Protein AF-0000000078074667 (afdb_homodimer)

Secondary structure (DSSP, 8-state):
---TTTPPPEEEE-TTS-EEEEEEE----S--EEEE--TT--GGGS-HHHHHHHTTTS-EEEEPPTTSTT--S---SSHHHHHHHHHHHHHHTT-SEEEEEEETHHHHHHHHHHHHS-TTTSEEEEEEEES---SS-TTPPPPS-TTHHHHHT-SS--HHHHHHHTS-SSHHHHHHHHHHHHHHT---HHHHSSPPP--TTGGGTTTTHHHHHHHHHHHHHHH-GGGGSGGG-SGGGGGG--S-EEEEEESS-SSS-THHHHHHHHHSTTEEEEEESS--TTHHHHTHHHHHHHHHHHHH-/---TTTPPPEEEE-TTS-EEEEEEE----S--EEEE--TT--GGGS-HHHHHHHTTTS-EEEEPPTTSTT--S---SSHHHHHHHHHHHHHHTT-SEEEEEEETHHHHHHHHHHHHS-TTT-EEEEEEEES---SS-TTPPPPS-TTHHHHHT-SS--HHHHHHHTS-SSHHHHHHHHHHHHHHT---HHHHSSPPP--TTGGGTTTTHHHHHHHHHHHHHHH-GGGGSGGG-SGGGGGG--S-EEEEEESS-SSS-THHHHHHHHHSTTEEEEEESS--TTHHHHTHHHHHHHHHHHHH-

Foldseek 3Di:
DDFLQAFDWDWFADPVGWIKIKTKAADADDAEEEEAEAQLDASLLPQRLQGRLLRPHHIYMYIAQDPHWPIHDAQAQALLVSLVSVLRVCLRVPRLEHAYEYAASRLANQLLVLVPHDNRRYNYQEYERALYFWFADDPFDFFPDPCLCVLSQDQADDLVSCLQQWWDPDPLRVVLSVVSVVRSPSRDCVRHVDHGTDGRCHNVPVVSRNSNSSVSHVCCRHPPPVQCDDSRTRPVPLCVNQHEYEQEFECAGRGRGPVSSVVSQVRHPRYDYYYHYRTYSNVCSSCVNVNSVVVVVSVVD/DDFLQAFDWDWFADPVGWIKIKTKAADADDAEEEEAEAQLDASLLPQRLQGVLLRPHHIYMYIAQDPHWPIHDAAAQALLVSLVSVLRVCLRVPRLEHAYEYAASRLANQLLVLQPHDNRRYNYQEYERALYFWFADDPFDFFPDPCLCVLSQDQADDLVSCLQQWWDPDPLRVVLSVVSVVRSPSRDCVRHVDHGTDGRCHNVPVVSRNSNSSVSHVCCRHPPPVQCDDSRTRPVPLCVNQHEYEQEFECAGRGRGPVSSVVSQVRHPRYDYYYHYRTYSNVCSSCVNVNSVVVVVSVVD

Sequence (602 aa):
MSTQQTARTQYVQAPSGAKFAYRQIGAAFGTPLVVLTHFRGTMDKWDPLVINNLAVNRRVITVDYLGVGLSTGEVANSIRQSAADISQFIELIKEPEVDLLGFSIGGYVAQMVALNSDPTKVKIRKLILAGTGTSYGKDLAQSTNDDVGAVAGVKDVSIDVFKTLFFHKNEQGDAAAEAWWGRIHERKESSCGEEVSQWLSSGYRDQGKGIKGQATQGHDFTMTAETSGGEDGAYDRLSEIKIPVLVANGNNDYMIPTSNSYLVYQKVPKGQLILYPNSGHGFLFQYATTFVKHVELFLEGMSTQQTARTQYVQAPSGAKFAYRQIGAAFGTPLVVLTHFRGTMDKWDPLVINNLAVNRRVITVDYLGVGLSTGEVANSIRQSAADISQFIELIKEPEVDLLGFSIGGYVAQMVALNSDPTKVKIRKLILAGTGTSYGKDLAQSTNDDVGAVAGVKDVSIDVFKTLFFHKNEQGDAAAEAWWGRIHERKESSCGEEVSQWLSSGYRDQGKGIKGQATQGHDFTMTAETSGGEDGAYDRLSEIKIPVLVANGNNDYMIPTSNSYLVYQKVPKGQLILYPNSGHGFLFQYATTFVKHVELFLEG

Organism: Fusarium culmorum (NCBI:txid5516)

Solvent-accessible surface area (backbone atoms only — not comparable to full-atom values): 29667 Å² total; per-residue (Å²): 130,60,37,71,44,37,46,62,80,43,75,48,74,45,94,88,66,33,31,39,23,30,35,73,30,42,82,41,75,76,68,31,36,38,43,32,56,36,81,50,53,25,59,61,56,49,48,37,65,38,51,42,60,50,16,72,72,18,24,33,33,38,43,22,55,48,38,24,47,79,9,37,64,64,47,43,60,34,45,45,53,46,12,51,51,51,48,50,49,42,44,73,72,66,44,55,49,29,30,39,36,6,30,30,58,16,15,49,23,43,52,42,29,67,70,67,45,56,61,92,54,41,26,67,60,36,38,34,34,31,37,26,59,65,24,11,51,92,85,61,63,70,44,88,54,87,52,52,67,64,54,72,64,49,49,70,86,50,72,66,48,44,39,60,47,23,26,36,96,47,72,68,24,50,51,37,43,53,54,45,55,54,46,31,58,60,46,35,43,90,58,35,75,42,88,67,63,61,50,41,33,49,68,31,74,63,74,36,50,46,49,50,20,50,50,42,15,56,47,46,31,48,69,30,74,78,12,18,30,73,86,58,20,40,44,76,43,36,61,71,43,73,45,48,30,42,30,34,34,12,63,53,19,51,60,50,32,38,67,25,38,56,52,52,35,72,43,24,66,36,21,24,36,39,36,37,43,84,20,4,42,36,26,60,64,63,38,17,69,62,43,42,52,53,50,49,55,57,71,71,99,130,60,37,70,45,38,46,63,80,43,76,50,74,44,94,88,66,32,31,39,25,30,36,74,29,43,81,40,75,74,67,31,36,37,42,33,56,37,82,49,51,26,59,59,57,49,48,36,67,38,52,41,59,48,16,72,73,18,24,32,32,40,42,22,55,48,38,24,50,81,9,38,65,63,46,43,62,34,44,46,54,45,12,52,51,50,47,50,47,42,44,73,71,67,43,55,50,29,30,40,38,8,30,30,58,15,16,48,23,44,53,41,30,68,70,69,45,54,61,92,55,41,26,68,60,36,38,34,35,32,38,26,60,65,25,12,51,91,85,61,62,69,45,87,54,88,53,54,65,65,55,73,64,49,48,70,89,49,70,67,48,43,39,60,47,24,25,38,93,48,72,67,22,49,50,36,43,52,54,44,55,54,46,31,58,60,46,34,41,90,58,34,75,42,87,67,64,61,50,41,34,49,67,32,74,62,74,34,50,46,49,50,20,49,50,42,13,56,48,46,30,47,69,30,74,77,13,18,30,72,87,56,22,41,45,76,44,35,59,70,44,74,44,47,31,41,30,34,35,14,64,52,18,53,60,50,32,37,68,26,38,56,52,51,36,73,44,24,66,36,20,26,37,40,38,36,42,83,22,3,42,36,26,60,63,63,38,17,68,62,45,42,52,54,49,48,54,58,71,72,98

Nearest PDB structures (foldseek):
  4pw0-assembly1_A-2  TM=9.352E-01  e=4.151E-27  Chitinophaga pinensis DSM 2588
  3om8-assembly1_B  TM=8.080E-01  e=3.331E-17  Pseudomonas aeruginosa PAO1
  8ynw-assembly4_D  TM=6.961E-01  e=7.679E-18  Bacillus thuringiensis
  8ynv-assembly4_D  TM=6.803E-01  e=6.796E-18  Bacillus thuringiensis
  6ece-assembly1_A  TM=6.542E-01  e=6.293E-07  Streptomyces tsusimaensis

InterPro domains:
  IPR000073 Alpha/beta hydrolase fold-1 [PF00561] (32-285)
  IPR029058 Alpha/Beta hydrolase fold [G3DSA:3.40.50.1820] (1-300)
  IPR029058 Alpha/Beta hydrolase fold [SSF53474] (9-299)
  IPR050266 AB hydrolase superfamily [PTHR43798] (12-300)

Structure (mmCIF, N/CA/C/O backbone):
data_AF-0000000078074667-model_v1
#
loop_
_entity.id
_entity.type
_entity.pdbx_description
1 polymer 'AB hydrolase-1 domain-containing protein'
#
loop_
_atom_site.group_PDB
_atom_site.id
_atom_site.type_symbol
_atom_site.label_atom_id
_atom_site.label_alt_id
_atom_site.label_comp_id
_atom_site.label_asym_id
_atom_site.label_entity_id
_atom_site.label_seq_id
_atom_site.pdbx_PDB_ins_code
_atom_site.Cartn_x
_atom_site.Cartn_y
_atom_site.Cartn_z
_atom_site.occupancy
_atom_site.B_iso_or_equiv
_atom_site.auth_seq_id
_atom_site.auth_comp_id
_atom_site.auth_asym_id
_atom_site.auth_atom_id
_atom_site.pdbx_PDB_model_num
ATOM 1 N N . MET A 1 1 ? -9.602 26.828 -13.164 1 81.5 1 MET A N 1
ATOM 2 C CA . MET A 1 1 ? -9.844 26.484 -11.758 1 81.5 1 MET A CA 1
ATOM 3 C C . MET A 1 1 ? -8.656 26.875 -10.891 1 81.5 1 MET A C 1
ATOM 5 O O . MET A 1 1 ? -7.512 26.828 -11.344 1 81.5 1 MET A O 1
ATOM 9 N N . SER A 1 2 ? -8.891 27.406 -9.727 1 92.38 2 SER A N 1
ATOM 10 C CA . SER A 1 2 ? -7.812 27.844 -8.844 1 92.38 2 SER A CA 1
ATOM 11 C C . SER A 1 2 ? -6.902 26.672 -8.469 1 92.38 2 SER A C 1
ATOM 13 O O . SER A 1 2 ? -7.348 25.531 -8.43 1 92.38 2 SER A O 1
ATOM 15 N N . THR A 1 3 ? -5.66 26.938 -8.422 1 97.19 3 THR A N 1
ATOM 16 C CA . THR A 1 3 ? -4.656 25.938 -8.055 1 97.19 3 THR A CA 1
ATOM 17 C C . THR A 1 3 ? -4.023 26.281 -6.707 1 97.19 3 THR A C 1
ATOM 19 O O . THR A 1 3 ? -4.316 27.344 -6.129 1 97.19 3 THR A O 1
ATOM 22 N N . GLN A 1 4 ? -3.205 25.391 -6.238 1 97.88 4 GLN A N 1
ATOM 23 C CA . GLN A 1 4 ? -2.426 25.625 -5.027 1 97.88 4 GLN A CA 1
ATOM 24 C C . GLN A 1 4 ? -1.613 26.906 -5.148 1 97.88 4 GLN A C 1
ATOM 26 O O . GLN A 1 4 ? -1.411 27.625 -4.16 1 97.88 4 GLN A O 1
ATOM 31 N N . GLN A 1 5 ? -1.205 27.312 -6.371 1 96.81 5 GLN A N 1
ATOM 32 C CA . GLN A 1 5 ? -0.366 28.484 -6.617 1 96.81 5 GLN A CA 1
ATOM 33 C C . GLN A 1 5 ? -1.196 29.766 -6.625 1 96.81 5 GLN A C 1
ATOM 35 O O . GLN A 1 5 ? -0.69 30.844 -6.301 1 96.81 5 GLN A O 1
ATOM 40 N N . THR A 1 6 ? -2.533 29.625 -6.902 1 96.81 6 THR A N 1
ATOM 41 C CA . THR A 1 6 ? -3.258 30.844 -7.234 1 96.81 6 THR A CA 1
ATOM 42 C C . THR A 1 6 ? -4.457 31.031 -6.312 1 96.81 6 THR A C 1
ATOM 44 O O . THR A 1 6 ? -5.043 32.094 -6.258 1 96.81 6 THR A O 1
ATOM 47 N N . ALA A 1 7 ? -4.855 29.953 -5.602 1 96.75 7 ALA A N 1
ATOM 48 C CA . ALA A 1 7 ? -6.062 30.031 -4.785 1 96.75 7 ALA A CA 1
ATOM 49 C C . ALA A 1 7 ? -5.977 31.172 -3.775 1 96.75 7 ALA A C 1
ATOM 51 O O . ALA A 1 7 ? -4.918 31.406 -3.195 1 96.75 7 ALA A O 1
ATOM 52 N N . ARG A 1 8 ? -7.137 31.797 -3.543 1 95.75 8 ARG A N 1
ATOM 53 C CA . ARG A 1 8 ? -7.188 32.906 -2.576 1 95.75 8 ARG A CA 1
ATOM 54 C C . ARG A 1 8 ? -7.496 32.375 -1.177 1 95.75 8 ARG A C 1
ATOM 56 O O . ARG A 1 8 ? -8.305 31.469 -1.013 1 95.75 8 ARG A O 1
ATOM 63 N N . THR A 1 9 ? -6.844 33.031 -0.255 1 97.75 9 THR A N 1
ATOM 64 C CA . THR A 1 9 ? -7.027 32.625 1.136 1 97.75 9 THR A CA 1
ATOM 65 C C . THR A 1 9 ? -8.367 33.125 1.668 1 97.75 9 THR A C 1
ATOM 67 O O . THR A 1 9 ? -8.766 34.281 1.403 1 97.75 9 THR A O 1
ATOM 70 N N . GLN A 1 10 ? -9.078 32.281 2.314 1 98.06 10 GLN A N 1
ATOM 71 C CA . GLN A 1 10 ? -10.297 32.594 3.049 1 98.06 10 GLN A CA 1
ATOM 72 C C . GLN A 1 10 ? -10.062 32.562 4.555 1 98.06 10 GLN A C 1
ATOM 74 O O . GLN A 1 10 ? -9.086 31.969 5.02 1 98.06 10 GLN A O 1
ATOM 79 N N . TYR A 1 11 ? -10.961 33.25 5.289 1 98.31 11 TYR A N 1
ATOM 80 C CA . TYR A 1 11 ? -10.828 33.25 6.738 1 98.31 11 TYR A CA 1
ATOM 81 C C . TYR A 1 11 ? -12.164 32.938 7.414 1 98.31 11 TYR A C 1
ATOM 83 O O . TYR A 1 11 ? -13.227 33.312 6.898 1 98.31 11 TYR A O 1
ATOM 91 N N . VAL A 1 12 ? -12.117 32.281 8.477 1 98.62 12 VAL A N 1
ATOM 92 C CA . VAL A 1 12 ? -13.289 32.094 9.328 1 98.62 12 VAL A CA 1
ATOM 93 C C . VAL A 1 12 ? -12.93 32.312 10.789 1 98.62 12 VAL A C 1
ATOM 95 O O . VAL A 1 12 ? -11.859 31.922 11.242 1 98.62 12 VAL A O 1
ATOM 98 N N . GLN A 1 13 ? -13.758 33.031 11.508 1 98.31 13 GLN A N 1
ATOM 99 C CA . GLN A 1 13 ? -13.469 33.438 12.867 1 98.31 13 GLN A CA 1
ATOM 100 C C . GLN A 1 13 ? -13.961 32.438 13.883 1 98.31 13 GLN A C 1
ATOM 102 O O . GLN A 1 13 ? -15.109 31.984 13.82 1 98.31 13 GLN A O 1
ATOM 107 N N . ALA A 1 14 ? -13.086 32.031 14.781 1 97.5 14 ALA A N 1
ATOM 108 C CA . ALA A 1 14 ? -13.461 31.188 15.906 1 97.5 14 ALA A CA 1
ATOM 109 C C . ALA A 1 14 ? -14.133 31.984 17.016 1 97.5 14 ALA A C 1
ATOM 111 O O . ALA A 1 14 ? -13.977 33.219 17.078 1 97.5 14 ALA A O 1
ATOM 112 N N . PRO A 1 15 ? -14.906 31.328 17.859 1 96.19 15 PRO A N 1
ATOM 113 C CA . PRO A 1 15 ? -15.531 32.031 18.984 1 96.19 15 PRO A CA 1
ATOM 114 C C . PRO A 1 15 ? -14.516 32.719 19.891 1 96.19 15 PRO A C 1
ATOM 116 O O . PRO A 1 15 ? -14.828 33.781 20.469 1 96.19 15 PRO A O 1
ATOM 119 N N . SER A 1 16 ? -13.367 32.219 19.953 1 95 16 SER A N 1
ATOM 120 C CA . SER A 1 16 ? -12.305 32.781 20.781 1 95 16 SER A CA 1
ATOM 121 C C . SER A 1 16 ? -11.828 34.125 20.219 1 95 16 SER A C 1
ATOM 123 O O . SER A 1 16 ? -11.117 34.875 20.906 1 95 16 SER A O 1
ATOM 125 N N . GLY A 1 17 ? -12.148 34.406 18.953 1 97.25 17 GLY A N 1
ATOM 126 C CA . GLY A 1 17 ? -11.664 35.594 18.281 1 97.25 17 GLY A CA 1
ATOM 127 C C . GLY A 1 17 ? -10.555 35.312 17.281 1 97.25 17 GLY A C 1
ATOM 128 O O . GLY A 1 17 ? -10.32 36.125 16.375 1 97.25 17 GLY A O 1
ATOM 129 N N . ALA A 1 18 ? -9.875 34.25 17.438 1 97.75 18 ALA A N 1
ATOM 130 C CA . ALA A 1 18 ? -8.836 33.875 16.484 1 97.75 18 ALA A CA 1
ATOM 131 C C . ALA A 1 18 ? -9.438 33.531 15.117 1 97.75 18 ALA A C 1
ATOM 133 O O . ALA A 1 18 ? -10.625 33.188 15.023 1 97.75 18 ALA A O 1
ATOM 134 N N . LYS A 1 19 ? -8.648 33.688 14.117 1 98.31 19 LYS A N 1
ATOM 135 C CA . LYS A 1 19 ? -9.102 33.406 12.758 1 98.31 19 LYS A CA 1
ATOM 136 C C . LYS A 1 19 ? -8.32 32.25 12.148 1 98.31 19 LYS A C 1
ATOM 138 O O . LYS A 1 19 ? -7.09 32.188 12.25 1 98.31 19 LYS A O 1
ATOM 143 N N . PHE A 1 20 ? -9.062 31.312 11.578 1 98.56 20 PHE A N 1
ATOM 144 C CA . PHE A 1 20 ? -8.438 30.297 10.734 1 98.56 20 PHE A CA 1
ATOM 145 C C . PHE A 1 20 ? -8.258 30.812 9.312 1 98.56 20 PHE A C 1
ATOM 147 O O . PHE A 1 20 ? -9.195 31.344 8.719 1 98.56 20 PHE A O 1
ATOM 154 N N . ALA A 1 21 ? -7.09 30.703 8.797 1 98.56 21 ALA A N 1
ATOM 155 C CA . ALA A 1 21 ? -6.855 30.875 7.363 1 98.56 21 ALA A CA 1
ATOM 156 C C . ALA A 1 21 ? -6.957 29.547 6.629 1 98.56 21 ALA A C 1
ATOM 158 O O . ALA A 1 21 ? -6.379 28.547 7.059 1 98.56 21 ALA A O 1
ATOM 159 N N . TYR A 1 22 ? -7.703 29.469 5.504 1 98.56 22 TYR A N 1
ATOM 160 C CA . TYR A 1 22 ? -7.859 28.234 4.758 1 98.56 22 TYR A CA 1
ATOM 161 C C . TYR A 1 22 ? -8.109 28.516 3.279 1 98.56 22 TYR A C 1
ATOM 163 O O . TYR A 1 22 ? -8.328 29.656 2.887 1 98.56 22 TYR A O 1
ATOM 171 N N . ARG A 1 23 ? -7.949 27.5 2.502 1 98.12 23 ARG A N 1
ATOM 172 C CA . ARG A 1 23 ? -8.25 27.578 1.075 1 98.12 23 ARG A CA 1
ATOM 173 C C . ARG A 1 23 ? -9.047 26.359 0.615 1 98.12 23 ARG A C 1
ATOM 175 O O . ARG A 1 23 ? -8.938 25.281 1.194 1 98.12 23 ARG A O 1
ATOM 182 N N . GLN A 1 24 ? -9.875 26.625 -0.352 1 96.88 24 GLN A N 1
ATOM 183 C CA . GLN A 1 24 ? -10.617 25.578 -1.031 1 96.88 24 GLN A CA 1
ATOM 184 C C . GLN A 1 24 ? -10.258 25.516 -2.514 1 96.88 24 GLN A C 1
ATOM 186 O O . GLN A 1 24 ? -10.375 26.516 -3.227 1 96.88 24 GLN A O 1
ATOM 191 N N . ILE A 1 25 ? -9.781 24.422 -2.873 1 97.69 25 ILE A N 1
ATOM 192 C CA . ILE A 1 25 ? -9.336 24.234 -4.25 1 97.69 25 ILE A CA 1
ATOM 193 C C . ILE A 1 25 ? -10.102 23.078 -4.887 1 97.69 25 ILE A C 1
ATOM 195 O O . ILE A 1 25 ? -10.258 22.016 -4.277 1 97.69 25 ILE A O 1
ATOM 199 N N . GLY A 1 26 ? -10.508 23.172 -6.141 1 95.62 26 GLY A N 1
ATOM 200 C CA . GLY A 1 26 ? -11.336 22.203 -6.828 1 95.62 26 GLY A CA 1
ATOM 201 C C . GLY A 1 26 ? -12.82 22.5 -6.727 1 95.62 26 GLY A C 1
ATOM 202 O O . GLY A 1 26 ? -13.258 23.172 -5.793 1 95.62 26 GLY A O 1
ATOM 203 N N . ALA A 1 27 ? -13.633 22.062 -7.684 1 85.88 27 ALA A N 1
ATOM 204 C CA . ALA A 1 27 ? -15.031 22.469 -7.758 1 85.88 27 ALA A CA 1
ATOM 205 C C . ALA A 1 27 ? -15.953 21.25 -7.777 1 85.88 27 ALA A C 1
ATOM 207 O O . ALA A 1 27 ? -17.172 21.391 -7.844 1 85.88 27 ALA A O 1
ATOM 208 N N . ALA A 1 28 ? -15.328 20.125 -7.566 1 85.06 28 ALA A N 1
ATOM 209 C CA . ALA A 1 28 ? -16.156 18.922 -7.637 1 85.06 28 ALA A CA 1
ATOM 210 C C . ALA A 1 28 ? -17.094 18.828 -6.445 1 85.06 28 ALA A C 1
ATOM 212 O O . ALA A 1 28 ? -16.766 19.266 -5.344 1 85.06 28 ALA A O 1
ATOM 213 N N . PHE A 1 29 ? -18.25 18.312 -6.719 1 88.88 29 PHE A N 1
ATOM 214 C CA . PHE A 1 29 ? -19.203 18.062 -5.66 1 88.88 29 PHE A CA 1
ATOM 215 C C . PHE A 1 29 ? -18.828 16.812 -4.867 1 88.88 29 PHE A C 1
ATOM 217 O O . PHE A 1 29 ? -18 16.016 -5.312 1 88.88 29 PHE A O 1
ATOM 224 N N . GLY A 1 30 ? -19.359 16.703 -3.689 1 92.12 30 GLY A N 1
ATOM 225 C CA . GLY A 1 30 ? -19.094 15.539 -2.869 1 92.12 30 GLY A CA 1
ATOM 226 C C . GLY A 1 30 ? -18.359 15.867 -1.582 1 92.12 30 GLY A C 1
ATOM 227 O O . GLY A 1 30 ? -18.266 17.031 -1.196 1 92.12 30 GLY A O 1
ATOM 228 N N . THR A 1 31 ? -17.891 14.883 -0.961 1 96.81 31 THR A N 1
ATOM 229 C CA . THR A 1 31 ? -17.219 15.023 0.324 1 96.81 31 THR A CA 1
ATOM 230 C C . THR A 1 31 ? -15.836 15.656 0.144 1 96.81 31 THR A C 1
ATOM 232 O O . THR A 1 31 ? -14.992 15.117 -0.581 1 96.81 31 THR A O 1
ATOM 235 N N . PRO A 1 32 ? -15.555 16.781 0.725 1 98.12 32 PRO A N 1
ATOM 236 C CA . PRO A 1 32 ? -14.234 17.391 0.58 1 98.12 32 PRO A CA 1
ATOM 237 C C . PRO A 1 32 ? -13.148 16.656 1.359 1 98.12 32 PRO A C 1
ATOM 239 O O . PRO A 1 32 ? -13.461 15.844 2.24 1 98.12 32 PRO A O 1
ATOM 242 N N . LEU A 1 33 ? -11.969 16.891 0.935 1 98.81 33 LEU A N 1
ATOM 243 C CA . LEU A 1 33 ? -10.789 16.391 1.638 1 98.81 33 LEU A CA 1
ATOM 244 C C . LEU A 1 33 ? -10.07 17.516 2.369 1 98.81 33 LEU A C 1
ATOM 246 O O . LEU A 1 33 ? -9.586 18.453 1.741 1 98.81 33 LEU A O 1
ATOM 250 N N . VAL A 1 34 ? -10.047 17.469 3.689 1 98.88 34 VAL A N 1
ATOM 251 C CA . VAL A 1 34 ? -9.25 18.391 4.492 1 98.88 34 VAL A CA 1
ATOM 252 C C . VAL A 1 34 ? -7.844 17.812 4.688 1 98.88 34 VAL A C 1
ATOM 254 O O . VAL A 1 34 ? -7.688 16.641 5.023 1 98.88 34 VAL A O 1
ATOM 257 N N . VAL A 1 35 ? -6.859 18.641 4.445 1 98.94 35 VAL A N 1
ATOM 258 C CA . VAL A 1 35 ? -5.492 18.156 4.578 1 98.94 35 VAL A CA 1
ATOM 259 C C . VAL A 1 35 ? -4.766 18.938 5.664 1 98.94 35 VAL A C 1
ATOM 261 O O . VAL A 1 35 ? -4.852 20.172 5.707 1 98.94 35 VAL A O 1
ATOM 264 N N . LEU A 1 36 ? -4.102 18.219 6.57 1 98.94 36 LEU A N 1
ATOM 265 C CA . LEU A 1 36 ? -3.357 18.781 7.688 1 98.94 36 LEU A CA 1
ATOM 266 C C . LEU A 1 36 ? -1.856 18.625 7.484 1 98.94 36 LEU A C 1
ATOM 268 O O . LEU A 1 36 ? -1.365 17.5 7.34 1 98.94 36 LEU A O 1
ATOM 272 N N . THR A 1 37 ? -1.135 19.688 7.547 1 98.44 37 THR A N 1
ATOM 273 C CA . THR A 1 37 ? 0.26 19.719 7.125 1 98.44 37 THR A CA 1
ATOM 274 C C . THR A 1 37 ? 1.184 19.312 8.273 1 98.44 37 THR A C 1
ATOM 276 O O . THR A 1 37 ? 0.719 19.031 9.375 1 98.44 37 THR A O 1
ATOM 279 N N . HIS A 1 38 ? 2.447 19.234 7.996 1 98.44 38 HIS A N 1
ATOM 280 C CA . HIS A 1 38 ? 3.506 18.734 8.859 1 98.44 38 HIS A CA 1
ATOM 281 C C . HIS A 1 38 ? 4.07 19.828 9.75 1 98.44 38 HIS A C 1
ATOM 283 O O . HIS A 1 38 ? 3.721 21 9.578 1 98.44 38 HIS A O 1
ATOM 289 N N . PHE A 1 39 ? 4.949 19.5 10.727 1 98.31 39 PHE A N 1
ATOM 290 C CA . PHE A 1 39 ? 5.656 20.391 11.641 1 98.31 39 PHE A CA 1
ATOM 291 C C . PHE A 1 39 ? 6.25 21.578 10.898 1 98.31 39 PHE A C 1
ATOM 293 O O . PHE A 1 39 ? 6.871 21.406 9.844 1 98.31 39 PHE A O 1
ATOM 300 N N . ARG A 1 40 ? 5.988 22.812 11.312 1 97.62 40 ARG A N 1
ATOM 301 C CA . ARG A 1 40 ? 6.426 24.125 10.852 1 97.62 40 ARG A CA 1
ATOM 302 C C . ARG A 1 40 ? 5.766 24.469 9.523 1 97.62 40 ARG A C 1
ATOM 304 O O . ARG A 1 40 ? 5.883 25.609 9.047 1 97.62 40 ARG A O 1
ATOM 311 N N . GLY A 1 41 ? 5.133 23.531 8.859 1 97.81 41 GLY A N 1
ATOM 312 C CA . GLY A 1 41 ? 4.52 23.781 7.566 1 97.81 41 GLY A CA 1
ATOM 313 C C . GLY A 1 41 ? 3.326 24.719 7.645 1 97.81 41 GLY A C 1
ATOM 314 O O . GLY A 1 41 ? 2.658 24.797 8.68 1 97.81 41 GLY A O 1
ATOM 315 N N . THR A 1 42 ? 3.059 25.422 6.551 1 97.81 42 THR A N 1
ATOM 316 C CA . THR A 1 42 ? 1.863 26.234 6.336 1 97.81 42 THR A CA 1
ATOM 317 C C . THR A 1 42 ? 1.114 25.781 5.09 1 97.81 42 THR A C 1
ATOM 319 O O . THR A 1 42 ? 1.618 24.953 4.328 1 97.81 42 THR A O 1
ATOM 322 N N . MET A 1 43 ? -0.086 26.266 4.875 1 96.75 43 MET A N 1
ATOM 323 C CA . MET A 1 43 ? -0.852 25.875 3.693 1 96.75 43 MET A CA 1
ATOM 324 C C . MET A 1 43 ? -0.095 26.219 2.416 1 96.75 43 MET A C 1
ATOM 326 O O . MET A 1 43 ? -0.255 25.547 1.394 1 96.75 43 MET A O 1
ATOM 330 N N . ASP A 1 44 ? 0.827 27.203 2.502 1 97 44 ASP A N 1
ATOM 331 C CA . ASP A 1 44 ? 1.584 27.641 1.332 1 97 44 ASP A CA 1
ATOM 332 C C . ASP A 1 44 ? 2.686 26.641 0.987 1 97 44 ASP A C 1
ATOM 334 O O . ASP A 1 44 ? 3.244 26.672 -0.112 1 97 44 ASP A O 1
ATOM 338 N N . LYS A 1 45 ? 2.982 25.734 1.9 1 97.06 45 LYS A N 1
ATOM 339 C CA . LYS A 1 45 ? 4.121 24.844 1.703 1 97.06 45 LYS A CA 1
ATOM 340 C C . LYS A 1 45 ? 3.656 23.438 1.315 1 97.06 45 LYS A C 1
ATOM 342 O O . LYS A 1 45 ? 4.465 22.516 1.227 1 97.06 45 LYS A O 1
ATOM 347 N N . TRP A 1 46 ? 2.346 23.266 1.104 1 98.12 46 TRP A N 1
ATOM 348 C CA . TRP A 1 46 ? 1.896 22.016 0.498 1 98.12 46 TRP A CA 1
ATOM 349 C C . TRP A 1 46 ? 2.43 21.891 -0.923 1 98.12 46 TRP A C 1
ATOM 351 O O . TRP A 1 46 ? 2.467 22.859 -1.678 1 98.12 46 TRP A O 1
ATOM 361 N N . ASP A 1 47 ? 2.814 20.734 -1.278 1 98.69 47 ASP A N 1
ATOM 362 C CA . ASP A 1 47 ? 3.275 20.469 -2.639 1 98.69 47 ASP A CA 1
ATOM 363 C C . ASP A 1 47 ? 2.156 20.703 -3.65 1 98.69 47 ASP A C 1
ATOM 365 O O . ASP A 1 47 ? 1.137 20.016 -3.631 1 98.69 47 ASP A O 1
ATOM 369 N N . PRO A 1 48 ? 2.322 21.688 -4.574 1 98.44 48 PRO A N 1
ATOM 370 C CA . PRO A 1 48 ? 1.303 21.938 -5.598 1 98.44 48 PRO A CA 1
ATOM 371 C C . PRO A 1 48 ? 0.957 20.672 -6.391 1 98.44 48 PRO A C 1
ATOM 373 O O . PRO A 1 48 ? -0.189 20.5 -6.816 1 98.44 48 PRO A O 1
ATOM 376 N N . LEU A 1 49 ? 1.897 19.812 -6.566 1 98.56 49 LEU A N 1
ATOM 377 C CA . LEU A 1 49 ? 1.661 18.609 -7.34 1 98.56 49 LEU A CA 1
ATOM 378 C C . LEU A 1 49 ? 0.679 17.688 -6.625 1 98.56 49 LEU A C 1
ATOM 380 O O . LEU A 1 49 ? -0.163 17.047 -7.266 1 98.56 49 LEU A O 1
ATOM 384 N N . VAL A 1 50 ? 0.748 17.578 -5.34 1 98.81 50 VAL A N 1
ATOM 385 C CA . VAL A 1 50 ? -0.169 16.75 -4.551 1 98.81 50 VAL A CA 1
ATOM 386 C C . VAL A 1 50 ? -1.547 17.422 -4.516 1 98.81 50 VAL A C 1
ATOM 388 O O . VAL A 1 50 ? -2.547 16.797 -4.887 1 98.81 50 VAL A O 1
ATOM 391 N N . ILE A 1 51 ? -1.615 18.703 -4.164 1 98.75 51 ILE A N 1
ATOM 392 C CA . ILE A 1 51 ? -2.873 19.406 -3.93 1 98.75 51 ILE A CA 1
ATOM 393 C C . ILE A 1 51 ? -3.643 19.531 -5.242 1 98.75 51 ILE A C 1
ATOM 395 O O . ILE A 1 51 ? -4.836 19.234 -5.301 1 98.75 51 ILE A O 1
ATOM 399 N N . ASN A 1 52 ? -2.971 20 -6.301 1 98.69 52 ASN A N 1
ATOM 400 C CA . ASN A 1 52 ? -3.646 20.234 -7.57 1 98.69 52 ASN A CA 1
ATOM 401 C C . ASN A 1 52 ? -4.176 18.938 -8.18 1 98.69 52 ASN A C 1
ATOM 403 O O . ASN A 1 52 ? -5.254 18.922 -8.773 1 98.69 52 ASN A O 1
ATOM 407 N N . ASN A 1 53 ? -3.414 17.844 -8.031 1 98.31 53 ASN A N 1
ATOM 408 C CA . ASN A 1 53 ? -3.891 16.578 -8.57 1 98.31 53 ASN A CA 1
ATOM 409 C C . ASN A 1 53 ? -5.066 16.031 -7.762 1 98.31 53 ASN A C 1
ATOM 411 O O . ASN A 1 53 ? -6.004 15.469 -8.328 1 98.31 53 ASN A O 1
ATOM 415 N N . LEU A 1 54 ? -5.055 16.141 -6.449 1 98.25 54 LEU A N 1
ATOM 416 C CA . LEU A 1 54 ? -6.203 15.766 -5.633 1 98.25 54 LEU A CA 1
ATOM 417 C C . LEU A 1 54 ? -7.43 16.594 -6 1 98.25 54 LEU A C 1
ATOM 419 O O . LEU A 1 54 ? -8.547 16.078 -6.02 1 98.25 54 LEU A O 1
ATOM 423 N N . ALA A 1 55 ? -7.223 17.828 -6.316 1 98.12 55 ALA A N 1
ATOM 424 C CA . ALA A 1 55 ? -8.297 18.797 -6.523 1 98.12 55 ALA A CA 1
ATOM 425 C C . ALA A 1 55 ? -8.984 18.578 -7.871 1 98.12 55 ALA A C 1
ATOM 427 O O . ALA A 1 55 ? -10.031 19.156 -8.141 1 98.12 55 ALA A O 1
ATOM 428 N N . VAL A 1 56 ? -8.414 17.734 -8.727 1 96.69 56 VAL A N 1
ATOM 429 C CA . VAL A 1 56 ? -9.023 17.422 -10.016 1 96.69 56 VAL A CA 1
ATOM 430 C C . VAL A 1 56 ? -10.383 16.75 -9.797 1 96.69 56 VAL A C 1
ATOM 432 O O . VAL A 1 56 ? -11.336 17.016 -10.531 1 96.69 56 VAL A O 1
ATOM 435 N N . ASN A 1 57 ? -10.531 15.93 -8.742 1 94.5 57 ASN A N 1
ATOM 436 C CA . ASN A 1 57 ? -11.734 15.117 -8.617 1 94.5 57 ASN A CA 1
ATOM 437 C C . ASN A 1 57 ? -12.484 15.414 -7.324 1 94.5 57 ASN A C 1
ATOM 439 O O . ASN A 1 57 ? -13.484 14.766 -7.02 1 94.5 57 ASN A O 1
ATOM 443 N N . ARG A 1 58 ? -12 16.328 -6.555 1 96 58 ARG A N 1
ATOM 444 C CA . ARG A 1 58 ? -12.68 16.656 -5.301 1 96 58 ARG A CA 1
ATOM 445 C C . ARG A 1 58 ? -12.273 18.047 -4.809 1 96 58 ARG A C 1
ATOM 447 O O . ARG A 1 58 ? -11.281 18.609 -5.277 1 96 58 ARG A O 1
ATOM 454 N N . ARG A 1 59 ? -13.008 18.562 -3.928 1 97.44 59 ARG A N 1
ATOM 455 C CA . ARG A 1 59 ? -12.594 19.781 -3.232 1 97.44 59 ARG A CA 1
ATOM 456 C C . ARG A 1 59 ? -11.562 19.469 -2.152 1 97.44 59 ARG A C 1
ATOM 458 O O . ARG A 1 59 ? -11.766 18.578 -1.33 1 97.44 59 ARG A O 1
ATOM 465 N N . VAL A 1 60 ? -10.516 20.141 -2.254 1 98.62 60 VAL A N 1
ATOM 466 C CA . VAL A 1 60 ? -9.453 20 -1.261 1 98.62 60 VAL A CA 1
ATOM 467 C C . VAL A 1 60 ? -9.398 21.266 -0.398 1 98.62 60 VAL A C 1
ATOM 469 O O . VAL A 1 60 ? -9.344 22.375 -0.919 1 98.62 60 VAL A O 1
ATOM 472 N N . ILE A 1 61 ? -9.398 21.094 0.905 1 98.75 61 ILE A N 1
ATOM 473 C CA . ILE A 1 61 ? -9.359 22.219 1.84 1 98.75 61 ILE A CA 1
ATOM 474 C C . ILE A 1 61 ? -8.047 22.188 2.619 1 98.75 61 ILE A C 1
ATOM 476 O O . ILE A 1 61 ? -7.781 21.25 3.371 1 98.75 61 ILE A O 1
ATOM 480 N N . THR A 1 62 ? -7.254 23.141 2.404 1 98.69 62 THR A N 1
ATOM 481 C CA . THR A 1 62 ? -6.055 23.328 3.213 1 98.69 62 THR A CA 1
ATOM 482 C C . THR A 1 62 ? -6.309 24.344 4.324 1 98.69 62 THR A C 1
ATOM 484 O O . THR A 1 62 ? -7.109 25.266 4.16 1 98.69 62 THR A O 1
ATOM 487 N N . VAL A 1 63 ? -5.57 24.219 5.469 1 98.81 63 VAL A N 1
ATOM 488 C CA . VAL A 1 63 ? -5.797 25.109 6.602 1 98.81 63 VAL A CA 1
ATOM 489 C C . VAL A 1 63 ? -4.504 25.266 7.398 1 98.81 63 VAL A C 1
ATOM 491 O O . VAL A 1 63 ? -3.725 24.312 7.527 1 98.81 63 VAL A O 1
ATOM 494 N N . ASP A 1 64 ? -4.25 26.484 7.832 1 98.69 64 ASP A N 1
ATOM 495 C CA . ASP A 1 64 ? -3.209 26.719 8.828 1 98.69 64 ASP A CA 1
ATOM 496 C C . ASP A 1 64 ? -3.736 26.484 10.242 1 98.69 64 ASP A C 1
ATOM 498 O O . ASP A 1 64 ? -4.82 26.953 10.594 1 98.69 64 ASP A O 1
ATOM 502 N N . TYR A 1 65 ? -2.965 25.703 11.031 1 98.56 65 TYR A N 1
ATOM 503 C CA . TYR A 1 65 ? -3.322 25.594 12.438 1 98.56 65 TYR A CA 1
ATOM 504 C C . TYR A 1 65 ? -3.396 26.969 13.102 1 98.56 65 TYR A C 1
ATOM 506 O O . TYR A 1 65 ? -2.795 27.922 12.617 1 98.56 65 TYR A O 1
ATOM 514 N N . LEU A 1 66 ? -4.137 27.078 14.219 1 98.38 66 LEU A N 1
ATOM 515 C CA . LEU A 1 66 ? -4.098 28.344 14.953 1 98.38 66 LEU A CA 1
ATOM 516 C C . LEU A 1 66 ? -2.664 28.719 15.305 1 98.38 66 LEU A C 1
ATOM 518 O O . LEU A 1 66 ? -1.873 27.875 15.719 1 98.38 66 LEU A O 1
ATOM 522 N N . GLY A 1 67 ? -2.352 30.016 15.07 1 97.38 67 GLY A N 1
ATOM 523 C CA . GLY A 1 67 ? -1.037 30.547 15.391 1 97.38 67 GLY A CA 1
ATOM 524 C C . GLY A 1 67 ? 0.012 30.219 14.344 1 97.38 67 GLY A C 1
ATOM 525 O O . GLY A 1 67 ? 1.169 30.625 14.469 1 97.38 67 GLY A O 1
ATOM 526 N N . VAL A 1 68 ? -0.323 29.531 13.289 1 97.56 68 VAL A N 1
ATOM 527 C CA . VAL A 1 68 ? 0.609 29.125 12.242 1 97.56 68 VAL A CA 1
ATOM 528 C C . VAL A 1 68 ? 0.238 29.812 10.93 1 97.56 68 VAL A C 1
ATOM 530 O O . VAL A 1 68 ? -0.944 29.953 10.602 1 97.56 68 VAL A O 1
ATOM 533 N N . GLY A 1 69 ? 1.274 30.203 10.211 1 96.31 69 GLY A N 1
ATOM 534 C CA . GLY A 1 69 ? 1.039 30.812 8.906 1 96.31 69 GLY A CA 1
ATOM 535 C C . GLY A 1 69 ? 0.158 32.031 8.977 1 96.31 69 GLY A C 1
ATOM 536 O O . GLY A 1 69 ? 0.451 33 9.719 1 96.31 69 GLY A O 1
ATOM 537 N N . LEU A 1 70 ? -1.01 31.984 8.273 1 96.62 70 LEU A N 1
ATOM 538 C CA . LEU A 1 70 ? -1.879 33.156 8.164 1 96.62 70 LEU A CA 1
ATOM 539 C C . LEU A 1 70 ? -3.01 33.094 9.188 1 96.62 70 LEU A C 1
ATOM 541 O O . LEU A 1 70 ? -3.811 34 9.297 1 96.62 70 LEU A O 1
ATOM 545 N N . SER A 1 71 ? -3.07 31.969 9.898 1 97.88 71 SER A N 1
ATOM 546 C CA . SER A 1 71 ? -4.02 31.891 11.008 1 97.88 71 SER A CA 1
ATOM 547 C C . SER A 1 71 ? -3.529 32.688 12.219 1 97.88 71 SER A C 1
ATOM 549 O O . SER A 1 71 ? -2.326 32.75 12.477 1 97.88 71 SER A O 1
ATOM 551 N N . THR A 1 72 ? -4.461 33.281 12.961 1 97.75 72 THR A N 1
ATOM 552 C CA . THR A 1 72 ? -4.105 34 14.172 1 97.75 72 THR A CA 1
ATOM 553 C C . THR A 1 72 ? -4.336 33.156 15.414 1 97.75 72 THR A C 1
ATOM 555 O O . THR A 1 72 ? -4.793 32.031 15.312 1 97.75 72 THR A O 1
ATOM 558 N N . GLY A 1 73 ? -3.951 33.688 16.562 1 96.88 73 GLY A N 1
ATOM 559 C CA . GLY A 1 73 ? -4.051 32.938 17.812 1 96.88 73 GLY A CA 1
ATOM 560 C C . GLY A 1 73 ? -2.73 32.344 18.266 1 96.88 73 GLY A C 1
ATOM 561 O O . GLY A 1 73 ? -1.664 32.844 17.922 1 96.88 73 GLY A O 1
ATOM 562 N N . GLU A 1 74 ? -2.832 31.297 19.094 1 96.81 74 GLU A N 1
ATOM 563 C CA . GLU A 1 74 ? -1.633 30.688 19.656 1 96.81 74 GLU A CA 1
ATOM 564 C C . GLU A 1 74 ? -1.501 29.234 19.219 1 96.81 74 GLU A C 1
ATOM 566 O O . GLU A 1 74 ? -2.5 28.516 19.109 1 96.81 74 GLU A O 1
ATOM 571 N N . VAL A 1 75 ? -0.265 28.844 18.984 1 98.25 75 VAL A N 1
ATOM 572 C CA . VAL A 1 75 ? 0.003 27.453 18.672 1 98.25 75 VAL A CA 1
ATOM 573 C C . VAL A 1 75 ? -0.356 26.562 19.859 1 98.25 75 VAL A C 1
ATOM 575 O O . VAL A 1 75 ? 0.033 26.859 21 1 98.25 75 VAL A O 1
ATOM 578 N N . ALA A 1 76 ? -1.142 25.547 19.594 1 97.81 76 ALA A N 1
ATOM 579 C CA . ALA A 1 76 ? -1.505 24.594 20.656 1 97.81 76 ALA A CA 1
ATOM 580 C C . ALA A 1 76 ? -0.271 23.891 21.203 1 97.81 76 ALA A C 1
ATOM 582 O O . ALA A 1 76 ? 0.698 23.656 20.469 1 97.81 76 ALA A O 1
ATOM 583 N N . ASN A 1 77 ? -0.341 23.453 22.5 1 96.75 77 ASN A N 1
ATOM 584 C CA . ASN A 1 77 ? 0.779 22.734 23.094 1 96.75 77 ASN A CA 1
ATOM 585 C C . ASN A 1 77 ? 0.469 21.25 23.25 1 96.75 77 ASN A C 1
ATOM 587 O O . ASN A 1 77 ? 1.229 20.516 23.891 1 96.75 77 ASN A O 1
ATOM 591 N N . SER A 1 78 ? -0.659 20.812 22.766 1 98.19 78 SER A N 1
ATOM 592 C CA . SER A 1 78 ? -1.01 19.406 22.781 1 98.19 78 SER A CA 1
ATOM 593 C C . SER A 1 78 ? -1.715 19 21.484 1 98.19 78 SER A C 1
ATOM 595 O O . SER A 1 78 ? -2.395 19.812 20.859 1 98.19 78 SER A O 1
ATOM 597 N N . ILE A 1 79 ? -1.544 17.75 21.141 1 98.75 79 ILE A N 1
ATOM 598 C CA . ILE A 1 79 ? -2.219 17.219 19.953 1 98.75 79 ILE A CA 1
ATOM 599 C C . ILE A 1 79 ? -3.73 17.281 20.156 1 98.75 79 ILE A C 1
ATOM 601 O O . ILE A 1 79 ? -4.477 17.594 19.219 1 98.75 79 ILE A O 1
ATOM 605 N N . ARG A 1 80 ? -4.238 17.031 21.359 1 98.56 80 ARG A N 1
ATOM 606 C CA . ARG A 1 80 ? -5.66 17.125 21.672 1 98.56 80 ARG A CA 1
ATOM 607 C C . ARG A 1 80 ? -6.223 18.5 21.328 1 98.56 80 ARG A C 1
ATOM 609 O O . ARG A 1 80 ? -7.285 18.594 20.719 1 98.56 80 ARG A O 1
ATOM 616 N N . GLN A 1 81 ? -5.516 19.531 21.734 1 98.38 81 GLN A N 1
ATOM 617 C CA . GLN A 1 81 ? -6 20.891 21.484 1 98.38 81 GLN A CA 1
ATOM 618 C C . GLN A 1 81 ? -6.004 21.203 19.984 1 98.38 81 GLN A C 1
ATOM 620 O O . GLN A 1 81 ? -6.945 21.812 19.484 1 98.38 81 GLN A O 1
ATOM 625 N N . SER A 1 82 ? -4.898 20.844 19.312 1 98.69 82 SER A N 1
ATOM 626 C CA . SER A 1 82 ? -4.883 21.047 17.859 1 98.69 82 SER A CA 1
ATOM 627 C C . SER A 1 82 ? -6.059 20.328 17.203 1 98.69 82 SER A C 1
ATOM 629 O O . SER A 1 82 ? -6.672 20.859 16.281 1 98.69 82 SER A O 1
ATOM 631 N N . ALA A 1 83 ? -6.328 19.094 17.641 1 98.81 83 ALA A N 1
ATOM 632 C CA . ALA A 1 83 ? -7.445 18.328 17.094 1 98.81 83 ALA A CA 1
ATOM 633 C C . ALA A 1 83 ? -8.773 19.016 17.359 1 98.81 83 ALA A C 1
ATOM 635 O O . ALA A 1 83 ? -9.633 19.078 16.484 1 98.81 83 ALA A O 1
ATOM 636 N N . ALA A 1 84 ? -8.953 19.531 18.547 1 98.44 84 ALA A N 1
ATOM 637 C CA . ALA A 1 84 ? -10.164 20.266 18.891 1 98.44 84 ALA A CA 1
ATOM 638 C C . ALA A 1 84 ? -10.328 21.5 18 1 98.44 84 ALA A C 1
ATOM 640 O O . ALA A 1 84 ? -11.43 21.797 17.531 1 98.44 84 ALA A O 1
ATOM 641 N N . ASP A 1 85 ? -9.234 22.219 17.812 1 98.69 85 ASP A N 1
ATOM 642 C CA . ASP A 1 85 ? -9.25 23.406 16.953 1 98.69 85 ASP A CA 1
ATOM 643 C C . ASP A 1 85 ? -9.656 23.047 15.523 1 98.69 85 ASP A C 1
ATOM 645 O O . ASP A 1 85 ? -10.469 23.734 14.906 1 98.69 85 ASP A O 1
ATOM 649 N N . ILE A 1 86 ? -9.141 21.922 14.992 1 98.75 86 ILE A N 1
ATOM 650 C CA . ILE A 1 86 ? -9.438 21.516 13.625 1 98.75 86 ILE A CA 1
ATOM 651 C C . ILE A 1 86 ? -10.906 21.094 13.523 1 98.75 86 ILE A C 1
ATOM 653 O O . ILE A 1 86 ? -11.578 21.406 12.539 1 98.75 86 ILE A O 1
ATOM 657 N N . SER A 1 87 ? -11.391 20.359 14.523 1 98.56 87 SER A N 1
ATOM 658 C CA . SER A 1 87 ? -12.812 20 14.539 1 98.56 87 SER A CA 1
ATOM 659 C C . SER A 1 87 ? -13.688 21.25 14.508 1 98.56 87 SER A C 1
ATOM 661 O O . SER A 1 87 ? -14.664 21.312 13.758 1 98.56 87 SER A O 1
ATOM 663 N N . GLN A 1 88 ? -13.336 22.234 15.328 1 98.31 88 GLN A N 1
ATOM 664 C CA . GLN A 1 88 ? -14.07 23.5 15.344 1 98.31 88 GLN A CA 1
ATOM 665 C C . GLN A 1 88 ? -14.008 24.188 13.984 1 98.31 88 GLN A C 1
ATOM 667 O O . GLN A 1 88 ? -15.016 24.719 13.508 1 98.31 88 GLN A O 1
ATOM 672 N N . PHE A 1 89 ? -12.859 24.219 13.375 1 98.81 89 PHE A N 1
ATOM 673 C CA . PHE A 1 89 ? -12.688 24.812 12.047 1 98.81 89 PHE A CA 1
ATOM 674 C C . PHE A 1 89 ? -13.648 24.188 11.047 1 98.81 89 PHE A C 1
ATOM 676 O O . PHE A 1 89 ? -14.336 24.891 10.312 1 98.81 89 PHE A O 1
ATOM 683 N N . ILE A 1 90 ? -13.648 22.781 11.023 1 98.75 90 ILE A N 1
ATOM 684 C CA . ILE A 1 90 ? -14.5 22.062 10.078 1 98.75 90 ILE A CA 1
ATOM 685 C C . ILE A 1 90 ? -15.961 22.453 10.312 1 98.75 90 ILE A C 1
ATOM 687 O O . ILE A 1 90 ? -16.719 22.656 9.359 1 98.75 90 ILE A O 1
ATOM 691 N N . GLU A 1 91 ? -16.344 22.625 11.578 1 98.12 91 GLU A N 1
ATOM 692 C CA . GLU A 1 91 ? -17.703 23.062 11.906 1 98.12 91 GLU A CA 1
ATOM 693 C C . GLU A 1 91 ? -17.953 24.484 11.391 1 98.12 91 GLU A C 1
ATOM 695 O O . GLU A 1 91 ? -19.016 24.766 10.836 1 98.12 91 GLU A O 1
ATOM 700 N N . LEU A 1 92 ? -17.016 25.328 11.578 1 98.38 92 LEU A N 1
ATOM 701 C CA . LEU A 1 92 ? -17.172 26.75 11.25 1 98.38 92 LEU A CA 1
ATOM 702 C C . LEU A 1 92 ? -17.328 26.938 9.75 1 98.38 92 LEU A C 1
ATOM 704 O O . LEU A 1 92 ? -18.031 27.859 9.305 1 98.38 92 LEU A O 1
ATOM 708 N N . ILE A 1 93 ? -16.703 26.078 8.984 1 98 93 ILE A N 1
ATOM 709 C CA . ILE A 1 93 ? -16.828 26.234 7.539 1 98 93 ILE A CA 1
ATOM 710 C C . ILE A 1 93 ? -18.016 25.422 7.031 1 98 93 ILE A C 1
ATOM 712 O O . ILE A 1 93 ? -18.188 25.234 5.824 1 98 93 ILE A O 1
ATOM 716 N N . LYS A 1 94 ? -18.734 24.828 7.859 1 96.88 94 LYS A N 1
ATOM 717 C CA . LYS A 1 94 ? -20.031 24.203 7.645 1 96.88 94 LYS A CA 1
ATOM 718 C C . LYS A 1 94 ? -19.906 22.953 6.773 1 96.88 94 LYS A C 1
ATOM 720 O O . LYS A 1 94 ? -20.719 22.734 5.871 1 96.88 94 LYS A O 1
ATOM 725 N N . GLU A 1 95 ? -18.906 22.219 6.953 1 96.5 95 GLU A N 1
ATOM 726 C CA . GLU A 1 95 ? -18.766 20.906 6.328 1 96.5 95 GLU A CA 1
ATOM 727 C C . GLU A 1 95 ? -19.172 19.797 7.289 1 96.5 95 GLU A C 1
ATOM 729 O O . GLU A 1 95 ? -18.422 19.484 8.227 1 96.5 95 GLU A O 1
ATOM 734 N N . PRO A 1 96 ? -20.281 19.188 7.102 1 94.44 96 PRO A N 1
ATOM 735 C CA . PRO A 1 96 ? -20.75 18.203 8.07 1 94.44 96 PRO A CA 1
ATOM 736 C C . PRO A 1 96 ? -19.984 16.891 7.988 1 94.44 96 PRO A C 1
ATOM 738 O O . PRO A 1 96 ? -19.922 16.141 8.969 1 94.44 96 PRO A O 1
ATOM 741 N N . GLU A 1 97 ? -19.484 16.531 6.785 1 97.69 97 GLU A N 1
ATOM 742 C CA . GLU A 1 97 ? -18.734 15.305 6.555 1 97.69 97 GLU A CA 1
ATOM 743 C C . GLU A 1 97 ? -17.5 15.578 5.691 1 97.69 97 GLU A C 1
ATOM 745 O O . GLU A 1 97 ? -17.594 16.25 4.66 1 97.69 97 GLU A O 1
ATOM 750 N N . VAL A 1 98 ? -16.359 15.078 6.145 1 98.62 98 VAL A N 1
ATOM 751 C CA . VAL A 1 98 ? -15.133 15.297 5.379 1 98.62 98 VAL A CA 1
ATOM 752 C C . VAL A 1 98 ? -14.289 14.023 5.375 1 98.62 98 VAL A C 1
ATOM 754 O O . VAL A 1 98 ? -14.445 13.164 6.246 1 98.62 98 VAL A O 1
ATOM 757 N N . ASP A 1 99 ? -13.508 13.781 4.32 1 98.81 99 ASP A N 1
ATOM 758 C CA . ASP A 1 99 ? -12.297 12.969 4.418 1 98.81 99 ASP A CA 1
ATOM 759 C C . ASP A 1 99 ? -11.141 13.781 4.996 1 98.81 99 ASP A C 1
ATOM 761 O O . ASP A 1 99 ? -11.102 15 4.855 1 98.81 99 ASP A O 1
ATOM 765 N N . LEU A 1 100 ? -10.266 13.125 5.676 1 98.94 100 LEU A N 1
ATOM 766 C CA . LEU A 1 100 ? -9.211 13.828 6.395 1 98.94 100 LEU A CA 1
ATOM 767 C C . LEU A 1 100 ? -7.852 13.188 6.121 1 98.94 100 LEU A C 1
ATOM 769 O O . LEU A 1 100 ? -7.676 11.984 6.309 1 98.94 100 LEU A O 1
ATOM 773 N N . LEU A 1 101 ? -6.941 13.961 5.598 1 98.94 101 LEU A N 1
ATOM 774 C CA . LEU A 1 101 ? -5.559 13.539 5.387 1 98.94 101 LEU A CA 1
ATOM 775 C C . LEU A 1 101 ? -4.613 14.297 6.312 1 98.94 101 LEU A C 1
ATOM 777 O O . LEU A 1 101 ? -4.594 15.523 6.316 1 98.94 101 LEU A O 1
ATOM 781 N N . GLY A 1 102 ? -3.902 13.594 7.137 1 98.94 102 GLY A N 1
ATOM 782 C CA . GLY A 1 102 ? -2.875 14.18 7.98 1 98.94 102 GLY A CA 1
ATOM 783 C C . GLY A 1 102 ? -1.476 13.703 7.637 1 98.94 102 GLY A C 1
ATOM 784 O O . GLY A 1 102 ? -1.226 12.5 7.559 1 98.94 102 GLY A O 1
ATOM 785 N N . PHE A 1 103 ? -0.589 14.648 7.453 1 98.94 103 PHE A N 1
ATOM 786 C CA . PHE A 1 103 ? 0.811 14.336 7.184 1 98.94 103 PHE A CA 1
ATOM 787 C C . PHE A 1 103 ? 1.679 14.68 8.391 1 98.94 103 PHE A C 1
ATOM 789 O O . PHE A 1 103 ? 1.636 15.805 8.898 1 98.94 103 PHE A O 1
ATOM 796 N N . SER A 1 104 ? 2.514 13.664 8.836 1 98.75 104 SER A N 1
ATOM 797 C CA . SER A 1 104 ? 3.453 13.852 9.938 1 98.75 104 SER A CA 1
ATOM 798 C C . SER A 1 104 ? 2.734 14.289 11.211 1 98.75 104 SER A C 1
ATOM 800 O O . SER A 1 104 ? 1.815 13.609 11.672 1 98.75 104 SER A O 1
ATOM 802 N N . ILE A 1 105 ? 2.945 15.508 11.828 1 98.69 105 ILE A N 1
ATOM 803 C CA . ILE A 1 105 ? 2.225 15.969 13.008 1 98.69 105 ILE A CA 1
ATOM 804 C C . ILE A 1 105 ? 0.734 16.078 12.695 1 98.69 105 ILE A C 1
ATOM 806 O O . ILE A 1 105 ? -0.111 15.836 13.562 1 98.69 105 ILE A O 1
ATOM 810 N N . GLY A 1 106 ? 0.442 16.406 11.414 1 98.88 106 GLY A N 1
ATOM 811 C CA . GLY A 1 106 ? -0.948 16.438 10.984 1 98.88 106 GLY A CA 1
ATOM 812 C C . GLY A 1 106 ? -1.646 15.094 11.117 1 98.88 106 GLY A C 1
ATOM 813 O O . GLY A 1 106 ? -2.863 15.039 11.297 1 98.88 106 GLY A O 1
ATOM 814 N N . GLY A 1 107 ? -0.868 14 10.961 1 98.94 107 GLY A N 1
ATOM 815 C CA . GLY A 1 107 ? -1.425 12.672 11.156 1 98.94 107 GLY A CA 1
ATOM 816 C C . GLY A 1 107 ? -1.815 12.391 12.602 1 98.94 107 GLY A C 1
ATOM 817 O O . GLY A 1 107 ? -2.814 11.719 12.859 1 98.94 107 GLY A O 1
ATOM 818 N N . TYR A 1 108 ? -0.954 12.867 13.586 1 98.88 108 TYR A N 1
ATOM 819 C CA . TYR A 1 108 ? -1.337 12.789 14.992 1 98.88 108 TYR A CA 1
ATOM 820 C C . TYR A 1 108 ? -2.643 13.531 15.25 1 98.88 108 TYR A C 1
ATOM 822 O O . TYR A 1 108 ? -3.555 12.992 15.883 1 98.88 108 TYR A O 1
ATOM 830 N N . VAL A 1 109 ? -2.734 14.727 14.688 1 98.88 109 VAL A N 1
ATOM 831 C CA . VAL A 1 109 ? -3.916 15.562 14.859 1 98.88 109 VAL A CA 1
ATOM 832 C C . VAL A 1 109 ? -5.129 14.883 14.227 1 98.88 109 VAL A C 1
ATOM 834 O O . VAL A 1 109 ? -6.203 14.836 14.836 1 98.88 109 VAL A O 1
ATOM 837 N N . ALA A 1 110 ? -4.949 14.328 13.055 1 98.94 110 ALA A N 1
ATOM 838 C CA . ALA A 1 110 ? -6.043 13.695 12.328 1 98.94 110 ALA A CA 1
ATOM 839 C C . ALA A 1 110 ? -6.605 12.508 13.102 1 98.94 110 ALA A C 1
ATOM 841 O O . ALA A 1 110 ? -7.824 12.305 13.133 1 98.94 110 ALA A O 1
ATOM 842 N N . GLN A 1 111 ? -5.727 11.68 13.672 1 98.88 111 GLN A N 1
ATOM 843 C CA . GLN A 1 111 ? -6.176 10.578 14.508 1 98.88 111 GLN A CA 1
ATOM 844 C C . GLN A 1 111 ? -7.066 11.07 15.641 1 98.88 111 GLN A C 1
ATOM 846 O O . GLN A 1 111 ? -8.133 10.508 15.891 1 98.88 111 GLN A O 1
ATOM 851 N N . MET A 1 112 ? -6.621 12.125 16.297 1 98.81 112 MET A N 1
ATOM 852 C CA . MET A 1 112 ? -7.352 12.625 17.453 1 98.81 112 MET A CA 1
ATOM 853 C C . MET A 1 112 ? -8.648 13.297 17.031 1 98.81 112 MET A C 1
ATOM 855 O O . MET A 1 112 ? -9.648 13.234 17.75 1 98.81 112 MET A O 1
ATOM 859 N N . VAL A 1 113 ? -8.688 13.961 15.867 1 98.81 113 VAL A N 1
ATOM 860 C CA . VAL A 1 113 ? -9.953 14.461 15.328 1 98.81 113 VAL A CA 1
ATOM 861 C C . VAL A 1 113 ? -10.93 13.312 15.148 1 98.81 113 VAL A C 1
ATOM 863 O O . VAL A 1 113 ? -12.086 13.391 15.586 1 98.81 113 VAL A O 1
ATOM 866 N N . ALA A 1 114 ? -10.523 12.227 14.523 1 98.81 114 ALA A N 1
ATOM 867 C CA . ALA A 1 114 ? -11.383 11.07 14.266 1 98.81 114 ALA A CA 1
ATOM 868 C C . ALA A 1 114 ? -11.898 10.461 15.57 1 98.81 114 ALA A C 1
ATOM 870 O O . ALA A 1 114 ? -13.039 10.008 15.641 1 98.81 114 ALA A O 1
ATOM 871 N N . LEU A 1 115 ? -11.086 10.445 16.578 1 98.69 115 LEU A N 1
ATOM 872 C CA . LEU A 1 115 ? -11.406 9.773 17.844 1 98.69 115 LEU A CA 1
ATOM 873 C C . LEU A 1 115 ? -12.258 10.672 18.734 1 98.69 115 LEU A C 1
ATOM 875 O O . LEU A 1 115 ? -13.141 10.18 19.438 1 98.69 115 LEU A O 1
ATOM 879 N N . ASN A 1 116 ? -11.969 12.023 18.734 1 98.31 116 ASN A N 1
ATOM 880 C CA . ASN A 1 116 ? -12.523 12.906 19.766 1 98.31 116 ASN A CA 1
ATOM 881 C C . ASN A 1 116 ? -13.711 13.703 19.219 1 98.31 116 ASN A C 1
ATOM 883 O O . ASN A 1 116 ? -14.484 14.273 20 1 98.31 116 ASN A O 1
ATOM 887 N N . SER A 1 117 ? -13.828 13.875 17.906 1 96.31 117 SER A N 1
ATOM 888 C CA . SER A 1 117 ? -14.875 14.734 17.375 1 96.31 117 SER A CA 1
ATOM 889 C C . SER A 1 117 ? -16.266 14.156 17.656 1 96.31 117 SER A C 1
ATOM 891 O O . SER A 1 117 ? -16.438 12.938 17.688 1 96.31 117 SER A O 1
ATOM 893 N N . ASP A 1 118 ? -17.234 15.039 17.891 1 96.44 118 ASP A N 1
ATOM 894 C CA . ASP A 1 118 ? -18.641 14.68 17.906 1 96.44 118 ASP A CA 1
ATOM 895 C C . ASP A 1 118 ? -19.156 14.391 16.5 1 96.44 118 ASP A C 1
ATOM 897 O O . ASP A 1 118 ? -19.328 15.305 15.688 1 96.44 118 ASP A O 1
ATOM 901 N N . PRO A 1 119 ? -19.438 13.133 16.25 1 95.31 119 PRO A N 1
ATOM 902 C CA . PRO A 1 119 ? -19.797 12.773 14.875 1 95.31 119 PRO A CA 1
ATOM 903 C C . PRO A 1 119 ? -21.094 13.453 14.406 1 95.31 119 PRO A C 1
ATOM 905 O O . PRO A 1 119 ? -21.375 13.5 13.203 1 95.31 119 PRO A O 1
ATOM 908 N N . THR A 1 120 ? -21.922 13.992 15.258 1 96.12 120 THR A N 1
ATOM 909 C CA . THR A 1 120 ? -23.109 14.719 14.867 1 96.12 120 THR A CA 1
ATOM 910 C C . THR A 1 120 ? -22.766 16.109 14.359 1 96.12 120 THR A C 1
ATOM 912 O O . THR A 1 120 ? -23.578 16.766 13.695 1 96.12 120 THR A O 1
ATOM 915 N N . LYS A 1 121 ? -21.562 16.578 14.648 1 96.06 121 LYS A N 1
ATOM 916 C CA . LYS A 1 121 ? -21.109 17.906 14.227 1 96.06 121 LYS A CA 1
ATOM 917 C C . LYS A 1 121 ? -20.078 17.797 13.117 1 96.06 121 LYS A C 1
ATOM 919 O O . LYS A 1 121 ? -20.156 18.516 12.117 1 96.06 121 LYS A O 1
ATOM 924 N N . VAL A 1 122 ? -19.141 16.984 13.297 1 95.81 122 VAL A N 1
ATOM 925 C CA . VAL A 1 122 ? -18.078 16.719 12.336 1 95.81 122 VAL A CA 1
ATOM 926 C C . VAL A 1 122 ? -17.938 15.219 12.109 1 95.81 122 VAL A C 1
ATOM 928 O O . VAL A 1 122 ? -17.406 14.5 12.961 1 95.81 122 VAL A O 1
ATOM 931 N N . LYS A 1 123 ? -18.375 14.781 10.984 1 97.75 123 LYS A N 1
ATOM 932 C CA . LYS A 1 123 ? -18.25 13.367 10.633 1 97.75 123 LYS A CA 1
ATOM 933 C C . LYS A 1 123 ? -17.047 13.133 9.727 1 97.75 123 LYS A C 1
ATOM 935 O O . LYS A 1 123 ? -16.938 13.734 8.656 1 97.75 123 LYS A O 1
ATOM 940 N N . ILE A 1 124 ? -16.156 12.305 10.172 1 98.69 124 ILE A N 1
ATOM 941 C CA . ILE A 1 124 ? -15.039 11.875 9.336 1 98.69 124 ILE A CA 1
ATOM 942 C C . ILE A 1 124 ? -15.422 10.609 8.57 1 98.69 124 ILE A C 1
ATOM 944 O O . ILE A 1 124 ? -15.75 9.586 9.18 1 98.69 124 ILE A O 1
ATOM 948 N N . ARG A 1 125 ? -15.375 10.719 7.258 1 98.56 125 ARG A N 1
ATOM 949 C CA . ARG A 1 125 ? -15.789 9.586 6.434 1 98.56 125 ARG A CA 1
ATOM 950 C C . ARG A 1 125 ? -14.648 8.594 6.25 1 98.56 125 ARG A C 1
ATOM 952 O O . ARG A 1 125 ? -14.836 7.387 6.402 1 98.56 125 ARG A O 1
ATOM 959 N N . LYS A 1 126 ? -13.5 9.039 5.879 1 98.81 126 LYS A N 1
ATOM 960 C CA . LYS A 1 126 ? -12.273 8.266 5.695 1 98.81 126 LYS A CA 1
ATOM 961 C C . LYS A 1 126 ? -11.055 9.039 6.191 1 98.81 126 LYS A C 1
ATOM 963 O O . LYS A 1 126 ? -11.055 10.273 6.195 1 98.81 126 LYS A O 1
ATOM 968 N N . LEU A 1 127 ? -10.086 8.305 6.645 1 98.94 127 LEU A N 1
ATOM 969 C CA . LEU A 1 127 ? -8.898 8.875 7.262 1 98.94 127 LEU A CA 1
ATOM 970 C C . LEU A 1 127 ? -7.633 8.414 6.547 1 98.94 127 LEU A C 1
ATOM 972 O O . LEU A 1 127 ? -7.477 7.219 6.266 1 98.94 127 LEU A O 1
ATOM 976 N N . ILE A 1 128 ? -6.785 9.328 6.145 1 98.94 128 ILE A N 1
ATOM 977 C CA . ILE A 1 128 ? -5.484 9.039 5.559 1 98.94 128 ILE A CA 1
ATOM 978 C C . ILE A 1 128 ? -4.375 9.523 6.488 1 98.94 128 ILE A C 1
ATOM 980 O O . ILE A 1 128 ? -4.312 10.703 6.824 1 98.94 128 ILE A O 1
ATOM 984 N N . LEU A 1 129 ? -3.553 8.625 6.906 1 98.94 129 LEU A N 1
ATOM 985 C CA . LEU A 1 129 ? -2.426 8.906 7.789 1 98.94 129 LEU A CA 1
ATOM 986 C C . LEU A 1 129 ? -1.102 8.719 7.059 1 98.94 129 LEU A C 1
ATOM 988 O O . LEU A 1 129 ? -0.666 7.59 6.832 1 98.94 129 LEU A O 1
ATOM 992 N N . ALA A 1 130 ? -0.448 9.82 6.711 1 98.94 130 ALA A N 1
ATOM 993 C CA . ALA A 1 130 ? 0.744 9.797 5.867 1 98.94 130 ALA A CA 1
ATOM 994 C C . ALA A 1 130 ? 1.983 10.203 6.66 1 98.94 130 ALA A C 1
ATOM 996 O O . ALA A 1 130 ? 2.027 11.281 7.25 1 98.94 130 ALA A O 1
ATOM 997 N N . GLY A 1 131 ? 3.031 9.328 6.602 1 98.81 131 GLY A N 1
ATOM 998 C CA . GLY A 1 131 ? 4.297 9.664 7.23 1 98.81 131 GLY A CA 1
ATOM 999 C C . GLY A 1 131 ? 4.168 9.961 8.711 1 98.81 131 GLY A C 1
ATOM 1000 O O . GLY A 1 131 ? 4.781 10.906 9.219 1 98.81 131 GLY A O 1
ATOM 1001 N N . THR A 1 132 ? 3.322 9.25 9.375 1 98.75 132 THR A N 1
ATOM 1002 C CA . THR A 1 132 ? 3.043 9.523 10.773 1 98.75 132 THR A CA 1
ATOM 1003 C C . THR A 1 132 ? 3.061 8.234 11.594 1 98.75 132 THR A C 1
ATOM 1005 O O . THR A 1 132 ? 3.533 7.195 11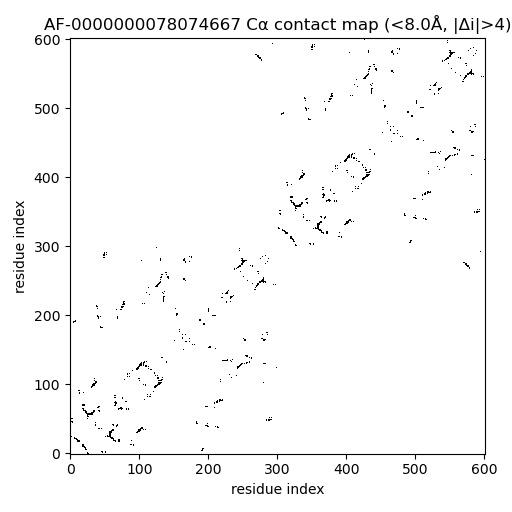.117 1 98.75 132 THR A O 1
ATOM 1008 N N . GLY A 1 133 ? 2.895 8.227 12.852 1 98.31 133 GLY A N 1
ATOM 1009 C CA . GLY A 1 133 ? 2.701 7.148 13.805 1 98.31 133 GLY A CA 1
ATOM 1010 C C . GLY A 1 133 ? 1.454 7.316 14.648 1 98.31 133 GLY A C 1
ATOM 1011 O O . GLY A 1 133 ? 0.377 7.609 14.125 1 98.31 133 GLY A O 1
ATOM 1012 N N . THR A 1 134 ? 1.637 7.016 15.906 1 98.75 134 THR A N 1
ATOM 1013 C CA . THR A 1 134 ? 0.559 7.188 16.875 1 98.75 134 THR A CA 1
ATOM 1014 C C . THR A 1 134 ? 1.109 7.656 18.219 1 98.75 134 THR A C 1
ATOM 1016 O O . THR A 1 134 ? 2.271 8.055 18.312 1 98.75 134 THR A O 1
ATOM 1019 N N . SER A 1 135 ? 0.203 7.828 19.234 1 98.75 135 SER A N 1
ATOM 1020 C CA . SER A 1 135 ? 0.639 8.281 20.562 1 98.75 135 SER A CA 1
ATOM 1021 C C . SER A 1 135 ? 1.444 7.211 21.281 1 98.75 135 SER A C 1
ATOM 1023 O O . SER A 1 135 ? 1.567 6.086 20.781 1 98.75 135 SER A O 1
ATOM 1025 N N . TYR A 1 136 ? 1.978 7.621 22.391 1 98.44 136 TYR A N 1
ATOM 1026 C CA . TYR A 1 136 ? 2.783 6.734 23.234 1 98.44 136 TYR A CA 1
ATOM 1027 C C . TYR A 1 136 ? 2.082 5.402 23.438 1 98.44 136 TYR A C 1
ATOM 1029 O O . TYR A 1 136 ? 0.876 5.359 23.688 1 98.44 136 TYR A O 1
ATOM 1037 N N . GLY A 1 137 ? 2.713 4.402 23.359 1 97.62 137 GLY A N 1
ATOM 1038 C CA . GLY A 1 137 ? 2.217 3.062 23.625 1 97.62 137 GLY A CA 1
ATOM 1039 C C . GLY A 1 137 ? 3.289 1.996 23.5 1 97.62 137 GLY A C 1
ATOM 1040 O O . GLY A 1 137 ? 4.402 2.275 23.047 1 97.62 137 GLY A O 1
ATOM 1041 N N . LYS A 1 138 ? 2.697 0.732 23.75 1 91.62 138 LYS A N 1
ATOM 1042 C CA . LYS A 1 138 ? 3.598 -0.415 23.672 1 91.62 138 LYS A CA 1
ATOM 1043 C C . LYS A 1 138 ? 4.078 -0.646 22.234 1 91.62 138 LYS A C 1
ATOM 1045 O O . LYS A 1 138 ? 3.293 -0.559 21.297 1 91.62 138 LYS A O 1
ATOM 1050 N N . ASP A 1 139 ? 5.371 -0.673 21.891 1 94.19 139 ASP A N 1
ATOM 1051 C CA . ASP A 1 139 ? 5.98 -1.085 20.625 1 94.19 139 ASP A CA 1
ATOM 1052 C C . ASP A 1 139 ? 6.184 0.11 19.703 1 94.19 139 ASP A C 1
ATOM 1054 O O . ASP A 1 139 ? 6.59 -0.054 18.547 1 94.19 139 ASP A O 1
ATOM 1058 N N . LEU A 1 140 ? 5.594 1.35 20.172 1 97.88 140 LEU A N 1
ATOM 1059 C CA . LEU A 1 140 ? 5.898 2.521 19.359 1 97.88 140 LEU A CA 1
ATOM 1060 C C . LEU A 1 140 ? 7.406 2.709 19.219 1 97.88 140 LEU A C 1
ATOM 1062 O O . LEU A 1 140 ? 8.117 2.836 20.219 1 97.88 140 LEU A O 1
ATOM 1066 N N . ALA A 1 141 ? 7.855 2.689 18.062 1 97.94 141 ALA A N 1
ATOM 1067 C CA . ALA A 1 141 ? 9.281 2.855 17.812 1 97.94 141 ALA A CA 1
ATOM 1068 C C . ALA A 1 141 ? 9.672 4.332 17.812 1 97.94 141 ALA A C 1
ATOM 1070 O O . ALA A 1 141 ? 8.914 5.176 17.328 1 97.94 141 ALA A O 1
ATOM 1071 N N . GLN A 1 142 ? 10.828 4.637 18.312 1 96.5 142 GLN A N 1
ATOM 1072 C CA . GLN A 1 142 ? 11.43 5.965 18.219 1 96.5 142 GLN A CA 1
ATOM 1073 C C . GLN A 1 142 ? 12.508 6.016 17.156 1 96.5 142 GLN A C 1
ATOM 1075 O O . GLN A 1 142 ? 13.109 4.992 16.812 1 96.5 142 GLN A O 1
ATOM 1080 N N . SER A 1 143 ? 12.656 7.203 16.578 1 96.88 143 SER A N 1
ATOM 1081 C CA . SER A 1 143 ? 13.75 7.355 15.633 1 96.88 143 SER A CA 1
ATOM 1082 C C . SER A 1 143 ? 15.094 7.004 16.266 1 96.88 143 SER A C 1
ATOM 1084 O O . SER A 1 143 ? 15.344 7.344 17.422 1 96.88 143 SER A O 1
ATOM 1086 N N . THR A 1 144 ? 15.945 6.344 15.508 1 96.19 144 THR A N 1
ATOM 1087 C CA . THR A 1 144 ? 17.297 6.047 15.984 1 96.19 144 THR A CA 1
ATOM 1088 C C . THR A 1 144 ? 18.234 7.219 15.719 1 96.19 144 THR A C 1
ATOM 1090 O O . THR A 1 144 ? 19.391 7.199 16.125 1 96.19 144 THR A O 1
ATOM 1093 N N . ASN A 1 145 ? 17.75 8.18 14.969 1 96.75 145 ASN A N 1
ATOM 1094 C CA . ASN A 1 145 ? 18.547 9.367 14.68 1 96.75 145 ASN A CA 1
ATOM 1095 C C . ASN A 1 145 ? 18.406 10.414 15.773 1 96.75 145 ASN A C 1
ATOM 1097 O O . ASN A 1 145 ? 17.312 10.938 16.016 1 96.75 145 ASN A O 1
ATOM 1101 N N . ASP A 1 146 ? 19.484 10.859 16.391 1 95.12 146 ASP A N 1
ATOM 1102 C CA . ASP A 1 146 ? 19.453 11.703 17.578 1 95.12 146 ASP A CA 1
ATOM 1103 C C . ASP A 1 146 ? 19.453 13.18 17.203 1 95.12 146 ASP A C 1
ATOM 1105 O O . ASP A 1 146 ? 19.312 14.047 18.078 1 95.12 146 ASP A O 1
ATOM 1109 N N . ASP A 1 147 ? 19.547 13.461 15.938 1 96.19 147 ASP A N 1
ATOM 1110 C CA . ASP A 1 147 ? 19.688 14.859 15.539 1 96.19 147 ASP A CA 1
ATOM 1111 C C . ASP A 1 147 ? 18.391 15.406 14.953 1 96.19 147 ASP A C 1
ATOM 1113 O O . ASP A 1 147 ? 18.359 16.531 14.453 1 96.19 147 ASP A O 1
ATOM 1117 N N . VAL A 1 148 ? 17.297 14.68 15.047 1 96.06 148 VAL A N 1
ATOM 1118 C CA . VAL A 1 148 ? 16.031 15.078 14.438 1 96.06 148 VAL A CA 1
ATOM 1119 C C . VAL A 1 148 ? 15.609 16.438 14.977 1 96.06 148 VAL A C 1
ATOM 1121 O O . VAL A 1 148 ? 15.312 17.359 14.203 1 96.06 148 VAL A O 1
ATOM 1124 N N . GLY A 1 149 ? 15.547 16.609 16.312 1 94.81 149 GLY A N 1
ATOM 1125 C CA . GLY A 1 149 ? 15.133 17.859 16.938 1 94.81 149 GLY A CA 1
ATOM 1126 C C . GLY A 1 149 ? 16.016 19.031 16.562 1 94.81 149 GLY A C 1
ATOM 1127 O O . GLY A 1 149 ? 15.531 20.125 16.281 1 94.81 149 GLY A O 1
ATOM 1128 N N . ALA A 1 150 ? 17.328 18.781 16.531 1 95.31 150 ALA A N 1
ATOM 1129 C CA . ALA A 1 150 ? 18.281 19.828 16.219 1 95.31 150 ALA A CA 1
ATOM 1130 C C . ALA A 1 150 ? 18.141 20.297 14.773 1 95.31 150 ALA A C 1
ATOM 1132 O O . ALA A 1 150 ? 18.234 21.484 14.484 1 95.31 150 ALA A O 1
ATOM 1133 N N . VAL A 1 151 ? 17.906 19.359 13.914 1 96.31 151 VAL A N 1
ATOM 1134 C CA . VAL A 1 151 ? 17.797 19.672 12.492 1 96.31 151 VAL A CA 1
ATOM 1135 C C . VAL A 1 151 ? 16.453 20.359 12.227 1 96.31 151 VAL A C 1
ATOM 1137 O O . VAL A 1 151 ? 16.391 21.359 11.492 1 96.31 151 VAL A O 1
ATOM 1140 N N . ALA A 1 152 ? 15.391 19.938 12.867 1 95 152 ALA A N 1
ATOM 1141 C CA . ALA A 1 152 ? 14.047 20.469 12.641 1 95 152 ALA A CA 1
ATOM 1142 C C . ALA A 1 152 ? 13.875 21.828 13.297 1 95 152 ALA A C 1
ATOM 1144 O O . ALA A 1 152 ? 13.016 22.625 12.891 1 95 152 ALA A O 1
ATOM 1145 N N . GLY A 1 153 ? 14.633 22.172 14.328 1 94.25 153 GLY A N 1
ATOM 1146 C CA . GLY A 1 153 ? 14.422 23.344 15.148 1 94.25 153 GLY A CA 1
ATOM 1147 C C . GLY A 1 153 ? 15.328 24.5 14.773 1 94.25 153 GLY A C 1
ATOM 1148 O O . GLY A 1 153 ? 15.5 25.438 15.555 1 94.25 153 GLY A O 1
ATOM 1149 N N . VAL A 1 154 ? 15.898 24.484 13.586 1 94.25 154 VAL A N 1
ATOM 1150 C CA . VAL A 1 154 ? 16.859 25.516 13.188 1 94.25 154 VAL A CA 1
ATOM 1151 C C . VAL A 1 154 ? 16.125 26.844 13 1 94.25 154 VAL A C 1
ATOM 1153 O O . VAL A 1 154 ? 14.93 26.859 12.711 1 94.25 154 VAL A O 1
ATOM 1156 N N . LYS A 1 155 ? 16.797 27.922 13.086 1 93.69 155 LYS A N 1
ATOM 1157 C CA . LYS A 1 155 ? 16.281 29.281 12.906 1 93.69 155 LYS A CA 1
ATOM 1158 C C . LYS A 1 155 ? 15.836 29.516 11.469 1 93.69 155 LYS A C 1
ATOM 1160 O O . LYS A 1 155 ? 14.719 29.969 11.227 1 93.69 155 LYS A O 1
ATOM 1165 N N . ASP A 1 156 ? 16.75 29.125 10.555 1 93 156 ASP A N 1
ATOM 1166 C CA . ASP A 1 156 ? 16.484 29.344 9.133 1 93 156 ASP A CA 1
ATOM 1167 C C . ASP A 1 156 ? 16.297 28.016 8.406 1 93 156 ASP A C 1
ATOM 1169 O O . ASP A 1 156 ? 17.219 27.188 8.344 1 93 156 ASP A O 1
ATOM 1173 N N . VAL A 1 157 ? 15.141 27.875 7.832 1 94.56 157 VAL A N 1
ATOM 1174 C CA . VAL A 1 157 ? 14.812 26.641 7.117 1 94.56 157 VAL A CA 1
ATOM 1175 C C . VAL A 1 157 ? 15.391 26.703 5.707 1 94.56 157 VAL A C 1
ATOM 1177 O O . VAL A 1 157 ? 15.133 27.641 4.957 1 94.56 157 VAL A O 1
ATOM 1180 N N . SER A 1 158 ? 16.203 25.781 5.375 1 96.06 158 SER A N 1
ATOM 1181 C CA . SER A 1 158 ? 16.75 25.609 4.031 1 96.06 158 SER A CA 1
ATOM 1182 C C . SER A 1 158 ? 16.438 24.234 3.471 1 96.06 158 SER A C 1
ATOM 1184 O O . SER A 1 158 ? 15.891 23.375 4.18 1 96.06 158 SER A O 1
ATOM 1186 N N . ILE A 1 159 ? 16.719 24.047 2.182 1 97.62 159 ILE A N 1
ATOM 1187 C CA . ILE A 1 159 ? 16.453 22.766 1.538 1 97.62 159 ILE A CA 1
ATOM 1188 C C . ILE A 1 159 ? 17.234 21.656 2.244 1 97.62 159 ILE A C 1
ATOM 1190 O O . ILE A 1 159 ? 16.812 20.5 2.244 1 97.62 159 ILE A O 1
ATOM 1194 N N . ASP A 1 160 ? 18.344 21.984 2.855 1 97.31 160 ASP A N 1
ATOM 1195 C CA . ASP A 1 160 ? 19.203 21 3.506 1 97.31 160 ASP A CA 1
ATOM 1196 C C . ASP A 1 160 ? 18.484 20.359 4.695 1 97.31 160 ASP A C 1
ATOM 1198 O O . ASP A 1 160 ? 18.688 19.172 4.988 1 97.31 160 ASP A O 1
ATOM 1202 N N . VAL A 1 161 ? 17.672 21.109 5.398 1 97.25 161 VAL A N 1
ATOM 1203 C CA . VAL A 1 161 ? 16.844 20.594 6.484 1 97.25 161 VAL A CA 1
ATOM 1204 C C . VAL A 1 161 ? 15.953 19.469 5.965 1 97.25 161 VAL A C 1
ATOM 1206 O O . VAL A 1 161 ? 15.883 18.391 6.566 1 97.25 161 VAL A O 1
ATOM 1209 N N . PHE A 1 162 ? 15.352 19.656 4.824 1 97.69 162 PHE A N 1
ATOM 1210 C CA . PHE A 1 162 ? 14.391 18.703 4.289 1 97.69 162 PHE A CA 1
ATOM 1211 C C . PHE A 1 162 ? 15.102 17.562 3.586 1 97.69 162 PHE A C 1
ATOM 1213 O O . PHE A 1 162 ? 14.609 16.422 3.594 1 97.69 162 PHE A O 1
ATOM 1220 N N . LYS A 1 163 ? 16.297 17.828 2.961 1 98.12 163 LYS A N 1
ATOM 1221 C CA . LYS A 1 163 ? 17.094 16.734 2.443 1 98.12 163 LYS A CA 1
ATOM 1222 C C . LYS A 1 163 ? 17.406 15.719 3.543 1 98.12 163 LYS A C 1
ATOM 1224 O O . LYS A 1 163 ? 17.453 14.508 3.293 1 98.12 163 LYS A O 1
ATOM 1229 N N . THR A 1 164 ? 17.625 16.219 4.73 1 97.88 164 THR A N 1
ATOM 1230 C CA . THR A 1 164 ? 17.938 15.352 5.855 1 97.88 164 THR A CA 1
ATOM 1231 C C . THR A 1 164 ? 16.688 14.664 6.379 1 97.88 164 THR A C 1
ATOM 1233 O O . THR A 1 164 ? 16.656 13.445 6.543 1 97.88 164 THR A O 1
ATOM 1236 N N . LEU A 1 165 ? 15.625 15.383 6.582 1 98.25 165 LEU A N 1
ATOM 1237 C CA . LEU A 1 165 ? 14.484 14.906 7.355 1 98.25 165 LEU A CA 1
ATOM 1238 C C . LEU A 1 165 ? 13.484 14.188 6.457 1 98.25 165 LEU A C 1
ATOM 1240 O O . LEU A 1 165 ? 12.789 13.266 6.902 1 98.25 165 LEU A O 1
ATOM 1244 N N . PHE A 1 166 ? 13.352 14.578 5.121 1 98.56 166 PHE A N 1
ATOM 1245 C CA . PHE A 1 166 ? 12.227 14.141 4.309 1 98.56 166 PHE A CA 1
ATOM 1246 C C . PHE A 1 166 ? 12.664 13.125 3.264 1 98.56 166 PHE A C 1
ATOM 1248 O O . PHE A 1 166 ? 11.883 12.266 2.855 1 98.56 166 PHE A O 1
ATOM 1255 N N . PHE A 1 167 ? 13.938 13.227 2.84 1 98.44 167 PHE A N 1
ATOM 1256 C CA . PHE A 1 167 ? 14.297 12.453 1.659 1 98.44 167 PHE A CA 1
ATOM 1257 C C . PHE A 1 167 ? 15.508 11.57 1.945 1 98.44 167 PHE A C 1
ATOM 1259 O O . PHE A 1 167 ? 16.312 11.875 2.828 1 98.44 167 PHE A O 1
ATOM 1266 N N . HIS A 1 168 ? 15.609 10.461 1.187 1 95.88 168 HIS A N 1
ATOM 1267 C CA . HIS A 1 168 ? 16.766 9.578 1.311 1 95.88 168 HIS A CA 1
ATOM 1268 C C . HIS A 1 168 ? 18.047 10.305 0.938 1 95.88 168 HIS A C 1
ATOM 1270 O O . HIS A 1 168 ? 18.047 11.156 0.042 1 95.88 168 HIS A O 1
ATOM 1276 N N . LYS A 1 169 ? 19.078 9.867 1.598 1 94.19 169 LYS A N 1
ATOM 1277 C CA . LYS A 1 169 ? 20.391 10.469 1.346 1 94.19 169 LYS A CA 1
ATOM 1278 C C . LYS A 1 169 ? 21.094 9.789 0.173 1 94.19 169 LYS A C 1
ATOM 1280 O O . LYS A 1 169 ? 22.156 9.18 0.343 1 94.19 169 LYS A O 1
ATOM 1285 N N . ASN A 1 170 ? 20.594 9.906 -1.004 1 95.12 170 ASN A N 1
ATOM 1286 C CA . ASN A 1 170 ? 21.141 9.43 -2.271 1 95.12 170 ASN A CA 1
ATOM 1287 C C . ASN A 1 170 ? 20.719 10.328 -3.432 1 95.12 170 ASN A C 1
ATOM 1289 O O . ASN A 1 170 ? 20.078 11.359 -3.229 1 95.12 170 ASN A O 1
ATOM 1293 N N . GLU A 1 171 ? 21.109 10.016 -4.578 1 96.12 171 GLU A N 1
ATOM 1294 C CA . GLU A 1 171 ? 20.891 10.859 -5.75 1 96.12 171 GLU A CA 1
ATOM 1295 C C . GLU A 1 171 ? 19.391 11.031 -6.027 1 96.12 171 GLU A C 1
ATOM 1297 O O . GLU A 1 171 ? 18.938 12.133 -6.371 1 96.12 171 GLU A O 1
ATOM 1302 N N . GLN A 1 172 ? 18.656 9.992 -5.867 1 95.38 172 GLN A N 1
ATOM 1303 C CA . GLN A 1 172 ? 17.219 10.055 -6.117 1 95.38 172 GLN A CA 1
ATOM 1304 C C . GLN A 1 172 ? 16.516 10.938 -5.09 1 95.38 172 GLN A C 1
ATOM 1306 O O . GLN A 1 172 ? 15.617 11.711 -5.438 1 95.38 172 GLN A O 1
ATOM 1311 N N . GLY A 1 173 ? 16.922 10.75 -3.836 1 97.12 173 GLY A N 1
ATOM 1312 C CA . GLY A 1 173 ? 16.375 11.602 -2.785 1 97.12 173 GLY A CA 1
ATOM 1313 C C . GLY A 1 173 ? 16.703 13.07 -2.982 1 97.12 173 GLY A C 1
ATOM 1314 O O . GLY A 1 173 ? 15.852 13.938 -2.781 1 97.12 173 GLY A O 1
ATOM 1315 N N . ASP A 1 174 ? 17.922 13.375 -3.406 1 98 174 ASP A N 1
ATOM 1316 C CA . ASP A 1 174 ? 18.328 14.75 -3.658 1 98 174 ASP A CA 1
ATOM 1317 C C . ASP A 1 174 ? 17.516 15.367 -4.793 1 98 174 ASP A C 1
ATOM 1319 O O . ASP A 1 174 ? 17.062 16.516 -4.691 1 98 174 ASP A O 1
ATOM 1323 N N . ALA A 1 175 ? 17.344 14.609 -5.809 1 98.31 175 ALA A N 1
ATOM 1324 C CA . ALA A 1 175 ? 16.562 15.086 -6.945 1 98.31 175 ALA A CA 1
ATOM 1325 C C . ALA A 1 175 ? 15.117 15.359 -6.543 1 98.31 175 ALA A C 1
ATOM 1327 O O . ALA A 1 175 ? 14.523 16.359 -6.965 1 98.31 175 ALA A O 1
ATOM 1328 N N . ALA A 1 176 ? 14.562 14.469 -5.77 1 98.38 176 ALA A N 1
ATOM 1329 C CA . ALA A 1 176 ? 13.188 14.633 -5.293 1 98.38 176 ALA A CA 1
ATOM 1330 C C . ALA A 1 176 ? 13.062 15.875 -4.414 1 98.38 176 ALA A C 1
ATOM 1332 O O . ALA A 1 176 ? 12.086 16.625 -4.523 1 98.38 176 ALA A O 1
ATOM 1333 N N . ALA A 1 177 ? 14.031 16.078 -3.551 1 98.62 177 ALA A N 1
ATOM 1334 C CA . ALA A 1 177 ? 14.031 17.234 -2.672 1 98.62 177 ALA A CA 1
ATOM 1335 C C . ALA A 1 177 ? 14.07 18.531 -3.48 1 98.62 177 ALA A C 1
ATOM 1337 O O . ALA A 1 177 ? 13.328 19.469 -3.195 1 98.62 177 ALA A O 1
ATOM 1338 N N . GLU A 1 178 ? 14.93 18.578 -4.473 1 98.75 178 GLU A N 1
ATOM 1339 C CA . GLU A 1 178 ? 15.078 19.766 -5.301 1 98.75 178 GLU A CA 1
ATOM 1340 C C . GLU A 1 178 ? 13.797 20.062 -6.082 1 98.75 178 GLU A C 1
ATOM 1342 O O . GLU A 1 178 ? 13.375 21.219 -6.18 1 98.75 178 GLU A O 1
ATOM 1347 N N . ALA A 1 179 ? 13.211 19 -6.641 1 98.75 179 ALA A N 1
ATOM 1348 C CA . ALA A 1 179 ? 11.969 19.172 -7.383 1 98.75 179 ALA A CA 1
ATOM 1349 C C . ALA A 1 179 ? 10.852 19.672 -6.473 1 98.75 179 ALA A C 1
ATOM 1351 O O . ALA A 1 179 ? 10.133 20.609 -6.828 1 98.75 179 ALA A O 1
ATOM 1352 N N . TRP A 1 180 ? 10.727 19.062 -5.355 1 98.69 180 TRP A N 1
ATOM 1353 C CA . TRP A 1 180 ? 9.719 19.453 -4.379 1 98.69 180 TRP A CA 1
ATOM 1354 C C . TRP A 1 180 ? 9.938 20.891 -3.908 1 98.69 180 TRP A C 1
ATOM 1356 O O . TRP A 1 180 ? 8.992 21.688 -3.846 1 98.69 180 TRP A O 1
ATOM 1366 N N . TRP A 1 181 ? 11.141 21.234 -3.586 1 98.56 181 TRP A N 1
ATOM 1367 C CA . TRP A 1 181 ? 11.5 22.562 -3.105 1 98.56 181 TRP A CA 1
ATOM 1368 C C . TRP A 1 181 ? 11.141 23.641 -4.133 1 98.56 181 TRP A C 1
ATOM 1370 O O . TRP A 1 181 ? 10.641 24.703 -3.779 1 98.56 181 TRP A O 1
ATOM 1380 N N . GLY A 1 182 ? 11.43 23.312 -5.379 1 98.44 182 GLY A N 1
ATOM 1381 C CA . GLY A 1 182 ? 11.023 24.219 -6.441 1 98.44 182 GLY A CA 1
ATOM 1382 C C . GLY A 1 182 ? 9.523 24.438 -6.504 1 98.44 182 GLY A C 1
ATOM 1383 O O . GLY A 1 182 ? 9.062 25.562 -6.637 1 98.44 182 GLY A O 1
ATOM 1384 N N . ARG A 1 183 ? 8.75 23.359 -6.316 1 98.31 183 ARG A N 1
ATOM 1385 C CA . ARG A 1 183 ? 7.297 23.438 -6.461 1 98.31 183 ARG A CA 1
ATOM 1386 C C . ARG A 1 183 ? 6.668 24.219 -5.316 1 98.31 183 ARG A C 1
ATOM 1388 O O . ARG A 1 183 ? 5.742 25 -5.535 1 98.31 183 ARG A O 1
ATOM 1395 N N . ILE A 1 184 ? 7.203 24.062 -4.098 1 97.56 184 ILE A N 1
ATOM 1396 C CA . ILE A 1 184 ? 6.551 24.688 -2.957 1 97.56 184 ILE A CA 1
ATOM 1397 C C . ILE A 1 184 ? 6.867 26.188 -2.947 1 97.56 184 ILE A C 1
ATOM 1399 O O . ILE A 1 184 ? 6.289 26.938 -2.166 1 97.56 184 ILE A O 1
ATOM 1403 N N . HIS A 1 185 ? 7.719 26.625 -3.82 1 96.75 185 HIS A N 1
ATOM 1404 C CA . HIS A 1 185 ? 8.055 28.047 -3.914 1 96.75 185 HIS A CA 1
ATOM 1405 C C . HIS A 1 185 ? 7.492 28.672 -5.188 1 96.75 185 HIS A C 1
ATOM 1407 O O . HIS A 1 185 ? 7.848 29.781 -5.547 1 96.75 185 HIS A O 1
ATOM 1413 N N . GLU A 1 186 ? 6.645 27.938 -5.812 1 96.94 186 GLU A N 1
ATOM 1414 C CA . GLU A 1 186 ? 5.992 28.469 -7.004 1 96.94 186 GLU A CA 1
ATOM 1415 C C . GLU A 1 186 ? 4.957 29.531 -6.641 1 96.94 186 GLU A C 1
ATOM 1417 O O . GLU A 1 186 ? 4.68 30.438 -7.434 1 96.94 186 GLU A O 1
ATOM 1422 N N . ARG A 1 187 ? 4.289 29.359 -5.508 1 95.56 187 ARG A N 1
ATOM 1423 C CA . ARG A 1 187 ? 3.338 30.375 -5.066 1 95.56 187 ARG A CA 1
ATOM 1424 C C . ARG A 1 187 ? 4.062 31.641 -4.594 1 95.56 187 ARG A C 1
ATOM 1426 O O . ARG A 1 187 ? 4.953 31.562 -3.742 1 95.56 187 ARG A O 1
ATOM 1433 N N . LYS A 1 188 ? 3.805 32.688 -5.18 1 94.56 188 LYS A N 1
ATOM 1434 C CA . LYS A 1 188 ? 4.355 34 -4.895 1 94.56 188 LYS A CA 1
ATOM 1435 C C . LYS A 1 188 ? 3.27 35.094 -4.973 1 94.56 188 LYS A C 1
ATOM 1437 O O . LYS A 1 188 ? 2.174 34.844 -5.477 1 94.56 188 LYS A O 1
ATOM 1442 N N . GLU A 1 189 ? 3.648 36.156 -4.355 1 93.44 189 GLU A N 1
ATOM 1443 C CA . GLU A 1 189 ? 2.689 37.25 -4.395 1 93.44 189 GLU A CA 1
ATOM 1444 C C . GLU A 1 189 ? 2.217 37.531 -5.816 1 93.44 189 GLU A C 1
ATOM 1446 O O . GLU A 1 189 ? 1.043 37.844 -6.039 1 93.44 189 GLU A O 1
ATOM 1451 N N . SER A 1 190 ? 3.018 37.438 -6.781 1 92.5 190 SER A N 1
ATOM 1452 C CA . SER A 1 190 ? 2.699 37.75 -8.18 1 92.5 190 SER A CA 1
ATOM 1453 C C . SER A 1 190 ? 1.702 36.719 -8.734 1 92.5 190 SER A C 1
ATOM 1455 O O . SER A 1 190 ? 0.926 37.031 -9.633 1 92.5 190 SER A O 1
ATOM 1457 N N . SER A 1 191 ? 1.719 35.5 -8.18 1 89.75 191 SER A N 1
ATOM 1458 C CA . SER A 1 191 ? 0.848 34.469 -8.703 1 89.75 191 SER A CA 1
ATOM 1459 C C . SER A 1 191 ? -0.503 34.438 -8 1 89.75 191 SER A C 1
ATOM 1461 O O . SER A 1 191 ? -1.528 34.125 -8.609 1 89.75 191 SER A O 1
ATOM 1463 N N . CYS A 1 192 ? -0.513 34.812 -6.734 1 91.44 192 CYS A N 1
ATOM 1464 C CA . CYS A 1 192 ? -1.751 34.625 -5.988 1 91.44 192 CYS A CA 1
ATOM 1465 C C . CYS A 1 192 ? -2.34 35.969 -5.57 1 91.44 192 CYS A C 1
ATOM 1467 O O . CYS A 1 192 ? -3.496 36.031 -5.152 1 91.44 192 CYS A O 1
ATOM 1469 N N . GLY A 1 193 ? -1.576 37.031 -5.664 1 91.88 193 GLY A N 1
ATOM 1470 C CA . GLY A 1 193 ? -2.066 38.375 -5.352 1 91.88 193 GLY A CA 1
ATOM 1471 C C . GLY A 1 193 ? -2.137 38.656 -3.861 1 91.88 193 GLY A C 1
ATOM 1472 O O . GLY A 1 193 ? -2.799 39.594 -3.43 1 91.88 193 GLY A O 1
ATOM 1473 N N . GLU A 1 194 ? -1.603 37.719 -3.031 1 93.62 194 GLU A N 1
ATOM 1474 C CA . GLU A 1 194 ? -1.562 37.875 -1.58 1 93.62 194 GLU A CA 1
ATOM 1475 C C . GLU A 1 194 ? -0.179 37.531 -1.027 1 93.62 194 GLU A C 1
ATOM 1477 O O . GLU A 1 194 ? 0.639 36.938 -1.715 1 93.62 194 GLU A O 1
ATOM 1482 N N . GLU A 1 195 ? 0.054 38.062 0.106 1 91.5 195 GLU A N 1
ATOM 1483 C CA . GLU A 1 195 ? 1.309 37.688 0.757 1 91.5 195 GLU A CA 1
ATOM 1484 C C . GLU A 1 195 ? 1.374 36.188 1.028 1 91.5 195 GLU A C 1
ATOM 1486 O O . GLU A 1 195 ? 0.375 35.594 1.414 1 91.5 195 GLU A O 1
ATOM 1491 N N . VAL A 1 196 ? 2.527 35.656 0.797 1 93.75 196 VAL A N 1
ATOM 1492 C CA . VAL A 1 196 ? 2.738 34.219 1.019 1 93.75 196 VAL A CA 1
ATOM 1493 C C . VAL A 1 196 ? 3.387 34 2.383 1 93.75 196 VAL A C 1
ATOM 1495 O O . VAL A 1 196 ? 4.285 34.75 2.779 1 93.75 196 VAL A O 1
ATOM 1498 N N . SER A 1 197 ? 2.883 33.094 3.039 1 92.31 197 SER A N 1
ATOM 1499 C CA . SER A 1 197 ? 3.406 32.812 4.375 1 92.31 197 SER A CA 1
ATOM 1500 C C . SER A 1 197 ? 4.762 32.125 4.312 1 92.31 197 SER A C 1
ATOM 1502 O O . SER A 1 197 ? 5.062 31.422 3.342 1 92.31 197 SER A O 1
ATOM 1504 N N . GLN A 1 198 ? 5.574 32.344 5.355 1 92.31 198 GLN A N 1
ATOM 1505 C CA . GLN A 1 198 ? 6.805 31.594 5.586 1 92.31 198 GLN A CA 1
ATOM 1506 C C . GLN A 1 198 ? 6.559 30.406 6.523 1 92.31 198 GLN A C 1
ATOM 1508 O O . GLN A 1 198 ? 5.426 30.172 6.957 1 92.31 198 GLN A O 1
ATOM 1513 N N . TRP A 1 199 ? 7.621 29.719 6.848 1 96.56 199 TRP A N 1
ATOM 1514 C CA . TRP A 1 199 ? 7.535 28.625 7.812 1 96.56 199 TRP A CA 1
ATOM 1515 C C . TRP A 1 199 ? 7.207 29.156 9.203 1 96.56 199 TRP A C 1
ATOM 1517 O O . TRP A 1 199 ? 7.527 30.297 9.531 1 96.56 199 TRP A O 1
ATOM 1527 N N . LEU A 1 200 ? 6.543 28.359 10.047 1 96.94 200 LEU A N 1
ATOM 1528 C CA . LEU A 1 200 ? 6.305 28.734 11.438 1 96.94 200 LEU A CA 1
ATOM 1529 C C . LEU A 1 200 ? 7.605 29.109 12.133 1 96.94 200 LEU A C 1
ATOM 1531 O O . LEU A 1 200 ? 8.594 28.375 12.055 1 96.94 200 LEU A O 1
ATOM 1535 N N . SER A 1 201 ? 7.641 30.266 12.781 1 95.5 201 SER A N 1
ATOM 1536 C CA . SER A 1 201 ? 8.773 30.781 13.547 1 95.5 201 SER A CA 1
ATOM 1537 C C . SER A 1 201 ? 9.984 31 12.648 1 95.5 201 SER A C 1
ATOM 1539 O O . SER A 1 201 ? 11.125 30.766 13.062 1 95.5 201 SER A O 1
ATOM 1541 N N . SER A 1 202 ? 9.695 31.312 11.391 1 92.44 202 SER A N 1
ATOM 1542 C CA . SER A 1 202 ? 10.781 31.609 10.461 1 92.44 202 SER A CA 1
ATOM 1543 C C . SER A 1 202 ? 11.672 32.719 11 1 92.44 202 SER A C 1
ATOM 1545 O O . SER A 1 202 ? 11.18 33.75 11.469 1 92.44 202 SER A O 1
ATOM 1547 N N . GLY A 1 203 ? 12.977 32.438 11.016 1 92.25 203 GLY A N 1
ATOM 1548 C CA . GLY A 1 203 ? 13.93 33.406 11.531 1 92.25 203 GLY A CA 1
ATOM 1549 C C . GLY A 1 203 ? 13.773 33.656 13.023 1 92.25 203 GLY A C 1
ATOM 1550 O O . GLY A 1 203 ? 14.25 34.688 13.531 1 92.25 203 GLY A O 1
ATOM 1551 N N . TYR A 1 204 ? 13.008 32.875 13.703 1 94.75 204 TYR A N 1
ATOM 1552 C CA . TYR A 1 204 ? 12.68 33 15.117 1 94.75 204 TYR A CA 1
ATOM 1553 C C . TYR A 1 204 ? 12.039 34.375 15.406 1 94.75 204 TYR A C 1
ATOM 1555 O O . TYR A 1 204 ? 12.305 34.969 16.438 1 94.75 204 TYR A O 1
ATOM 1563 N N . ARG A 1 205 ? 11.273 34.844 14.523 1 92.94 205 ARG A N 1
ATOM 1564 C CA . ARG A 1 205 ? 10.633 36.156 14.633 1 92.94 205 ARG A CA 1
ATOM 1565 C C . ARG A 1 205 ? 9.719 36.219 15.852 1 92.94 205 ARG A C 1
ATOM 1567 O O . ARG A 1 205 ? 9.5 37.312 16.422 1 92.94 205 ARG A O 1
ATOM 1574 N N . ASP A 1 206 ? 9.172 35.156 16.281 1 94.94 206 ASP A N 1
ATOM 1575 C CA . ASP A 1 206 ? 8.336 35.062 17.469 1 94.94 206 ASP A CA 1
ATOM 1576 C C . ASP A 1 206 ? 9.125 34.5 18.656 1 94.94 206 ASP A C 1
ATOM 1578 O O . ASP A 1 206 ? 8.547 33.938 19.594 1 94.94 206 ASP A O 1
ATOM 1582 N N . GLN A 1 207 ? 10.469 34.562 18.578 1 95.62 207 GLN A N 1
ATOM 1583 C CA . GLN A 1 207 ? 11.391 34.062 19.594 1 95.62 207 GLN A CA 1
ATOM 1584 C C . GLN A 1 207 ? 11.266 32.562 19.766 1 95.62 207 GLN A C 1
ATOM 1586 O O . GLN A 1 207 ? 11.445 32.031 20.875 1 95.62 207 GLN A O 1
ATOM 1591 N N . GLY A 1 208 ? 10.797 31.875 18.734 1 95.75 208 GLY A N 1
ATOM 1592 C CA . GLY A 1 208 ? 10.727 30.422 18.703 1 95.75 208 GLY A CA 1
ATOM 1593 C C . GLY A 1 208 ? 9.523 29.875 19.438 1 95.75 208 GLY A C 1
ATOM 1594 O O . GLY A 1 208 ? 9.438 28.672 19.672 1 95.75 208 GLY A O 1
ATOM 1595 N N . LYS A 1 209 ? 8.641 30.75 19.812 1 96.88 209 LYS A N 1
ATOM 1596 C CA . LYS A 1 209 ? 7.48 30.328 20.594 1 96.88 209 LYS A CA 1
ATOM 1597 C C . LYS A 1 209 ? 6.648 29.297 19.828 1 96.88 209 LYS A C 1
ATOM 1599 O O . LYS A 1 209 ? 6.234 28.281 20.391 1 96.88 209 LYS A O 1
ATOM 1604 N N . GLY A 1 210 ? 6.344 29.516 18.609 1 97.06 210 GLY A N 1
ATOM 1605 C CA . GLY A 1 210 ? 5.52 28.641 17.797 1 97.06 210 GLY A CA 1
ATOM 1606 C C . GLY A 1 210 ? 6.129 27.266 17.609 1 97.06 210 GLY A C 1
ATOM 1607 O O . GLY A 1 210 ? 5.461 26.25 17.812 1 97.06 210 GLY A O 1
ATOM 1608 N N . ILE A 1 211 ? 7.402 27.25 17.156 1 97.31 211 ILE A N 1
ATOM 1609 C CA . ILE A 1 211 ? 8.078 25.984 16.906 1 97.31 211 ILE A CA 1
ATOM 1610 C C . ILE A 1 211 ? 8.164 25.188 18.219 1 97.31 211 ILE A C 1
ATOM 1612 O O . ILE A 1 211 ? 8.039 23.953 18.219 1 97.31 211 ILE A O 1
ATOM 1616 N N . LYS A 1 212 ? 8.406 25.859 19.344 1 97.19 212 LYS A N 1
ATOM 1617 C CA . LYS A 1 212 ? 8.438 25.188 20.641 1 97.19 212 LYS A CA 1
ATOM 1618 C C . LYS A 1 212 ? 7.078 24.562 20.969 1 97.19 212 LYS A C 1
ATOM 1620 O O . LYS A 1 212 ? 7.004 23.469 21.5 1 97.19 212 LYS A O 1
ATOM 1625 N N . GLY A 1 213 ? 6.047 25.281 20.703 1 97.81 213 GLY A N 1
ATOM 1626 C CA . GLY A 1 213 ? 4.707 24.766 20.922 1 97.81 213 GLY A CA 1
ATOM 1627 C C . GLY A 1 213 ? 4.441 23.469 20.156 1 97.81 213 GLY A C 1
ATOM 1628 O O . GLY A 1 213 ? 4.016 22.469 20.75 1 97.81 213 GLY A O 1
ATOM 1629 N N . GLN A 1 214 ? 4.695 23.391 18.875 1 97.75 214 GLN A N 1
ATOM 1630 C CA . GLN A 1 214 ? 4.461 22.203 18.062 1 97.75 214 GLN A CA 1
ATOM 1631 C C . GLN A 1 214 ? 5.383 21.062 18.469 1 97.75 214 GLN A C 1
ATOM 1633 O O . GLN A 1 214 ? 4.98 19.891 18.453 1 97.75 214 GLN A O 1
ATOM 1638 N N . ALA A 1 215 ? 6.66 21.453 18.734 1 97.25 215 ALA A N 1
ATOM 1639 C CA . ALA A 1 215 ? 7.594 20.422 19.203 1 97.25 215 ALA A CA 1
ATOM 1640 C C . ALA A 1 215 ? 7.094 19.766 20.484 1 97.25 215 ALA A C 1
ATOM 1642 O O . ALA A 1 215 ? 7.203 18.547 20.641 1 97.25 215 ALA A O 1
ATOM 1643 N N . THR A 1 216 ? 6.574 20.609 21.359 1 97.56 216 THR A N 1
ATOM 1644 C CA . THR A 1 216 ? 6.027 20.094 22.609 1 97.56 216 THR A CA 1
ATOM 1645 C C . THR A 1 216 ? 4.852 19.156 22.344 1 97.56 216 THR A C 1
ATOM 1647 O O . THR A 1 216 ? 4.742 18.094 22.969 1 97.56 216 THR A O 1
ATOM 1650 N N . GLN A 1 217 ? 3.969 19.469 21.391 1 97.5 217 GLN A N 1
ATOM 1651 C CA . GLN A 1 217 ? 2.846 18.625 21 1 97.5 217 GLN A CA 1
ATOM 1652 C C . GLN A 1 217 ? 3.316 17.219 20.625 1 97.5 217 GLN A C 1
ATOM 1654 O O . GLN A 1 217 ? 2.848 16.234 21.203 1 97.5 217 GLN A O 1
ATOM 1659 N N . GLY A 1 218 ? 4.23 17.219 19.656 1 96.94 218 GLY A N 1
ATOM 1660 C CA . GLY A 1 218 ? 4.703 15.945 19.141 1 96.94 218 GLY A CA 1
ATOM 1661 C C . GLY A 1 218 ? 5.438 15.109 20.172 1 96.94 218 GLY A C 1
ATOM 1662 O O . GLY A 1 218 ? 5.211 13.906 20.281 1 96.94 218 GLY A O 1
ATOM 1663 N N . HIS A 1 219 ? 6.301 15.805 20.922 1 97.06 219 HIS A N 1
ATOM 1664 C CA . HIS A 1 219 ? 7.094 15.117 21.922 1 97.06 219 HIS A CA 1
ATOM 1665 C C . HIS A 1 219 ? 6.199 14.492 23 1 97.06 219 HIS A C 1
ATOM 1667 O O . HIS A 1 219 ? 6.312 13.297 23.281 1 97.06 219 HIS A O 1
ATOM 1673 N N . ASP A 1 220 ? 5.336 15.266 23.562 1 97.94 220 ASP A N 1
ATOM 1674 C CA . ASP A 1 220 ? 4.484 14.766 24.641 1 97.94 220 ASP A CA 1
ATO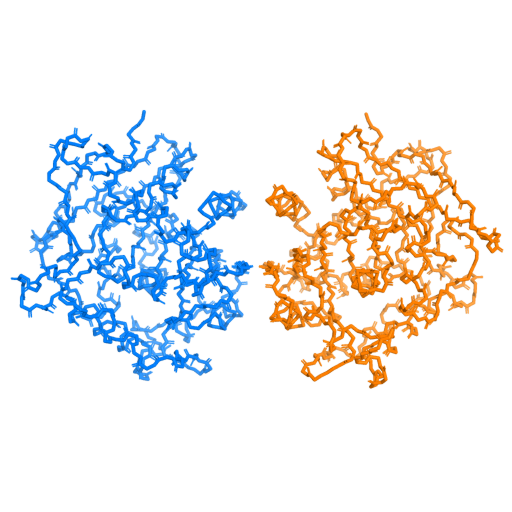M 1675 C C . ASP A 1 220 ? 3.559 13.656 24.141 1 97.94 220 ASP A C 1
ATOM 1677 O O . ASP A 1 220 ? 3.305 12.688 24.859 1 97.94 220 ASP A O 1
ATOM 1681 N N . PHE A 1 221 ? 3.025 13.797 22.969 1 98.56 221 PHE A N 1
ATOM 1682 C CA . PHE A 1 221 ? 2.1 12.828 22.391 1 98.56 221 PHE A CA 1
ATOM 1683 C C . PHE A 1 221 ? 2.756 11.461 22.266 1 98.56 221 PHE A C 1
ATOM 1685 O O . PHE A 1 221 ? 2.105 10.438 22.484 1 98.56 221 PHE A O 1
ATOM 1692 N N . THR A 1 222 ? 4.062 11.391 21.969 1 98.25 222 THR A N 1
ATOM 1693 C CA . THR A 1 222 ? 4.711 10.141 21.625 1 98.25 222 THR A CA 1
ATOM 1694 C C . THR A 1 222 ? 5.594 9.641 22.766 1 98.25 222 THR A C 1
ATOM 1696 O O . THR A 1 222 ? 6.062 8.5 22.75 1 98.25 222 THR A O 1
ATOM 1699 N N . MET A 1 223 ? 5.812 10.484 23.766 1 97.12 223 MET A N 1
ATOM 1700 C CA . MET A 1 223 ? 6.824 10.109 24.75 1 97.12 223 MET A CA 1
ATOM 1701 C C . MET A 1 223 ? 6.227 10.055 26.156 1 97.12 223 MET A C 1
ATOM 1703 O O . MET A 1 223 ? 6.891 9.625 27.094 1 97.12 223 MET A O 1
ATOM 1707 N N . THR A 1 224 ? 5.035 10.516 26.281 1 96.94 224 THR A N 1
ATOM 1708 C CA . THR A 1 224 ? 4.434 10.578 27.609 1 96.94 224 THR A CA 1
ATOM 1709 C C . THR A 1 224 ? 3.418 9.453 27.797 1 96.94 224 THR A C 1
ATOM 1711 O O . THR A 1 224 ? 2.447 9.352 27.047 1 96.94 224 THR A O 1
ATOM 1714 N N . ALA A 1 225 ? 3.543 8.648 28.781 1 95.75 225 ALA A N 1
ATOM 1715 C CA . ALA A 1 225 ? 2.719 7.469 29.031 1 95.75 225 ALA A CA 1
ATOM 1716 C C . ALA A 1 225 ? 1.242 7.844 29.141 1 95.75 225 ALA A C 1
ATOM 1718 O O . ALA A 1 225 ? 0.371 7.078 28.719 1 95.75 225 ALA A O 1
ATOM 1719 N N . GLU A 1 226 ? 0.955 9.039 29.641 1 93.25 226 GLU A N 1
ATOM 1720 C CA . GLU A 1 226 ? -0.411 9.508 29.859 1 93.25 226 GLU A CA 1
ATOM 1721 C C . GLU A 1 226 ? -1.136 9.719 28.531 1 93.25 226 GLU A C 1
ATOM 1723 O O . GLU A 1 226 ? -2.363 9.812 28.5 1 93.25 226 GLU A O 1
ATOM 1728 N N . THR A 1 227 ? -0.438 9.75 27.438 1 95.19 227 THR A N 1
ATOM 1729 C CA . THR A 1 227 ? -1.057 9.992 26.141 1 95.19 227 THR A CA 1
ATOM 1730 C C . THR A 1 227 ? -1.321 8.68 25.406 1 95.19 227 THR A C 1
ATOM 1732 O O . THR A 1 227 ? -1.581 8.68 24.203 1 95.19 227 THR A O 1
ATOM 1735 N N . SER A 1 228 ? -1.255 7.562 26.109 1 95.56 228 SER A N 1
ATOM 1736 C CA . SER A 1 228 ? -1.533 6.277 25.484 1 95.56 228 SER A CA 1
ATOM 1737 C C . SER A 1 228 ? -3.023 6.109 25.203 1 95.56 228 SER A C 1
ATOM 1739 O O . SER A 1 228 ? -3.408 5.379 24.281 1 95.56 228 SER A O 1
ATOM 1741 N N . GLY A 1 229 ? -3.869 6.812 25.922 1 96.06 229 GLY A N 1
ATOM 1742 C CA . GLY A 1 229 ? -5.312 6.703 25.781 1 96.06 229 GLY A CA 1
ATOM 1743 C C . GLY A 1 229 ? -6.055 7.918 26.297 1 96.06 229 GLY A C 1
ATOM 1744 O O . GLY A 1 229 ? -5.48 9 26.422 1 96.06 229 GLY A O 1
ATOM 1745 N N . GLY A 1 230 ? -7.363 7.691 26.531 1 96.19 230 GLY A N 1
ATOM 1746 C CA . GLY A 1 230 ? -8.156 8.836 26.953 1 96.19 230 GLY A CA 1
ATOM 1747 C C . GLY A 1 230 ? -8.25 9.922 25.891 1 96.19 230 GLY A C 1
ATOM 1748 O O . GLY A 1 230 ? -7.887 9.695 24.734 1 96.19 230 GLY A O 1
ATOM 1749 N N . GLU A 1 231 ? -8.656 11.078 26.219 1 96.56 231 GLU A N 1
ATOM 1750 C CA . GLU A 1 231 ? -8.859 12.164 25.266 1 96.56 231 GLU A CA 1
ATOM 1751 C C . GLU A 1 231 ? -7.523 12.703 24.766 1 96.56 231 GLU A C 1
ATOM 1753 O O . GLU A 1 231 ? -7.48 13.445 23.781 1 96.56 231 GLU A O 1
ATOM 1758 N N . ASP A 1 232 ? -6.445 12.258 25.438 1 97.06 232 ASP A N 1
ATOM 1759 C CA . ASP A 1 232 ? -5.133 12.797 25.078 1 97.06 232 ASP A CA 1
ATOM 1760 C C . ASP A 1 232 ? -4.367 11.82 24.188 1 97.06 232 ASP A C 1
ATOM 1762 O O . ASP A 1 232 ? -3.307 12.164 23.656 1 97.06 232 ASP A O 1
ATOM 1766 N N . GLY A 1 233 ? -4.883 10.648 24.031 1 97.69 233 GLY A N 1
ATOM 1767 C CA . GLY A 1 233 ? -4.051 9.656 23.359 1 97.69 233 GLY A CA 1
ATOM 1768 C C . GLY A 1 233 ? -4.812 8.828 22.344 1 97.69 233 GLY A C 1
ATOM 1769 O O . GLY A 1 233 ? -6.027 8.672 22.438 1 97.69 233 GLY A O 1
ATOM 1770 N N . ALA A 1 234 ? -4.055 8.242 21.406 1 98.44 234 ALA A N 1
ATOM 1771 C CA . ALA A 1 234 ? -4.648 7.496 20.297 1 98.44 234 ALA A CA 1
ATOM 1772 C C . ALA A 1 234 ? -4.301 6.012 20.391 1 98.44 234 ALA A C 1
ATOM 1774 O O . ALA A 1 234 ? -5.145 5.152 20.125 1 98.44 234 ALA A O 1
ATOM 1775 N N . TYR A 1 235 ? -3.143 5.621 20.906 1 98.69 235 TYR A N 1
ATOM 1776 C CA . TYR A 1 235 ? -2.58 4.281 20.797 1 98.69 235 TYR A CA 1
ATOM 1777 C C . TYR A 1 235 ? -3.566 3.232 21.297 1 98.69 235 TYR A C 1
ATOM 1779 O O . TYR A 1 235 ? -3.895 2.285 20.578 1 98.69 235 TYR A O 1
ATOM 1787 N N . ASP A 1 236 ? -4.086 3.357 22.469 1 98.5 236 ASP A N 1
ATOM 1788 C CA . ASP A 1 236 ? -4.984 2.385 23.078 1 98.5 236 ASP A CA 1
ATOM 1789 C C . ASP A 1 236 ? -6.383 2.465 22.469 1 98.5 236 ASP A C 1
ATOM 1791 O O . ASP A 1 236 ? -7.234 1.618 22.75 1 98.5 236 ASP A O 1
ATOM 1795 N N . ARG A 1 237 ? -6.641 3.477 21.609 1 98.56 237 ARG A N 1
ATOM 1796 C CA . ARG A 1 237 ? -7.988 3.736 21.109 1 98.56 237 ARG A CA 1
ATOM 1797 C C . ARG A 1 237 ? -8.055 3.549 19.594 1 98.56 237 ARG A C 1
ATOM 1799 O O . ARG A 1 237 ? -9.086 3.805 18.969 1 98.56 237 ARG A O 1
ATOM 1806 N N . LEU A 1 238 ? -6.953 3.164 19 1 98.56 238 LEU A N 1
ATOM 1807 C CA . LEU A 1 238 ? -6.914 3.031 17.547 1 98.56 238 LEU A CA 1
ATOM 1808 C C . LEU A 1 238 ? -8 2.08 17.047 1 98.56 238 LEU A C 1
ATOM 1810 O O . LEU A 1 238 ? -8.562 2.275 15.977 1 98.56 238 LEU A O 1
ATOM 1814 N N . SER A 1 239 ? -8.391 1.045 17.812 1 98.06 239 SER A N 1
ATOM 1815 C CA . SER A 1 239 ? -9.414 0.076 17.438 1 98.06 239 SER A CA 1
ATOM 1816 C C . SER A 1 239 ? -10.797 0.717 17.406 1 98.06 239 SER A C 1
ATOM 1818 O O . SER A 1 239 ? -11.742 0.149 16.859 1 98.06 239 SER A O 1
ATOM 1820 N N . GLU A 1 240 ? -10.93 1.92 18.031 1 98.38 240 GLU A N 1
ATOM 1821 C CA . GLU A 1 240 ? -12.203 2.639 18.047 1 98.38 240 GLU A CA 1
ATOM 1822 C C . GLU A 1 240 ? -12.445 3.359 16.719 1 98.38 240 GLU A C 1
ATOM 1824 O O . GLU A 1 240 ? -13.562 3.801 16.453 1 98.38 240 GLU A O 1
ATOM 1829 N N . ILE A 1 241 ? -11.391 3.531 15.938 1 98.38 241 ILE A N 1
ATOM 1830 C CA . ILE A 1 241 ? -11.547 4.16 14.633 1 98.38 241 ILE A CA 1
ATOM 1831 C C . ILE A 1 241 ? -12.148 3.16 13.648 1 98.38 241 ILE A C 1
ATOM 1833 O O . ILE A 1 241 ? -11.414 2.43 12.977 1 98.38 241 ILE A O 1
ATOM 1837 N N . LYS A 1 242 ? -13.453 3.174 13.453 1 97.06 242 LYS A N 1
ATOM 1838 C CA . LYS A 1 242 ? -14.164 2.133 12.719 1 97.06 242 LYS A CA 1
ATOM 1839 C C . LYS A 1 242 ? -14.312 2.508 11.242 1 97.06 242 LYS A C 1
ATOM 1841 O O . LYS A 1 242 ? -14.789 1.703 10.438 1 97.06 242 LYS A O 1
ATOM 1846 N N . ILE A 1 243 ? -13.945 3.719 10.891 1 98.19 243 ILE A N 1
ATOM 1847 C CA . ILE A 1 243 ? -13.992 4.148 9.5 1 98.19 243 ILE A CA 1
ATOM 1848 C C . ILE A 1 243 ? -12.781 3.604 8.75 1 98.19 243 ILE A C 1
ATOM 1850 O O . ILE A 1 243 ? -11.789 3.197 9.367 1 98.19 243 ILE A O 1
ATOM 1854 N N . PRO A 1 244 ? -12.781 3.566 7.379 1 98.62 244 PRO A N 1
ATOM 1855 C CA . PRO A 1 244 ? -11.602 3.168 6.617 1 98.62 244 PRO A CA 1
ATOM 1856 C C . PRO A 1 244 ? -10.406 4.098 6.852 1 98.62 244 PRO A C 1
ATOM 1858 O O . PRO A 1 244 ? -10.578 5.316 6.906 1 98.62 244 PRO A O 1
ATOM 1861 N N . VAL A 1 245 ? -9.242 3.516 7.031 1 98.88 245 VAL A N 1
ATOM 1862 C CA . VAL A 1 245 ? -8 4.258 7.246 1 98.88 245 VAL A CA 1
ATOM 1863 C C . VAL A 1 245 ? -6.949 3.811 6.234 1 98.88 245 VAL A C 1
ATOM 1865 O O . VAL A 1 245 ? -6.719 2.611 6.055 1 98.88 245 VAL A O 1
ATOM 1868 N N . LEU A 1 246 ? -6.371 4.73 5.516 1 98.94 246 LEU A N 1
ATOM 1869 C CA . LEU A 1 246 ? -5.176 4.477 4.723 1 98.94 246 LEU A CA 1
ATOM 1870 C C . LEU A 1 246 ? -3.928 4.977 5.441 1 98.94 246 LEU A C 1
ATOM 1872 O O . LEU A 1 246 ? -3.822 6.164 5.754 1 98.94 246 LEU A O 1
ATOM 1876 N N . VAL A 1 247 ? -3.047 4.086 5.75 1 98.94 247 VAL A N 1
ATOM 1877 C CA . VAL A 1 247 ? -1.739 4.434 6.301 1 98.94 247 VAL A CA 1
ATOM 1878 C C . VAL A 1 247 ? -0.678 4.336 5.207 1 98.94 247 VAL A C 1
ATOM 1880 O O . VAL A 1 247 ? -0.637 3.354 4.461 1 98.94 247 VAL A O 1
ATOM 1883 N N . ALA A 1 248 ? 0.124 5.352 5.051 1 98.94 248 ALA A N 1
ATOM 1884 C CA . ALA A 1 248 ? 1.151 5.355 4.012 1 98.94 248 ALA A CA 1
ATOM 1885 C C . ALA A 1 248 ? 2.449 5.973 4.527 1 98.94 248 ALA A C 1
ATOM 1887 O O . ALA A 1 248 ? 2.422 6.902 5.336 1 98.94 248 ALA A O 1
ATOM 1888 N N . ASN A 1 249 ? 3.557 5.504 4.066 1 98.94 249 ASN A N 1
ATOM 1889 C CA . ASN A 1 249 ? 4.875 6.008 4.441 1 98.94 249 ASN A CA 1
ATOM 1890 C C . ASN A 1 249 ? 5.949 5.562 3.455 1 98.94 249 ASN A C 1
ATOM 1892 O O . ASN A 1 249 ? 5.672 4.785 2.539 1 98.94 249 ASN A O 1
ATOM 1896 N N . GLY A 1 250 ? 7.129 6.168 3.559 1 98.38 250 GLY A N 1
ATOM 1897 C CA . GLY A 1 250 ? 8.305 5.652 2.873 1 98.38 250 GLY A CA 1
ATOM 1898 C C . GLY A 1 250 ? 8.938 4.469 3.582 1 98.38 250 GLY A C 1
ATOM 1899 O O . GLY A 1 250 ? 8.539 4.125 4.699 1 98.38 250 GLY A O 1
ATOM 1900 N N . ASN A 1 251 ? 9.945 3.859 2.953 1 97.06 251 ASN A N 1
ATOM 1901 C CA . ASN A 1 251 ? 10.57 2.656 3.492 1 97.06 251 ASN A CA 1
ATOM 1902 C C . ASN A 1 251 ? 11.602 2.996 4.562 1 97.06 251 ASN A C 1
ATOM 1904 O O . ASN A 1 251 ? 11.961 2.143 5.375 1 97.06 251 ASN A O 1
ATOM 1908 N N . ASN A 1 252 ? 12.047 4.199 4.531 1 95.38 252 ASN A N 1
ATOM 1909 C CA . ASN A 1 252 ? 13.07 4.629 5.48 1 95.38 252 ASN A CA 1
ATOM 1910 C C . ASN A 1 252 ? 12.812 6.047 5.98 1 95.38 252 ASN A C 1
ATOM 1912 O O . ASN A 1 252 ? 13.555 6.973 5.648 1 95.38 252 ASN A O 1
ATOM 1916 N N . ASP A 1 253 ? 11.867 6.23 6.84 1 98.19 253 ASP A N 1
ATOM 1917 C CA . ASP A 1 253 ? 11.508 7.523 7.414 1 98.19 253 ASP A CA 1
ATOM 1918 C C . ASP A 1 253 ? 12.477 7.918 8.531 1 98.19 253 ASP A C 1
ATOM 1920 O O . ASP A 1 253 ? 12.516 7.277 9.578 1 98.19 253 ASP A O 1
ATOM 1924 N N . TYR A 1 254 ? 13.172 8.992 8.344 1 97.94 254 TYR A N 1
ATOM 1925 C CA . TYR A 1 254 ? 14.258 9.461 9.203 1 97.94 254 TYR A CA 1
ATOM 1926 C C . TYR A 1 254 ? 13.727 9.898 10.562 1 97.94 254 TYR A C 1
ATOM 1928 O O . TYR A 1 254 ? 14.414 9.773 11.578 1 97.94 254 TYR A O 1
ATOM 1936 N N . MET A 1 255 ? 12.531 10.375 10.648 1 97.94 255 MET A N 1
ATOM 1937 C CA . MET A 1 255 ? 11.992 11.016 11.844 1 97.94 255 MET A CA 1
ATOM 1938 C C . MET A 1 255 ? 11 10.102 12.555 1 97.94 255 MET A C 1
ATOM 1940 O O . MET A 1 255 ? 11.023 9.984 13.781 1 97.94 255 MET A O 1
ATOM 1944 N N . ILE A 1 256 ? 10.094 9.5 11.797 1 98.25 256 ILE A N 1
ATOM 1945 C CA . ILE A 1 256 ? 9.055 8.617 12.312 1 98.25 256 ILE A CA 1
ATOM 1946 C C . ILE A 1 256 ? 9.211 7.227 11.703 1 98.25 256 ILE A C 1
ATOM 1948 O O . ILE A 1 256 ? 8.789 6.98 10.57 1 98.25 256 ILE A O 1
ATOM 1952 N N . PRO A 1 257 ? 9.766 6.355 12.477 1 98.44 257 PRO A N 1
ATOM 1953 C CA . PRO A 1 257 ? 10.102 5.039 11.93 1 98.44 257 PRO A CA 1
ATOM 1954 C C . PRO A 1 257 ? 8.953 4.406 11.148 1 98.44 257 PRO A C 1
ATOM 1956 O O . PRO A 1 257 ? 7.816 4.387 11.633 1 98.44 257 PRO A O 1
ATOM 1959 N N . THR A 1 258 ? 9.258 3.859 9.984 1 98.38 258 THR A N 1
ATOM 1960 C CA . THR A 1 258 ? 8.289 3.25 9.086 1 98.38 258 THR A CA 1
ATOM 1961 C C . THR A 1 258 ? 7.539 2.115 9.781 1 98.38 258 THR A C 1
ATOM 1963 O O . THR A 1 258 ? 6.355 1.891 9.516 1 98.38 258 THR A O 1
ATOM 1966 N N . SER A 1 259 ? 8.172 1.405 10.727 1 98.12 259 SER A N 1
ATOM 1967 C CA . SER A 1 259 ? 7.543 0.31 11.461 1 98.12 259 SER A CA 1
ATOM 1968 C C . SER A 1 259 ? 6.297 0.784 12.203 1 98.12 259 SER A C 1
ATOM 1970 O O . SER A 1 259 ? 5.398 -0.008 12.484 1 98.12 259 SER A O 1
ATOM 1972 N N . ASN A 1 260 ? 6.227 2.086 12.547 1 98.81 260 ASN A N 1
ATOM 1973 C CA . ASN A 1 260 ? 5.047 2.625 13.211 1 98.81 260 ASN A CA 1
ATOM 1974 C C . ASN A 1 260 ? 3.83 2.621 12.289 1 98.81 260 ASN A C 1
ATOM 1976 O O . ASN A 1 260 ? 2.693 2.52 12.758 1 98.81 260 ASN A O 1
ATOM 1980 N N . SER A 1 261 ? 4.055 2.807 10.945 1 98.75 261 SER A N 1
ATOM 1981 C CA . SER A 1 261 ? 2.957 2.697 9.992 1 98.75 261 SER A CA 1
ATOM 1982 C C . SER A 1 261 ? 2.332 1.305 10.023 1 98.75 261 SER A C 1
ATOM 1984 O O . SER A 1 261 ? 1.108 1.167 10 1 98.75 261 SER A O 1
ATOM 1986 N N . TYR A 1 262 ? 3.184 0.304 10.062 1 98.25 262 TYR A N 1
ATOM 1987 C CA . TYR A 1 262 ? 2.705 -1.07 10.148 1 98.25 262 TYR A CA 1
ATOM 1988 C C . TYR A 1 262 ? 1.984 -1.312 11.469 1 98.25 262 TYR A C 1
ATOM 1990 O O . TYR A 1 262 ? 0.951 -1.983 11.508 1 98.25 262 TYR A O 1
ATOM 1998 N N . LEU A 1 263 ? 2.504 -0.761 12.578 1 98.06 263 LEU A N 1
ATOM 1999 C CA . LEU A 1 263 ? 1.88 -0.858 13.898 1 98.06 263 LEU A CA 1
ATOM 2000 C C . LEU A 1 263 ? 0.472 -0.274 13.875 1 98.06 263 LEU A C 1
ATOM 2002 O O . LEU A 1 263 ? -0.479 -0.918 14.32 1 98.06 263 LEU A O 1
ATOM 2006 N N . VAL A 1 264 ? 0.343 0.969 13.344 1 98.75 264 VAL A N 1
ATOM 2007 C CA . VAL A 1 264 ? -0.957 1.629 13.281 1 98.75 264 VAL A CA 1
ATOM 2008 C C . VAL A 1 264 ? -1.914 0.801 12.422 1 98.75 264 VAL A C 1
ATOM 2010 O O . VAL A 1 264 ? -3.061 0.567 12.812 1 98.75 264 VAL A O 1
ATOM 2013 N N . TYR A 1 265 ? -1.45 0.344 11.281 1 98.56 265 TYR A N 1
ATOM 2014 C CA . TYR A 1 265 ? -2.234 -0.496 10.383 1 98.56 265 TYR A CA 1
ATOM 2015 C C . TYR A 1 265 ? -2.797 -1.705 11.117 1 98.56 265 TYR A C 1
ATOM 2017 O O . TYR A 1 265 ? -3.969 -2.053 10.953 1 98.56 265 TYR A O 1
ATOM 2025 N N . GLN A 1 266 ? -2.014 -2.357 11.914 1 96.38 266 GLN A N 1
ATOM 2026 C CA . GLN A 1 266 ? -2.42 -3.562 12.625 1 96.38 266 GLN A CA 1
ATOM 2027 C C . GLN A 1 266 ? -3.502 -3.254 13.656 1 96.38 266 GLN A C 1
ATOM 2029 O O . GLN A 1 266 ? -4.309 -4.121 14 1 96.38 266 GLN A O 1
ATOM 2034 N N . LYS A 1 267 ? -3.57 -2.033 14.109 1 97.38 267 LYS A N 1
ATOM 2035 C CA . LYS A 1 267 ? -4.426 -1.713 15.25 1 97.38 267 LYS A CA 1
ATOM 2036 C C . LYS A 1 267 ? -5.762 -1.138 14.781 1 97.38 267 LYS A C 1
ATOM 2038 O O . LYS A 1 267 ? -6.746 -1.153 15.531 1 97.38 267 LYS A O 1
ATOM 2043 N N . VAL A 1 268 ? -5.824 -0.492 13.625 1 98.19 268 VAL A N 1
ATOM 2044 C CA . VAL A 1 268 ? -7.094 0.04 13.133 1 98.19 268 VAL A CA 1
ATOM 2045 C C . VAL A 1 268 ? -7.871 -1.059 12.414 1 98.19 268 VAL A C 1
ATOM 2047 O O . VAL A 1 268 ? -7.316 -1.771 11.578 1 98.19 268 VAL A O 1
ATOM 2050 N N . PRO A 1 269 ? -9.172 -1.239 12.617 1 96.75 269 PRO A N 1
ATOM 2051 C CA . PRO A 1 269 ? -9.938 -2.395 12.133 1 96.75 269 PRO A CA 1
ATOM 2052 C C . PRO A 1 269 ? -10.078 -2.424 10.617 1 96.75 269 PRO A C 1
ATOM 2054 O O . PRO A 1 269 ? -10.102 -3.5 10.016 1 96.75 269 PRO A O 1
ATOM 2057 N N . LYS A 1 270 ? -10.172 -1.292 9.961 1 97.31 270 LYS A N 1
ATOM 2058 C CA . LYS A 1 270 ? -10.383 -1.213 8.516 1 97.31 270 LYS A CA 1
ATOM 2059 C C . LYS A 1 270 ? -9.211 -0.52 7.832 1 97.31 270 LYS A C 1
ATOM 2061 O O . LYS A 1 270 ? -9.406 0.322 6.953 1 97.31 270 LYS A O 1
ATOM 2066 N N . GLY A 1 271 ? -8.016 -0.886 8.281 1 98.38 271 GLY A N 1
ATOM 2067 C CA . GLY A 1 271 ? -6.816 -0.234 7.793 1 98.38 271 GLY A CA 1
ATOM 2068 C C . GLY A 1 271 ? -6.305 -0.828 6.492 1 98.38 271 GLY A C 1
ATOM 2069 O O . GLY A 1 271 ? -6.344 -2.045 6.305 1 98.38 271 GLY A O 1
ATOM 2070 N N . GLN A 1 272 ? -5.855 0.005 5.609 1 98.69 272 GLN A N 1
ATOM 2071 C CA . GLN A 1 272 ? -5.004 -0.308 4.465 1 98.69 272 GLN A CA 1
ATOM 2072 C C . GLN A 1 272 ? -3.617 0.307 4.625 1 98.69 272 GLN A C 1
ATOM 2074 O O . GLN A 1 272 ? -3.482 1.423 5.133 1 98.69 272 GLN A O 1
ATOM 2079 N N . LEU A 1 273 ? -2.592 -0.408 4.219 1 98.94 273 LEU A N 1
ATOM 2080 C CA . LEU A 1 273 ? -1.222 0.081 4.332 1 98.94 273 LEU A CA 1
ATOM 2081 C C . LEU A 1 273 ? -0.557 0.148 2.959 1 98.94 273 LEU A C 1
ATOM 2083 O O . LEU A 1 273 ? -0.644 -0.799 2.176 1 98.94 273 LEU A O 1
ATOM 2087 N N . ILE A 1 274 ? 0.053 1.24 2.631 1 98.94 274 ILE A N 1
ATOM 2088 C CA . ILE A 1 274 ? 0.9 1.353 1.449 1 98.94 274 ILE A CA 1
ATOM 2089 C C . ILE A 1 274 ? 2.26 1.925 1.842 1 98.94 274 ILE A C 1
ATOM 2091 O O . ILE A 1 274 ? 2.346 3.047 2.348 1 98.94 274 ILE A O 1
ATOM 2095 N N . LEU A 1 275 ? 3.311 1.18 1.645 1 98.88 275 LEU A N 1
ATOM 2096 C CA . LEU A 1 275 ? 4.68 1.635 1.867 1 98.88 275 LEU A CA 1
ATOM 2097 C C . LEU A 1 275 ? 5.438 1.748 0.548 1 98.88 275 LEU A C 1
ATOM 2099 O O . LEU A 1 275 ? 5.305 0.888 -0.325 1 98.88 275 LEU A O 1
ATOM 2103 N N . TYR A 1 276 ? 6.176 2.824 0.361 1 98.5 276 TYR A N 1
ATOM 2104 C CA . TYR A 1 276 ? 6.816 3.184 -0.898 1 98.5 276 TYR A CA 1
ATOM 2105 C C . TYR A 1 276 ? 8.297 2.834 -0.874 1 98.5 276 TYR A C 1
ATOM 2107 O O . TYR A 1 276 ? 8.938 2.867 0.183 1 98.5 276 TYR A O 1
ATOM 2115 N N . PRO A 1 277 ? 8.844 2.562 -2.068 1 96.75 277 PRO A N 1
ATOM 2116 C CA . PRO A 1 277 ? 10.266 2.203 -2.148 1 96.75 277 PRO A CA 1
ATOM 2117 C C . PRO A 1 277 ? 11.18 3.42 -2.1 1 96.75 277 PRO A C 1
ATOM 2119 O O . PRO A 1 277 ? 10.773 4.523 -2.477 1 96.75 277 PRO A O 1
ATOM 2122 N N . ASN A 1 278 ? 12.367 3.227 -1.665 1 95.81 278 ASN A N 1
ATOM 2123 C CA . ASN A 1 278 ? 13.461 4.184 -1.81 1 95.81 278 ASN A CA 1
ATOM 2124 C C . ASN A 1 278 ? 13.016 5.602 -1.468 1 95.81 278 ASN A C 1
ATOM 2126 O O . ASN A 1 278 ? 13.188 6.52 -2.27 1 95.81 278 ASN A O 1
ATOM 2130 N N . SER A 1 279 ? 12.352 5.75 -0.311 1 97.56 279 SER A N 1
ATOM 2131 C CA . SER A 1 279 ? 11.852 7.055 0.104 1 97.56 279 SER A CA 1
ATOM 2132 C C . SER A 1 279 ? 11.773 7.16 1.623 1 97.56 279 SER A C 1
ATOM 2134 O O . SER A 1 279 ? 11.82 6.145 2.324 1 97.56 279 SER A O 1
ATOM 2136 N N . GLY A 1 280 ? 11.781 8.375 2.119 1 98 280 GLY A N 1
ATOM 2137 C CA . GLY A 1 280 ? 11.688 8.664 3.541 1 98 280 GLY A CA 1
ATOM 2138 C C . GLY A 1 280 ? 10.383 9.336 3.928 1 98 280 GLY A C 1
ATOM 2139 O O . GLY A 1 280 ? 9.32 8.984 3.41 1 98 280 GLY A O 1
ATOM 2140 N N . HIS A 1 281 ? 10.508 10.25 4.918 1 98.69 281 HIS A N 1
ATOM 2141 C CA . HIS A 1 281 ? 9.367 10.977 5.473 1 98.69 281 HIS A CA 1
ATOM 2142 C C . HIS A 1 281 ? 8.602 11.711 4.379 1 98.69 281 HIS A C 1
ATOM 2144 O O . HIS A 1 281 ? 7.375 11.812 4.441 1 98.69 281 HIS A O 1
ATOM 2150 N N . GLY A 1 282 ? 9.266 12.227 3.367 1 98.75 282 GLY A N 1
ATOM 2151 C CA . GLY A 1 282 ? 8.68 13.008 2.289 1 98.75 282 GLY A CA 1
ATOM 2152 C C . GLY A 1 282 ? 8.234 12.156 1.113 1 98.75 282 GLY A C 1
ATOM 2153 O O . GLY A 1 282 ? 8.18 12.633 -0.021 1 98.75 282 GLY A O 1
ATOM 2154 N N . PHE A 1 283 ? 7.891 10.883 1.315 1 98.75 283 PHE A N 1
ATOM 2155 C CA . PHE A 1 283 ? 7.531 9.945 0.259 1 98.75 283 PHE A CA 1
ATOM 2156 C C . PHE A 1 283 ? 6.41 10.508 -0.606 1 98.75 283 PHE A C 1
ATOM 2158 O O . PHE A 1 283 ? 6.418 10.344 -1.827 1 98.75 283 PHE A O 1
ATOM 2165 N N . LEU A 1 284 ? 5.398 11.227 -0.025 1 98.75 284 LEU A N 1
ATOM 2166 C CA . LE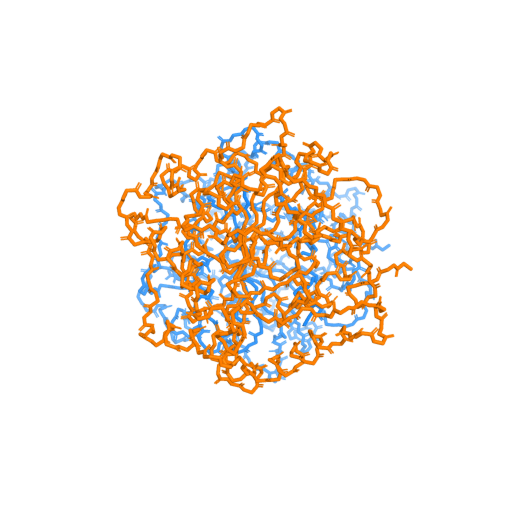U A 1 284 ? 4.207 11.688 -0.729 1 98.75 284 LEU A CA 1
ATOM 2167 C C . LEU A 1 284 ? 4.543 12.859 -1.646 1 98.75 284 LEU A C 1
ATOM 2169 O O . LEU A 1 284 ? 3.762 13.203 -2.535 1 98.75 284 LEU A O 1
ATOM 2173 N N . PHE A 1 285 ? 5.707 13.453 -1.445 1 98.69 285 PHE A N 1
ATOM 2174 C CA . PHE A 1 285 ? 6.211 14.469 -2.363 1 98.69 285 PHE A CA 1
ATOM 2175 C C . PHE A 1 285 ? 7.051 13.836 -3.463 1 98.69 285 PHE A C 1
ATOM 2177 O O . PHE A 1 285 ? 6.992 14.258 -4.621 1 98.69 285 PHE A O 1
ATOM 2184 N N . GLN A 1 286 ? 7.855 12.875 -3.076 1 98.12 286 GLN A N 1
ATOM 2185 C CA . GLN A 1 286 ? 8.695 12.164 -4.031 1 98.12 286 GLN A CA 1
ATOM 2186 C C . GLN A 1 286 ? 7.844 11.383 -5.035 1 98.12 286 GLN A C 1
ATOM 2188 O O . GLN A 1 286 ? 8.172 11.336 -6.223 1 98.12 286 GLN A O 1
ATOM 2193 N N . TYR A 1 287 ? 6.793 10.773 -4.582 1 98 287 TYR A N 1
ATOM 2194 C CA . TYR A 1 287 ? 5.883 9.984 -5.402 1 98 287 TYR A CA 1
ATOM 2195 C C . TYR A 1 287 ? 4.523 10.664 -5.516 1 98 287 TYR A C 1
ATOM 2197 O O . TYR A 1 287 ? 3.486 9.992 -5.496 1 98 287 TYR A O 1
ATOM 2205 N N . ALA A 1 288 ? 4.52 11.969 -5.695 1 98.5 288 ALA A N 1
ATOM 2206 C CA . ALA A 1 288 ? 3.316 12.789 -5.578 1 98.5 288 ALA A CA 1
ATOM 2207 C C . ALA A 1 288 ? 2.201 12.258 -6.477 1 98.5 288 ALA A C 1
ATOM 2209 O O . ALA A 1 288 ? 1.074 12.055 -6.02 1 98.5 288 ALA A O 1
ATOM 2210 N N . THR A 1 289 ? 2.43 12.023 -7.742 1 97.81 289 THR A N 1
ATOM 2211 C CA . THR A 1 289 ? 1.411 11.586 -8.688 1 97.81 289 THR A CA 1
ATOM 2212 C C . THR A 1 289 ? 0.877 10.203 -8.312 1 97.81 289 THR A C 1
ATOM 2214 O O . THR A 1 289 ? -0.336 9.992 -8.273 1 97.81 289 THR A O 1
ATOM 2217 N N . THR A 1 290 ? 1.778 9.258 -8.055 1 98.19 290 THR A N 1
ATOM 2218 C CA . THR A 1 290 ? 1.386 7.902 -7.676 1 98.19 290 THR A CA 1
ATOM 2219 C C . THR A 1 290 ? 0.628 7.914 -6.352 1 98.19 290 THR A C 1
ATOM 2221 O O . THR A 1 290 ? -0.379 7.219 -6.199 1 98.19 290 THR A O 1
ATOM 2224 N N . PHE A 1 291 ? 1.142 8.703 -5.375 1 98.75 291 PHE A N 1
ATOM 2225 C CA . PHE A 1 291 ? 0.482 8.82 -4.082 1 98.75 291 PHE A CA 1
ATOM 2226 C C . PHE A 1 291 ? -0.95 9.312 -4.246 1 98.75 291 PHE A C 1
ATOM 2228 O O . PHE A 1 291 ? -1.877 8.758 -3.654 1 98.75 291 PHE A O 1
ATOM 2235 N N . VAL A 1 292 ? -1.162 10.32 -5.062 1 98.69 292 VAL A N 1
ATOM 2236 C CA . VAL A 1 292 ? -2.492 10.883 -5.273 1 98.69 292 VAL A CA 1
ATOM 2237 C C . VAL A 1 292 ? -3.408 9.82 -5.883 1 98.69 292 VAL A C 1
ATOM 2239 O O . VAL A 1 292 ? -4.574 9.703 -5.496 1 98.69 292 VAL A O 1
ATOM 2242 N N . LYS A 1 293 ? -2.92 9.055 -6.809 1 98.38 293 LYS A N 1
ATOM 2243 C CA . LYS A 1 293 ? -3.732 8 -7.414 1 98.38 293 LYS A CA 1
ATOM 2244 C C . LYS A 1 293 ? -4.117 6.941 -6.387 1 98.38 293 LYS A C 1
ATOM 2246 O O . LYS A 1 293 ? -5.242 6.438 -6.402 1 98.38 293 LYS A O 1
ATOM 2251 N N . HIS A 1 294 ? -3.156 6.543 -5.504 1 98.75 294 HIS A N 1
ATOM 2252 C CA . HIS A 1 294 ? -3.475 5.621 -4.418 1 98.75 294 HIS A CA 1
ATOM 2253 C C . HIS A 1 294 ? -4.555 6.195 -3.508 1 98.75 294 HIS A C 1
ATOM 2255 O O . HIS A 1 294 ? -5.488 5.488 -3.123 1 98.75 294 HIS A O 1
ATOM 2261 N N . VAL A 1 295 ? -4.434 7.461 -3.146 1 98.81 295 VAL A N 1
ATOM 2262 C CA . VAL A 1 295 ? -5.406 8.125 -2.281 1 98.81 295 VAL A CA 1
ATOM 2263 C C . VAL A 1 295 ? -6.773 8.141 -2.959 1 98.81 295 VAL A C 1
ATOM 2265 O O . VAL A 1 295 ? -7.793 7.887 -2.318 1 98.81 295 VAL A O 1
ATOM 2268 N N . GLU A 1 296 ? -6.793 8.453 -4.25 1 98 296 GLU A N 1
ATOM 2269 C CA . GLU A 1 296 ? -8.055 8.5 -4.984 1 98 296 GLU A CA 1
ATOM 2270 C C . GLU A 1 296 ? -8.734 7.133 -4.996 1 98 296 GLU A C 1
ATOM 2272 O O . GLU A 1 296 ? -9.945 7.035 -4.797 1 98 296 GLU A O 1
ATOM 2277 N N . LEU A 1 297 ? -7.984 6.09 -5.258 1 97.88 297 LEU A N 1
ATOM 2278 C CA . LEU A 1 297 ? -8.539 4.742 -5.227 1 97.88 297 LEU A CA 1
ATOM 2279 C C . LEU A 1 297 ? -9.133 4.434 -3.854 1 97.88 297 LEU A C 1
ATOM 2281 O O . LEU A 1 297 ? -10.211 3.832 -3.758 1 97.88 297 LEU A O 1
ATOM 2285 N N . PHE A 1 298 ? -8.461 4.832 -2.811 1 98.62 298 PHE A N 1
ATOM 2286 C CA . PHE A 1 298 ? -8.914 4.609 -1.443 1 98.62 298 PHE A CA 1
ATOM 2287 C C . PHE A 1 298 ? -10.203 5.375 -1.168 1 98.62 298 PHE A C 1
ATOM 2289 O O . PHE A 1 298 ? -11.148 4.824 -0.603 1 98.62 298 PHE A O 1
ATOM 2296 N N . LEU A 1 299 ? -10.203 6.633 -1.629 1 97.94 299 LEU A N 1
ATOM 2297 C CA . LEU A 1 299 ? -11.344 7.492 -1.305 1 97.94 299 LEU A CA 1
ATOM 2298 C C . LEU A 1 299 ? -12.57 7.102 -2.119 1 97.94 299 LEU A C 1
ATOM 2300 O O . LEU A 1 299 ? -13.703 7.391 -1.721 1 97.94 299 LEU A O 1
ATOM 2304 N N . GLU A 1 300 ? -12.391 6.461 -3.283 1 93.19 300 GLU A N 1
ATOM 2305 C CA . GLU A 1 300 ? -13.5 6.051 -4.141 1 93.19 300 GLU A CA 1
ATOM 2306 C C . GLU A 1 300 ? -14.094 4.723 -3.678 1 93.19 300 GLU A C 1
ATOM 2308 O O . GLU A 1 300 ? -15.227 4.391 -4.023 1 93.19 300 GLU A O 1
ATOM 2313 N N . GLY A 1 301 ? -13.281 3.857 -3.111 1 82.94 301 GLY A N 1
ATOM 2314 C CA . GLY A 1 301 ? -13.742 2.555 -2.658 1 82.94 301 GLY A CA 1
ATOM 2315 C C . GLY A 1 301 ? -14.547 2.623 -1.375 1 82.94 301 GLY A C 1
ATOM 2316 O O . GLY A 1 301 ? -14.547 3.646 -0.688 1 82.94 301 GLY A O 1
ATOM 2317 N N . MET B 1 1 ? -12.461 -9.07 -27.875 1 81.69 1 MET B N 1
ATOM 2318 C CA . MET B 1 1 ? -11.188 -9.586 -27.391 1 81.69 1 MET B CA 1
ATOM 2319 C C . MET B 1 1 ? -11.406 -10.789 -26.469 1 81.69 1 MET B C 1
ATOM 2321 O O . MET B 1 1 ? -12.406 -10.859 -25.75 1 81.69 1 MET B O 1
ATOM 2325 N N . SER B 1 2 ? -10.602 -11.805 -26.578 1 92.38 2 SER B N 1
ATOM 2326 C CA . SER B 1 2 ? -10.742 -13.008 -25.766 1 92.38 2 SER B CA 1
ATOM 2327 C C . SER B 1 2 ? -10.625 -12.68 -24.281 1 92.38 2 SER B C 1
ATOM 2329 O O . SER B 1 2 ? -9.945 -11.727 -23.906 1 92.38 2 SER B O 1
ATOM 2331 N N . THR B 1 3 ? -11.43 -13.305 -23.516 1 97.19 3 THR B N 1
ATOM 2332 C CA . THR B 1 3 ? -11.43 -13.133 -22.062 1 97.19 3 THR B CA 1
ATOM 2333 C C . THR B 1 3 ? -10.953 -14.406 -21.375 1 97.19 3 THR B C 1
ATOM 2335 O O . THR B 1 3 ? -10.703 -15.422 -22.031 1 97.19 3 THR B O 1
ATOM 2338 N N . GLN B 1 4 ? -10.805 -14.305 -20.078 1 97.88 4 GLN B N 1
ATOM 2339 C CA . GLN B 1 4 ? -10.477 -15.469 -19.266 1 97.88 4 GLN B CA 1
ATOM 2340 C C . GLN B 1 4 ? -11.484 -16.594 -19.484 1 97.88 4 GLN B C 1
ATOM 2342 O O . GLN B 1 4 ? -11.117 -17.766 -19.438 1 97.88 4 GLN B O 1
ATOM 2347 N N . GLN B 1 5 ? -12.742 -16.281 -19.828 1 96.88 5 GLN B N 1
ATOM 2348 C CA . GLN B 1 5 ? -13.812 -17.25 -20 1 96.88 5 GLN B CA 1
ATOM 2349 C C . GLN B 1 5 ? -13.742 -17.906 -21.375 1 96.88 5 GLN B C 1
ATOM 2351 O O . GLN B 1 5 ? -14.164 -19.062 -21.547 1 96.88 5 GLN B O 1
ATOM 2356 N N . THR B 1 6 ? -13.102 -17.203 -22.359 1 96.81 6 THR B N 1
ATOM 2357 C CA . THR B 1 6 ? -13.32 -17.656 -23.719 1 96.81 6 THR B CA 1
ATOM 2358 C C . THR B 1 6 ? -11.984 -17.953 -24.406 1 96.81 6 THR B C 1
ATOM 2360 O O . THR B 1 6 ? -11.953 -18.578 -25.469 1 96.81 6 THR B O 1
ATOM 2363 N N . ALA B 1 7 ? -10.875 -17.469 -23.828 1 96.81 7 ALA B N 1
ATOM 2364 C CA . ALA B 1 7 ? -9.578 -17.609 -24.484 1 96.81 7 ALA B CA 1
ATOM 2365 C C . ALA B 1 7 ? -9.273 -19.078 -24.781 1 96.81 7 ALA B C 1
ATOM 2367 O O . ALA B 1 7 ? -9.57 -19.953 -23.969 1 96.81 7 ALA B O 1
ATOM 2368 N N . ARG B 1 8 ? -8.617 -19.297 -25.938 1 95.81 8 ARG B N 1
ATOM 2369 C CA . ARG B 1 8 ? -8.242 -20.641 -26.312 1 95.81 8 ARG B CA 1
ATOM 2370 C C . ARG B 1 8 ? -6.871 -21.016 -25.766 1 95.81 8 ARG B C 1
ATOM 2372 O O . ARG B 1 8 ? -5.961 -20.172 -25.75 1 95.81 8 ARG B O 1
ATOM 2379 N N . THR B 1 9 ? -6.809 -22.266 -25.375 1 97.75 9 THR B N 1
ATOM 2380 C CA . THR B 1 9 ? -5.551 -22.75 -24.812 1 97.75 9 THR B CA 1
ATOM 2381 C C . THR B 1 9 ? -4.523 -22.984 -25.922 1 97.75 9 THR B C 1
ATOM 2383 O O . THR B 1 9 ? -4.852 -23.516 -26.984 1 97.75 9 THR B O 1
ATOM 2386 N N . GLN B 1 10 ? -3.34 -22.516 -25.719 1 98.06 10 GLN B N 1
ATOM 2387 C CA . GLN B 1 10 ? -2.176 -22.781 -26.562 1 98.06 10 GLN B CA 1
ATOM 2388 C C . GLN B 1 10 ? -1.207 -23.734 -25.859 1 98.06 10 GLN B C 1
ATOM 2390 O O . GLN B 1 10 ? -1.262 -23.906 -24.641 1 98.06 10 GLN B O 1
ATOM 2395 N N . TYR B 1 11 ? -0.367 -24.375 -26.688 1 98.31 11 TYR B N 1
ATOM 2396 C CA . TYR B 1 11 ? 0.6 -25.312 -26.141 1 98.31 11 TYR B CA 1
ATOM 2397 C C . TYR B 1 11 ? 1.994 -25.062 -26.703 1 98.31 11 TYR B C 1
ATOM 2399 O O . TYR B 1 11 ? 2.141 -24.656 -27.859 1 98.31 11 TYR B O 1
ATOM 2407 N N . VAL B 1 12 ? 2.969 -25.219 -25.922 1 98.62 12 VAL B N 1
ATOM 2408 C CA . VAL B 1 12 ? 4.355 -25.188 -26.375 1 98.62 12 VAL B CA 1
ATOM 2409 C C . VAL B 1 12 ? 5.117 -26.375 -25.781 1 98.62 12 VAL B C 1
ATOM 2411 O O . VAL B 1 12 ? 4.953 -26.703 -24.609 1 98.62 12 VAL B O 1
ATOM 2414 N N . GLN B 1 13 ? 5.906 -27.031 -26.562 1 98.25 13 GLN B N 1
ATOM 2415 C CA . GLN B 1 13 ? 6.586 -28.266 -26.172 1 98.25 13 GLN B CA 1
ATOM 2416 C C . GLN B 1 13 ? 7.961 -27.969 -25.578 1 98.25 13 GLN B C 1
ATOM 2418 O O . GLN B 1 13 ? 8.75 -27.234 -26.172 1 98.25 13 GLN B O 1
ATOM 2423 N N . ALA B 1 14 ? 8.211 -28.531 -24.406 1 97.5 14 ALA B N 1
ATOM 2424 C CA . ALA B 1 14 ? 9.531 -28.453 -23.797 1 97.5 14 ALA B CA 1
ATOM 2425 C C . ALA B 1 14 ? 10.477 -29.484 -24.422 1 97.5 14 ALA B C 1
ATOM 2427 O O . ALA B 1 14 ? 10.023 -30.469 -25.016 1 97.5 14 ALA B O 1
ATOM 2428 N N . PRO B 1 15 ? 11.789 -29.266 -24.297 1 96.06 15 PRO B N 1
ATOM 2429 C CA . PRO B 1 15 ? 12.75 -30.234 -24.812 1 96.06 15 PRO B CA 1
ATOM 2430 C C . PRO B 1 15 ? 12.562 -31.625 -24.188 1 96.06 15 PRO B C 1
ATOM 2432 O O . PRO B 1 15 ? 12.828 -32.625 -24.844 1 96.06 15 PRO B O 1
ATOM 2435 N N . SER B 1 16 ? 12.094 -31.672 -23.031 1 94.88 16 SER B N 1
ATOM 2436 C CA . SER B 1 16 ? 11.875 -32.938 -22.328 1 94.88 16 SER B CA 1
ATOM 2437 C C . SER B 1 16 ? 10.742 -33.719 -22.953 1 94.88 16 SER B C 1
ATOM 2439 O O . SER B 1 16 ? 10.562 -34.906 -22.656 1 94.88 16 SER B O 1
ATOM 2441 N N . GLY B 1 17 ? 9.922 -33.062 -23.781 1 97.19 17 GLY B N 1
ATOM 2442 C CA . GLY B 1 17 ? 8.75 -33.719 -24.359 1 97.19 17 GLY B CA 1
ATOM 2443 C C . GLY B 1 17 ? 7.453 -33.281 -23.719 1 97.19 17 GLY B C 1
ATOM 2444 O O . GLY B 1 17 ? 6.383 -33.375 -24.312 1 97.19 17 GLY B O 1
ATOM 2445 N N . ALA B 1 18 ? 7.5 -32.781 -22.531 1 97.75 18 ALA B N 1
ATOM 2446 C CA . ALA B 1 18 ? 6.316 -32.281 -21.859 1 97.75 18 ALA B CA 1
ATOM 2447 C C . ALA B 1 18 ? 5.793 -31.016 -22.547 1 97.75 18 ALA B C 1
ATOM 2449 O O . ALA B 1 18 ? 6.539 -30.344 -23.25 1 97.75 18 ALA B O 1
ATOM 2450 N N . LYS B 1 19 ? 4.531 -30.781 -22.375 1 98.31 19 LYS B N 1
ATOM 2451 C CA . LYS B 1 19 ? 3.91 -29.594 -22.984 1 98.31 19 LYS B CA 1
ATOM 2452 C C . LYS B 1 19 ? 3.379 -28.656 -21.906 1 98.31 19 LYS B C 1
ATOM 2454 O O . LYS B 1 19 ? 2.74 -29.078 -20.953 1 98.31 19 LYS B O 1
ATOM 2459 N N . PHE B 1 20 ? 3.715 -27.406 -22.078 1 98.56 20 PHE B N 1
ATOM 2460 C CA . PHE B 1 20 ? 3.062 -26.359 -21.281 1 98.56 20 PHE B CA 1
ATOM 2461 C C . PHE B 1 20 ? 1.75 -25.938 -21.938 1 98.56 20 PHE B C 1
ATOM 2463 O O . PHE B 1 20 ? 1.706 -25.656 -23.125 1 98.56 20 PHE B O 1
ATOM 2470 N N . ALA B 1 21 ? 0.715 -25.938 -21.188 1 98.56 21 ALA B N 1
ATOM 2471 C CA . ALA B 1 21 ? -0.524 -25.266 -21.594 1 98.56 21 ALA B CA 1
ATOM 2472 C C . ALA B 1 21 ? -0.559 -23.828 -21.109 1 98.56 21 ALA B C 1
ATOM 2474 O O . ALA B 1 21 ? -0.261 -23.547 -19.938 1 98.56 21 ALA B O 1
ATOM 2475 N N . TYR B 1 22 ? -0.907 -22.859 -21.969 1 98.56 22 TYR B N 1
ATOM 2476 C CA . TYR B 1 22 ? -0.946 -21.453 -21.578 1 98.56 22 TYR B CA 1
ATOM 2477 C C . TYR B 1 22 ? -1.965 -20.688 -22.422 1 98.56 22 TYR B C 1
ATOM 2479 O O . TYR B 1 22 ? -2.496 -21.203 -23.391 1 98.56 22 TYR B O 1
ATOM 2487 N N . ARG B 1 23 ? -2.295 -19.531 -21.953 1 98.12 23 ARG B N 1
ATOM 2488 C CA . ARG B 1 23 ? -3.18 -18.641 -22.688 1 98.12 23 ARG B CA 1
ATOM 2489 C C . ARG B 1 23 ? -2.631 -17.203 -22.688 1 98.12 23 ARG B C 1
ATOM 2491 O O . ARG B 1 23 ? -1.927 -16.812 -21.75 1 98.12 23 ARG B O 1
ATOM 2498 N N . GLN B 1 24 ? -2.918 -16.547 -23.75 1 96.88 24 GLN B N 1
ATOM 2499 C CA . GLN B 1 24 ? -2.613 -15.125 -23.875 1 96.88 24 GLN B CA 1
ATOM 2500 C C . GLN B 1 24 ? -3.885 -14.305 -24.062 1 96.88 24 GLN B C 1
ATOM 2502 O O . GLN B 1 24 ? -4.66 -14.562 -25 1 96.88 24 GLN B O 1
ATOM 2507 N N . ILE B 1 25 ? -4.078 -13.453 -23.172 1 97.69 25 ILE B N 1
ATOM 2508 C CA . ILE B 1 25 ? -5.285 -12.633 -23.188 1 97.69 25 ILE B CA 1
ATOM 2509 C C . ILE B 1 25 ? -4.906 -11.156 -23.266 1 97.69 25 ILE B C 1
ATOM 2511 O O . ILE B 1 25 ? -4.023 -10.703 -22.531 1 97.69 25 ILE B O 1
ATOM 2515 N N . GLY B 1 26 ? -5.605 -10.352 -24.031 1 95.62 26 GLY B N 1
ATOM 2516 C CA . GLY B 1 26 ? -5.289 -8.953 -24.281 1 95.62 26 GLY B CA 1
ATOM 2517 C C . GLY B 1 26 ? -4.422 -8.742 -25.5 1 95.62 26 GLY B C 1
ATOM 2518 O O . GLY B 1 26 ? -3.697 -9.648 -25.922 1 95.62 26 GLY B O 1
ATOM 2519 N N . ALA B 1 27 ? -4.484 -7.574 -26.156 1 85.81 27 ALA B N 1
ATOM 2520 C CA . ALA B 1 27 ? -3.822 -7.363 -27.438 1 85.81 27 ALA B CA 1
ATOM 2521 C C . ALA B 1 27 ? -2.883 -6.16 -27.375 1 85.81 27 ALA B C 1
ATOM 2523 O O . ALA B 1 27 ? -2.24 -5.816 -28.375 1 85.81 27 ALA B O 1
ATOM 2524 N N . ALA B 1 28 ? -2.738 -5.668 -26.172 1 85 28 ALA B N 1
ATOM 2525 C CA . ALA B 1 28 ? -1.901 -4.477 -26.047 1 85 28 ALA B CA 1
ATOM 2526 C C . ALA B 1 28 ? -0.433 -4.812 -26.297 1 85 28 ALA B C 1
ATOM 2528 O O . ALA B 1 28 ? 0.026 -5.906 -25.969 1 85 28 ALA B O 1
ATOM 2529 N N . PHE B 1 29 ? 0.223 -3.895 -26.906 1 88.81 29 PHE B N 1
ATOM 2530 C CA . PHE B 1 29 ? 1.661 -4.023 -27.109 1 88.81 29 PHE B CA 1
ATOM 2531 C C . PHE B 1 29 ? 2.418 -3.727 -25.828 1 88.81 29 PHE B C 1
ATOM 2533 O O . PHE B 1 29 ? 1.852 -3.17 -24.875 1 88.81 29 PHE B O 1
ATOM 2540 N N . GLY B 1 30 ? 3.623 -4.184 -25.766 1 92.19 30 GLY B N 1
ATOM 2541 C CA . GLY B 1 30 ? 4.445 -3.92 -24.594 1 92.19 30 GLY B CA 1
ATOM 2542 C C . GLY B 1 30 ? 4.828 -5.18 -23.828 1 92.19 30 GLY B C 1
ATOM 2543 O O . GLY B 1 30 ? 4.668 -6.289 -24.344 1 92.19 30 GLY B O 1
ATOM 2544 N N . THR B 1 31 ? 5.332 -4.996 -22.703 1 96.81 31 THR B N 1
ATOM 2545 C CA . THR B 1 31 ? 5.812 -6.098 -21.875 1 96.81 31 THR B CA 1
ATOM 2546 C C . THR B 1 31 ? 4.645 -6.902 -21.312 1 96.81 31 THR B C 1
ATOM 2548 O O . THR B 1 31 ? 3.787 -6.355 -20.609 1 96.81 31 THR B O 1
ATOM 2551 N N . PRO B 1 32 ? 4.531 -8.164 -21.609 1 98.12 32 PRO B N 1
ATOM 2552 C CA . PRO B 1 32 ? 3.43 -8.961 -21.062 1 98.12 32 PRO B CA 1
ATOM 2553 C C . PRO B 1 32 ? 3.592 -9.25 -19.578 1 98.12 32 PRO B C 1
ATOM 2555 O O . PRO B 1 32 ? 4.684 -9.086 -19.016 1 98.12 32 PRO B O 1
ATOM 2558 N N . LEU B 1 33 ? 2.488 -9.547 -18.984 1 98.81 33 LEU B N 1
ATOM 2559 C CA . LEU B 1 33 ? 2.461 -10 -17.609 1 98.81 33 LEU B CA 1
ATOM 2560 C C . LEU B 1 33 ? 2.189 -11.5 -17.516 1 98.81 33 LEU B C 1
ATOM 2562 O O . LEU B 1 33 ? 1.127 -11.961 -17.938 1 98.81 33 LEU B O 1
ATOM 2566 N N . VAL B 1 34 ? 3.156 -12.273 -17.047 1 98.88 34 VAL B N 1
ATOM 2567 C CA . VAL B 1 34 ? 2.955 -13.688 -16.75 1 98.88 34 VAL B CA 1
ATOM 2568 C C . VAL B 1 34 ? 2.443 -13.859 -15.328 1 98.88 34 VAL B C 1
ATOM 2570 O O . VAL B 1 34 ? 2.979 -13.258 -14.391 1 98.88 34 VAL B O 1
ATOM 2573 N N . VAL B 1 35 ? 1.405 -14.633 -15.18 1 98.94 35 VAL B N 1
ATOM 2574 C CA . VAL B 1 35 ? 0.841 -14.812 -13.844 1 98.94 35 VAL B CA 1
ATOM 2575 C C . VAL B 1 35 ? 0.936 -16.281 -13.438 1 98.94 35 VAL B C 1
ATOM 2577 O O . VAL B 1 35 ? 0.617 -17.172 -14.234 1 98.94 35 VAL B O 1
ATOM 2580 N N . LEU B 1 36 ? 1.436 -16.516 -12.219 1 98.94 36 LEU B N 1
ATOM 2581 C CA . LEU B 1 36 ? 1.616 -17.859 -11.656 1 98.94 36 LEU B CA 1
ATOM 2582 C C . LEU B 1 36 ? 0.622 -18.109 -10.523 1 98.94 36 LEU B C 1
ATOM 2584 O O . LEU B 1 36 ? 0.593 -17.375 -9.539 1 98.94 36 LEU B O 1
ATOM 2588 N N . THR B 1 37 ? -0.12 -19.156 -10.625 1 98.44 37 THR B N 1
ATOM 2589 C CA . THR B 1 37 ? -1.279 -19.391 -9.766 1 98.44 37 THR B CA 1
ATOM 2590 C C . THR B 1 37 ? -0.869 -20.094 -8.477 1 98.44 37 THR B C 1
ATOM 2592 O O . THR B 1 37 ? 0.308 -20.406 -8.281 1 98.44 37 THR B O 1
ATOM 2595 N N . HIS B 1 38 ? -1.801 -20.281 -7.59 1 98.44 38 HIS B N 1
ATOM 2596 C CA . HIS B 1 38 ? -1.641 -20.781 -6.23 1 98.44 38 HIS B CA 1
ATOM 2597 C C . HIS B 1 38 ? -1.706 -22.297 -6.195 1 98.44 38 HIS B C 1
ATOM 2599 O O . HIS B 1 38 ? -2.008 -22.938 -7.211 1 98.44 38 HIS B O 1
ATOM 2605 N N . PHE B 1 39 ? -1.413 -22.938 -5.031 1 98.31 39 PHE B N 1
ATOM 2606 C CA . PHE B 1 39 ? -1.464 -24.359 -4.746 1 98.31 39 PHE B CA 1
ATOM 2607 C C . PHE B 1 39 ? -2.756 -24.984 -5.277 1 98.31 39 PHE B C 1
ATOM 2609 O O . PHE B 1 39 ? -3.84 -24.422 -5.074 1 98.31 39 PHE B O 1
ATOM 2616 N N . ARG B 1 40 ? -2.719 -26.031 -6.078 1 97.56 40 ARG B N 1
ATOM 2617 C CA . ARG B 1 40 ? -3.76 -26.859 -6.699 1 97.56 40 ARG B CA 1
ATOM 2618 C C . ARG B 1 40 ? -4.445 -26.094 -7.832 1 97.56 40 ARG B C 1
ATOM 2620 O O . ARG B 1 40 ? -5.238 -26.672 -8.578 1 97.56 40 ARG B O 1
ATOM 2627 N N . GLY B 1 41 ? -4.219 -24.797 -7.938 1 97.81 41 GLY B N 1
ATOM 2628 C CA . GLY B 1 41 ? -4.871 -24 -8.961 1 97.81 41 GLY B CA 1
ATOM 2629 C C . GLY B 1 41 ? -4.406 -24.344 -10.367 1 97.81 41 GLY B C 1
ATOM 2630 O O . GLY B 1 41 ? -3.275 -24.797 -10.562 1 97.81 41 GLY B O 1
ATOM 2631 N N . THR B 1 42 ? -5.285 -24.125 -11.359 1 97.88 42 THR B N 1
ATOM 2632 C CA . THR B 1 42 ? -4.988 -24.188 -12.789 1 97.88 42 THR B CA 1
ATOM 2633 C C . THR B 1 42 ? -5.289 -22.844 -13.461 1 97.88 42 THR B C 1
ATOM 2635 O O . THR B 1 42 ? -5.863 -21.953 -12.836 1 97.88 42 THR B O 1
ATOM 2638 N N . MET B 1 43 ? -4.906 -22.672 -14.695 1 96.75 43 MET B N 1
ATOM 2639 C CA . MET B 1 43 ? -5.18 -21.438 -15.406 1 96.75 43 MET B CA 1
ATOM 2640 C C . MET B 1 43 ? -6.676 -21.156 -15.461 1 96.75 43 MET B C 1
ATOM 2642 O O . MET B 1 43 ? -7.094 -19.984 -15.492 1 96.75 43 MET B O 1
ATOM 2646 N N . ASP B 1 44 ? -7.484 -22.219 -15.344 1 97.06 44 ASP B N 1
ATOM 2647 C CA . ASP B 1 44 ? -8.93 -22.062 -15.422 1 97.06 44 ASP B CA 1
ATOM 2648 C C . ASP B 1 44 ? -9.5 -21.5 -14.125 1 97.06 44 ASP B C 1
ATOM 2650 O O . ASP B 1 44 ? -10.641 -21.047 -14.086 1 97.06 44 ASP B O 1
ATOM 2654 N N . LYS B 1 45 ? -8.703 -21.5 -13.078 1 97.19 45 LYS B N 1
ATOM 2655 C CA . LYS B 1 45 ? -9.211 -21.109 -11.766 1 97.19 45 LYS B CA 1
ATOM 2656 C C . LYS B 1 45 ? -8.758 -19.688 -11.398 1 97.19 45 LYS B C 1
ATOM 2658 O O . LYS B 1 45 ? -9 -19.219 -10.281 1 97.19 45 LYS B O 1
ATOM 2663 N N . TRP B 1 46 ? -8.07 -19.016 -12.336 1 98.19 46 TRP B N 1
ATOM 2664 C CA . TRP B 1 46 ? -7.836 -17.594 -12.125 1 98.19 46 TRP B CA 1
ATOM 2665 C C . TRP B 1 46 ? -9.148 -16.828 -12.117 1 98.19 46 TRP B C 1
ATOM 2667 O O . TRP B 1 46 ? -10.039 -17.094 -12.93 1 98.19 46 TRP B O 1
ATOM 2677 N N . ASP B 1 47 ? -9.266 -15.891 -11.266 1 98.69 47 ASP B N 1
ATOM 2678 C CA . ASP B 1 47 ? -10.445 -15.039 -11.219 1 98.69 47 ASP B CA 1
ATOM 2679 C C . ASP B 1 47 ? -10.578 -14.227 -12.508 1 98.69 47 ASP B C 1
ATOM 2681 O O . ASP B 1 47 ? -9.727 -13.398 -12.828 1 98.69 47 ASP B O 1
ATOM 2685 N N . PRO B 1 48 ? -11.672 -14.438 -13.289 1 98.5 48 PRO B N 1
ATOM 2686 C CA . PRO B 1 48 ? -11.883 -13.656 -14.516 1 98.5 48 PRO B CA 1
ATOM 2687 C C . PRO B 1 48 ? -11.844 -12.148 -14.266 1 98.5 48 PRO B C 1
ATOM 2689 O O . PRO B 1 48 ? -11.406 -11.391 -15.133 1 98.5 48 PRO B O 1
ATOM 2692 N N . LEU B 1 49 ? -12.25 -11.742 -13.117 1 98.56 49 LEU B N 1
ATOM 2693 C CA . LEU B 1 49 ? -12.281 -10.32 -12.82 1 98.56 49 LEU B CA 1
ATOM 2694 C C . LEU B 1 49 ? -10.867 -9.75 -12.742 1 98.56 49 LEU B C 1
ATOM 2696 O O . LEU B 1 49 ? -10.617 -8.633 -13.188 1 98.56 49 LEU B O 1
ATOM 2700 N N . VAL B 1 50 ? -9.938 -10.477 -12.211 1 98.81 50 VAL B N 1
ATOM 2701 C CA . VAL B 1 50 ? -8.539 -10.047 -12.133 1 98.81 50 VAL B CA 1
ATOM 2702 C C . VAL B 1 50 ? -7.902 -10.102 -13.516 1 98.81 50 VAL B C 1
ATOM 2704 O O . VAL B 1 50 ? -7.375 -9.094 -14 1 98.81 50 VAL B O 1
ATOM 2707 N N . ILE B 1 51 ? -8.031 -11.219 -14.227 1 98.75 51 ILE B N 1
ATOM 2708 C CA . ILE B 1 51 ? -7.332 -11.453 -15.484 1 98.75 51 ILE B CA 1
ATOM 2709 C C . ILE B 1 51 ? -7.867 -10.508 -16.547 1 98.75 51 ILE B C 1
ATOM 2711 O O . ILE B 1 51 ? -7.094 -9.859 -17.266 1 98.75 51 ILE B O 1
ATOM 2715 N N . ASN B 1 52 ? -9.188 -10.422 -16.688 1 98.69 52 ASN B N 1
ATOM 2716 C CA . ASN B 1 52 ? -9.789 -9.609 -17.75 1 98.69 52 ASN B CA 1
ATOM 2717 C C . ASN B 1 52 ? -9.484 -8.133 -17.547 1 98.69 52 ASN B C 1
ATOM 2719 O O . ASN B 1 52 ? -9.266 -7.406 -18.516 1 98.69 52 ASN B O 1
ATOM 2723 N N . ASN B 1 53 ? -9.469 -7.672 -16.281 1 98.31 53 ASN B N 1
ATOM 2724 C CA . ASN B 1 53 ? -9.156 -6.27 -16.047 1 98.31 53 ASN B CA 1
ATOM 2725 C C . ASN B 1 53 ? -7.684 -5.973 -16.312 1 98.31 53 ASN B C 1
ATOM 2727 O O . ASN B 1 53 ? -7.344 -4.914 -16.844 1 98.31 53 ASN B O 1
ATOM 2731 N N . LEU B 1 54 ? -6.773 -6.852 -15.938 1 98.25 54 LEU B N 1
ATOM 2732 C CA . LEU B 1 54 ? -5.363 -6.684 -16.281 1 98.25 54 LEU B CA 1
ATOM 2733 C C . LEU B 1 54 ? -5.164 -6.664 -17.781 1 98.25 54 LEU B C 1
ATOM 2735 O O . LEU B 1 54 ? -4.328 -5.914 -18.297 1 98.25 54 LEU B O 1
ATOM 2739 N N . ALA B 1 55 ? -5.93 -7.43 -18.484 1 98.12 55 ALA B N 1
ATOM 2740 C CA . ALA B 1 55 ? -5.754 -7.656 -19.922 1 98.12 55 ALA B CA 1
ATOM 2741 C C . ALA B 1 55 ? -6.246 -6.457 -20.734 1 98.12 55 ALA B C 1
ATOM 2743 O O . ALA B 1 55 ? -6.012 -6.379 -21.938 1 98.12 55 ALA B O 1
ATOM 2744 N N . VAL B 1 56 ? -6.93 -5.523 -20.094 1 96.69 56 VAL B N 1
ATOM 2745 C CA . VAL B 1 56 ? -7.402 -4.32 -20.766 1 96.69 56 VAL B CA 1
ATOM 2746 C C . VAL B 1 56 ? -6.207 -3.52 -21.297 1 96.69 56 VAL B C 1
ATOM 2748 O O . VAL B 1 56 ? -6.262 -2.953 -22.391 1 96.69 56 VAL B O 1
ATOM 2751 N N . ASN B 1 57 ? -5.09 -3.498 -20.562 1 94.44 57 ASN B N 1
ATOM 2752 C CA . ASN B 1 57 ? -4.008 -2.584 -20.906 1 94.44 57 ASN B CA 1
ATOM 2753 C C . ASN B 1 57 ? -2.713 -3.334 -21.203 1 94.44 57 ASN B C 1
ATOM 2755 O O . ASN B 1 57 ? -1.676 -2.717 -21.453 1 94.44 57 ASN B O 1
ATOM 2759 N N . ARG B 1 58 ? -2.742 -4.625 -21.156 1 96 58 ARG B N 1
ATOM 2760 C CA . ARG B 1 58 ? -1.536 -5.398 -21.438 1 96 58 ARG B CA 1
ATOM 2761 C C . ARG B 1 58 ? -1.881 -6.836 -21.812 1 96 58 ARG B C 1
ATOM 2763 O O . ARG B 1 58 ? -3.006 -7.289 -21.578 1 96 58 ARG B O 1
ATOM 2770 N N . ARG B 1 59 ? -0.968 -7.5 -22.359 1 97.44 59 ARG B N 1
ATOM 2771 C CA . ARG B 1 59 ? -1.114 -8.938 -22.562 1 97.44 59 ARG B CA 1
ATOM 2772 C C . ARG B 1 59 ? -0.849 -9.703 -21.266 1 97.44 59 ARG B C 1
ATOM 2774 O O . ARG B 1 59 ? 0.163 -9.469 -20.594 1 97.44 59 ARG B O 1
ATOM 2781 N N . VAL B 1 60 ? -1.775 -10.484 -20.938 1 98.69 60 VAL B N 1
ATOM 2782 C CA . VAL B 1 60 ? -1.644 -11.336 -19.766 1 98.69 60 VAL B CA 1
ATOM 2783 C C . VAL B 1 60 ? -1.468 -12.789 -20.203 1 98.69 60 VAL B C 1
ATOM 2785 O O . VAL B 1 60 ? -2.246 -13.305 -21 1 98.69 60 VAL B O 1
ATOM 2788 N N . ILE B 1 61 ? -0.457 -13.445 -19.672 1 98.75 61 ILE B N 1
ATOM 2789 C CA . ILE B 1 61 ? -0.171 -14.836 -20.016 1 98.75 61 ILE B CA 1
ATOM 2790 C C . ILE B 1 61 ? -0.385 -15.719 -18.781 1 98.75 61 ILE B C 1
ATOM 2792 O O . ILE B 1 61 ? 0.316 -15.578 -17.781 1 98.75 61 ILE B O 1
ATOM 2796 N N . THR B 1 62 ? -1.342 -16.547 -18.844 1 98.69 62 THR B N 1
ATOM 2797 C CA . THR B 1 62 ? -1.537 -17.562 -17.828 1 98.69 62 THR B CA 1
ATOM 2798 C C . THR B 1 62 ? -0.914 -18.891 -18.266 1 98.69 62 THR B C 1
ATOM 2800 O O . THR B 1 62 ? -0.859 -19.188 -19.453 1 98.69 62 THR B O 1
ATOM 2803 N N . VAL B 1 63 ? -0.468 -19.719 -17.266 1 98.81 63 VAL B N 1
ATOM 2804 C CA . VAL B 1 63 ? 0.195 -20.969 -17.594 1 98.81 63 VAL B CA 1
ATOM 2805 C C . VAL B 1 63 ? -0.058 -22 -16.5 1 98.81 63 VAL B C 1
ATOM 2807 O O . VAL B 1 63 ? -0.113 -21.656 -15.312 1 98.81 63 VAL B O 1
ATOM 2810 N N . ASP B 1 64 ? -0.302 -23.234 -16.906 1 98.69 64 ASP B N 1
ATOM 2811 C CA . ASP B 1 64 ? -0.28 -24.344 -15.961 1 98.69 64 ASP B CA 1
ATOM 2812 C C . ASP B 1 64 ? 1.145 -24.844 -15.742 1 98.69 64 ASP B C 1
ATOM 2814 O O . ASP B 1 64 ? 1.89 -25.062 -16.703 1 98.69 64 ASP B O 1
ATOM 2818 N N . TYR B 1 65 ? 1.512 -25.016 -14.453 1 98.5 65 TYR B N 1
ATOM 2819 C CA . TYR B 1 65 ? 2.789 -25.656 -14.188 1 98.5 65 TYR B CA 1
ATOM 2820 C C . TYR B 1 65 ? 2.857 -27.031 -14.852 1 98.5 65 TYR B C 1
ATOM 2822 O O . TYR B 1 65 ? 1.825 -27.625 -15.156 1 98.5 65 TYR B O 1
ATOM 2830 N N . LEU B 1 66 ? 4.078 -27.547 -15.086 1 98.38 66 LEU B N 1
ATOM 2831 C CA . LEU B 1 66 ? 4.168 -28.922 -15.586 1 98.38 66 LEU B CA 1
ATOM 2832 C C . LEU B 1 66 ? 3.43 -29.875 -14.656 1 98.38 66 LEU B C 1
ATOM 2834 O O . LEU B 1 66 ? 3.529 -29.766 -13.43 1 98.38 66 LEU B O 1
ATOM 2838 N N . GLY B 1 67 ? 2.641 -30.766 -15.273 1 97.38 67 GLY B N 1
ATOM 2839 C CA . GLY B 1 67 ? 1.906 -31.781 -14.539 1 97.38 67 GLY B CA 1
ATOM 2840 C C . GLY B 1 67 ? 0.621 -31.266 -13.922 1 97.38 67 GLY B C 1
ATOM 2841 O O . GLY B 1 67 ? -0.121 -32 -13.289 1 97.38 67 GLY B O 1
ATOM 2842 N N . VAL B 1 68 ? 0.283 -30.016 -14.094 1 97.56 68 VAL B N 1
ATOM 2843 C CA . VAL B 1 68 ? -0.906 -29.406 -13.516 1 97.56 68 VAL B CA 1
ATOM 2844 C C . VAL B 1 68 ? -1.867 -28.984 -14.633 1 97.56 68 VAL B C 1
ATOM 2846 O O . VAL B 1 68 ? -1.438 -28.5 -15.68 1 97.56 68 VAL B O 1
ATOM 2849 N N . GLY B 1 69 ? -3.139 -29.188 -14.352 1 96.31 69 GLY B N 1
ATOM 2850 C CA . GLY B 1 69 ? -4.145 -28.766 -15.32 1 96.31 69 GLY B CA 1
ATOM 2851 C C . GLY B 1 69 ? -3.971 -29.422 -16.672 1 96.31 69 GLY B C 1
ATOM 2852 O O . GLY B 1 69 ? -3.916 -30.641 -16.781 1 96.31 69 GLY B O 1
ATOM 2853 N N . LEU B 1 70 ? -3.754 -28.547 -17.719 1 96.56 70 LEU B N 1
ATOM 2854 C CA . LEU B 1 70 ? -3.693 -29.047 -19.078 1 96.56 70 LEU B CA 1
ATOM 2855 C C . LEU B 1 70 ? -2.248 -29.25 -19.531 1 96.56 70 LEU B C 1
ATOM 2857 O O . LEU B 1 70 ? -1.992 -29.719 -20.641 1 96.56 70 LEU B O 1
ATOM 2861 N N . SER B 1 71 ? -1.321 -28.859 -18.672 1 97.81 71 SER B N 1
ATOM 2862 C CA . SER B 1 71 ? 0.083 -29.141 -18.953 1 97.81 71 SER B CA 1
ATOM 2863 C C . SER B 1 71 ? 0.413 -30.609 -18.672 1 97.81 71 SER B C 1
ATOM 2865 O O . SER B 1 71 ? -0.136 -31.203 -17.75 1 97.81 71 SER B O 1
ATOM 2867 N N . THR B 1 72 ? 1.314 -31.188 -19.484 1 97.75 72 THR B N 1
ATOM 2868 C CA . THR B 1 72 ? 1.739 -32.562 -19.266 1 97.75 72 THR B CA 1
ATOM 2869 C C . THR B 1 72 ? 3.066 -32.594 -18.516 1 97.75 72 THR B C 1
ATOM 2871 O O . THR B 1 72 ? 3.648 -31.562 -18.203 1 97.75 72 THR B O 1
ATOM 2874 N N . GLY B 1 73 ? 3.494 -33.812 -18.172 1 96.88 73 GLY B N 1
ATOM 2875 C CA . GLY B 1 73 ? 4.707 -33.969 -17.375 1 96.88 73 GLY B CA 1
ATOM 2876 C C . GLY B 1 73 ? 4.434 -34.25 -15.914 1 96.88 73 GLY B C 1
ATOM 2877 O O . GLY B 1 73 ? 3.377 -34.781 -15.562 1 96.88 73 GLY B O 1
ATOM 2878 N N . GLU B 1 74 ? 5.453 -33.969 -15.086 1 96.88 74 GLU B N 1
ATOM 2879 C CA . GLU B 1 74 ? 5.34 -34.25 -13.656 1 96.88 74 GLU B CA 1
ATOM 2880 C C . GLU B 1 74 ? 5.426 -32.969 -12.828 1 96.88 74 GLU B C 1
ATOM 2882 O O . GLU B 1 74 ? 6.195 -32.062 -13.156 1 96.88 74 GLU B O 1
ATOM 2887 N N . VAL B 1 75 ? 4.637 -32.969 -11.773 1 98.25 75 VAL B N 1
ATOM 2888 C CA . VAL B 1 75 ? 4.703 -31.844 -10.844 1 98.25 75 VAL B CA 1
ATOM 2889 C C . VAL B 1 75 ? 6.078 -31.812 -10.172 1 98.25 75 VAL B C 1
ATOM 2891 O O . VAL B 1 75 ? 6.57 -32.844 -9.703 1 98.25 75 VAL B O 1
ATOM 2894 N N . ALA B 1 76 ? 6.711 -30.641 -10.211 1 97.88 76 ALA B N 1
ATOM 2895 C CA . ALA B 1 76 ? 8.008 -30.484 -9.555 1 97.88 76 ALA B CA 1
ATOM 2896 C C . ALA B 1 76 ? 7.895 -30.703 -8.055 1 97.88 76 ALA B C 1
ATOM 2898 O O . ALA B 1 76 ? 6.855 -30.438 -7.449 1 97.88 76 ALA B O 1
ATOM 2899 N N . ASN B 1 77 ? 9.016 -31.156 -7.426 1 96.81 77 ASN B N 1
ATOM 2900 C CA . ASN B 1 77 ? 9.008 -31.359 -5.98 1 96.81 77 ASN B CA 1
ATOM 2901 C C . ASN B 1 77 ? 9.805 -30.281 -5.254 1 96.81 77 ASN B C 1
A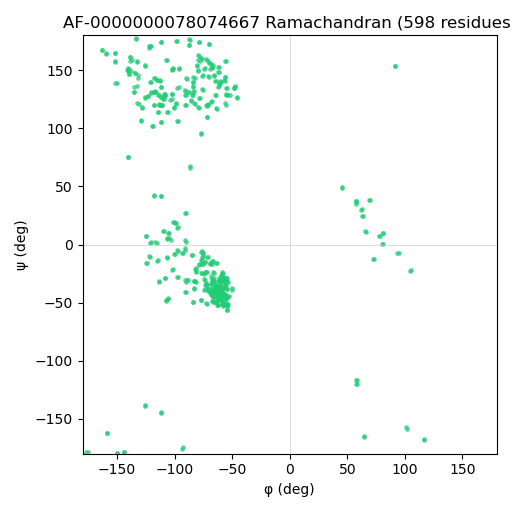TOM 2903 O O . ASN B 1 77 ? 10.047 -30.375 -4.051 1 96.81 77 ASN B O 1
ATOM 2907 N N . SER B 1 78 ? 10.273 -29.297 -5.98 1 98.25 78 SER B N 1
ATOM 2908 C CA . SER B 1 78 ? 10.961 -28.156 -5.379 1 98.25 78 SER B CA 1
ATOM 2909 C C . SER B 1 78 ? 10.578 -26.844 -6.074 1 98.25 78 SER B C 1
ATOM 2911 O O . SER B 1 78 ? 10.273 -26.844 -7.266 1 98.25 78 SER B O 1
ATOM 2913 N N . ILE B 1 79 ? 10.648 -25.797 -5.312 1 98.75 79 ILE B N 1
ATOM 2914 C CA . ILE B 1 79 ? 10.359 -24.484 -5.875 1 98.75 79 ILE B CA 1
ATOM 2915 C C . ILE B 1 79 ? 11.398 -24.141 -6.945 1 98.75 79 ILE B C 1
ATOM 2917 O O . ILE B 1 79 ? 11.07 -23.562 -7.98 1 98.75 79 ILE B O 1
ATOM 2921 N N . ARG B 1 80 ? 12.656 -24.531 -6.777 1 98.56 80 ARG B N 1
ATOM 2922 C CA . ARG B 1 80 ? 13.719 -24.312 -7.754 1 98.56 80 ARG B CA 1
ATOM 2923 C C . ARG B 1 80 ? 13.344 -24.922 -9.102 1 98.56 80 ARG B C 1
ATOM 2925 O O . ARG B 1 80 ? 13.5 -24.266 -10.148 1 98.56 80 ARG B O 1
ATOM 2932 N N . GLN B 1 81 ? 12.867 -26.156 -9.078 1 98.38 81 GLN B N 1
ATOM 2933 C CA . GLN B 1 81 ? 12.531 -26.828 -10.328 1 98.38 81 GLN B CA 1
ATOM 2934 C C . GLN B 1 81 ? 11.344 -26.156 -11.008 1 98.38 81 GLN B C 1
ATOM 2936 O O . GLN B 1 81 ? 11.344 -25.984 -12.227 1 98.38 81 GLN B O 1
ATOM 2941 N N . SER B 1 82 ? 10.305 -25.844 -10.219 1 98.62 82 SER B N 1
ATOM 2942 C CA . SER B 1 82 ? 9.188 -25.109 -10.797 1 98.62 82 SER B CA 1
ATOM 2943 C C . SER B 1 82 ? 9.641 -23.812 -11.445 1 98.62 82 SER B C 1
ATOM 2945 O O . SER B 1 82 ? 9.164 -23.438 -12.516 1 98.62 82 SER B O 1
ATOM 2947 N N . ALA B 1 83 ? 10.539 -23.078 -10.75 1 98.81 83 ALA B N 1
ATOM 2948 C CA . ALA B 1 83 ? 11.062 -21.828 -11.281 1 98.81 83 ALA B CA 1
ATOM 2949 C C . ALA B 1 83 ? 11.828 -22.047 -12.586 1 98.81 83 ALA B C 1
ATOM 2951 O O . ALA B 1 83 ? 11.688 -21.281 -13.539 1 98.81 83 ALA B O 1
ATOM 2952 N N . ALA B 1 84 ? 12.633 -23.078 -12.633 1 98.44 84 ALA B N 1
ATOM 2953 C CA . ALA B 1 84 ? 13.359 -23.422 -13.852 1 98.44 84 ALA B CA 1
ATOM 2954 C C . ALA B 1 84 ? 12.406 -23.734 -15 1 98.44 84 ALA B C 1
ATOM 2956 O O . ALA B 1 84 ? 12.625 -23.312 -16.141 1 98.44 84 ALA B O 1
ATOM 2957 N N . ASP B 1 85 ? 11.367 -24.5 -14.703 1 98.69 85 ASP B N 1
ATOM 2958 C CA . ASP B 1 85 ? 10.359 -24.828 -15.703 1 98.69 85 ASP B CA 1
ATOM 2959 C C . ASP B 1 85 ? 9.688 -23.578 -16.25 1 98.69 85 ASP B C 1
ATOM 2961 O O . ASP B 1 85 ? 9.492 -23.438 -17.453 1 98.69 85 ASP B O 1
ATOM 2965 N N . ILE B 1 86 ? 9.359 -22.625 -15.375 1 98.75 86 ILE B N 1
ATOM 2966 C CA . ILE B 1 86 ? 8.688 -21.391 -15.789 1 98.75 86 ILE B CA 1
ATOM 2967 C C . ILE B 1 86 ? 9.625 -20.547 -16.625 1 98.75 86 ILE B C 1
ATOM 2969 O O . ILE B 1 86 ? 9.211 -19.953 -17.625 1 98.75 86 ILE B O 1
ATOM 2973 N N . SER B 1 87 ? 10.891 -20.453 -16.219 1 98.56 87 SER B N 1
ATOM 2974 C CA . SER B 1 87 ? 11.867 -19.734 -17.031 1 98.56 87 SER B CA 1
ATOM 2975 C C . SER B 1 87 ? 11.953 -20.344 -18.438 1 98.56 87 SER B C 1
ATOM 2977 O O . SER B 1 87 ? 11.977 -19.609 -19.438 1 98.56 87 SER B O 1
ATOM 2979 N N . GLN B 1 88 ? 12.016 -21.672 -18.516 1 98.25 88 GLN B N 1
ATOM 2980 C CA . GLN B 1 88 ? 12.047 -22.344 -19.797 1 98.25 88 GLN B CA 1
ATOM 2981 C C . GLN B 1 88 ? 10.797 -22.047 -20.609 1 98.25 88 GLN B C 1
ATOM 2983 O O . GLN B 1 88 ? 10.875 -21.797 -21.812 1 98.25 88 GLN B O 1
ATOM 2988 N N . PHE B 1 89 ? 9.672 -22.062 -19.984 1 98.81 89 PHE B N 1
ATOM 2989 C CA . PHE B 1 89 ? 8.414 -21.75 -20.641 1 98.81 89 PHE B CA 1
ATOM 2990 C C . PHE B 1 89 ? 8.469 -20.375 -21.297 1 98.81 89 PHE B C 1
ATOM 2992 O O . PHE B 1 89 ? 8.102 -20.219 -22.469 1 98.81 89 PHE B O 1
ATOM 2999 N N . ILE B 1 90 ? 8.898 -19.375 -20.469 1 98.75 90 ILE B N 1
ATOM 3000 C CA . ILE B 1 90 ? 8.961 -18 -20.969 1 98.75 90 ILE B CA 1
ATOM 3001 C C . ILE B 1 90 ? 9.883 -17.938 -22.188 1 98.75 90 ILE B C 1
ATOM 3003 O O . ILE B 1 90 ? 9.57 -17.25 -23.172 1 98.75 90 ILE B O 1
ATOM 3007 N N . GLU B 1 91 ? 10.969 -18.688 -22.156 1 98.12 91 GLU B N 1
ATOM 3008 C CA . GLU B 1 91 ? 11.875 -18.75 -23.312 1 98.12 91 GLU B CA 1
ATOM 3009 C C . GLU B 1 91 ? 11.188 -19.391 -24.516 1 98.12 91 GLU B C 1
ATOM 3011 O O . GLU B 1 91 ? 11.328 -18.906 -25.641 1 98.12 91 GLU B O 1
ATOM 3016 N N . LEU B 1 92 ? 10.484 -20.438 -24.266 1 98.44 92 LEU B N 1
ATOM 3017 C CA . LEU B 1 92 ? 9.859 -21.219 -25.344 1 98.44 92 LEU B CA 1
ATOM 3018 C C . LEU B 1 92 ? 8.797 -20.391 -26.062 1 98.44 92 LEU B C 1
ATOM 3020 O O . LEU B 1 92 ? 8.594 -20.562 -27.266 1 98.44 92 LEU B O 1
ATOM 3024 N N . ILE B 1 93 ? 8.141 -19.516 -25.344 1 98 93 ILE B N 1
ATOM 3025 C CA . ILE B 1 93 ? 7.113 -18.703 -26 1 98 93 ILE B CA 1
ATOM 3026 C C . ILE B 1 93 ? 7.73 -17.422 -26.547 1 98 93 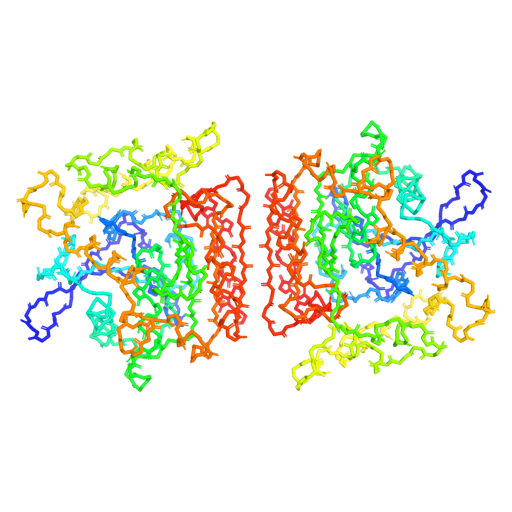ILE B C 1
ATOM 3028 O O . ILE B 1 93 ? 7.016 -16.5 -26.953 1 98 93 ILE B O 1
ATOM 3032 N N . LYS B 1 94 ? 8.961 -17.25 -26.422 1 96.88 94 LYS B N 1
ATOM 3033 C CA . LYS B 1 94 ? 9.797 -16.234 -27.062 1 96.88 94 LYS B CA 1
ATOM 3034 C C . LYS B 1 94 ? 9.5 -14.844 -26.516 1 96.88 94 LYS B C 1
ATOM 3036 O O . LYS B 1 94 ? 9.406 -13.875 -27.266 1 96.88 94 LYS B O 1
ATOM 3041 N N . GLU B 1 95 ? 9.258 -14.75 -25.281 1 96.44 95 GLU B N 1
ATOM 3042 C CA . GLU B 1 95 ? 9.156 -13.469 -24.594 1 96.44 95 GLU B CA 1
ATOM 3043 C C . GLU B 1 95 ? 10.469 -13.102 -23.906 1 96.44 95 GLU B C 1
ATOM 3045 O O . GLU B 1 95 ? 10.82 -13.68 -22.875 1 96.44 95 GLU B O 1
ATOM 3050 N N . PRO B 1 96 ? 11.195 -12.172 -24.422 1 94.25 96 PRO B N 1
ATOM 3051 C CA . PRO B 1 96 ? 12.508 -11.875 -23.844 1 94.25 96 PRO B CA 1
ATOM 3052 C C . PRO B 1 96 ? 12.422 -11.141 -22.516 1 94.25 96 PRO B C 1
ATOM 3054 O O . PRO B 1 96 ? 13.344 -11.211 -21.703 1 94.25 96 PRO B O 1
ATOM 3057 N N . GLU B 1 97 ? 11.367 -10.32 -22.328 1 97.69 97 GLU B N 1
ATOM 3058 C CA . GLU B 1 97 ? 11.148 -9.555 -21.109 1 97.69 97 GLU B CA 1
ATOM 3059 C C . GLU B 1 97 ? 9.695 -9.641 -20.656 1 97.69 97 GLU B C 1
ATOM 3061 O O . GLU B 1 97 ? 8.773 -9.469 -21.469 1 97.69 97 GLU B O 1
ATOM 3066 N N . VAL B 1 98 ? 9.508 -9.938 -19.391 1 98.62 98 VAL B N 1
ATOM 3067 C CA . VAL B 1 98 ? 8.148 -10.039 -18.875 1 98.62 98 VAL B CA 1
ATOM 3068 C C . VAL B 1 98 ? 8.062 -9.383 -17.5 1 98.62 98 VAL B C 1
ATOM 3070 O O . VAL B 1 98 ? 9.078 -9.234 -16.812 1 98.62 98 VAL B O 1
ATOM 3073 N N . ASP B 1 99 ? 6.902 -8.828 -17.141 1 98.81 99 ASP B N 1
ATOM 3074 C CA . ASP B 1 99 ? 6.52 -8.703 -15.734 1 98.81 99 ASP B CA 1
ATOM 3075 C C . ASP B 1 99 ? 5.977 -10.016 -15.188 1 98.81 99 ASP B C 1
ATOM 3077 O O . ASP B 1 99 ? 5.441 -10.836 -15.938 1 98.81 99 ASP B O 1
ATOM 3081 N N . LEU B 1 100 ? 6.176 -10.25 -13.938 1 98.94 100 LEU B N 1
ATOM 3082 C CA . LEU B 1 100 ? 5.832 -11.539 -13.352 1 98.94 100 LEU B CA 1
ATOM 3083 C C . LEU B 1 100 ? 5.023 -11.359 -12.07 1 98.94 100 LEU B C 1
ATOM 3085 O O . LEU B 1 100 ? 5.453 -10.648 -11.156 1 98.94 100 LEU B O 1
ATOM 3089 N N . LEU B 1 101 ? 3.84 -11.898 -12.039 1 98.94 101 LEU B N 1
ATOM 3090 C CA . LEU B 1 101 ? 2.996 -11.922 -10.852 1 98.94 101 LEU B CA 1
ATOM 3091 C C . LEU B 1 101 ? 2.848 -13.344 -10.312 1 98.94 101 LEU B C 1
ATOM 3093 O O . LEU B 1 101 ? 2.422 -14.242 -11.039 1 98.94 101 LEU B O 1
ATOM 3097 N N . GLY B 1 102 ? 3.258 -13.57 -9.109 1 98.94 102 GLY B N 1
ATOM 3098 C CA . GLY B 1 102 ? 3.057 -14.844 -8.438 1 98.94 102 GLY B CA 1
ATOM 3099 C C . GLY B 1 102 ? 2.123 -14.75 -7.246 1 98.94 102 GLY B C 1
ATOM 3100 O O . GLY B 1 102 ? 2.312 -13.906 -6.363 1 98.94 102 GLY B O 1
ATOM 3101 N N . PHE B 1 103 ? 1.14 -15.625 -7.23 1 98.94 103 PHE B N 1
ATOM 3102 C CA . PHE B 1 103 ? 0.207 -15.695 -6.113 1 98.94 103 PHE B CA 1
ATOM 3103 C C . PHE B 1 103 ? 0.451 -16.953 -5.289 1 98.94 103 PHE B C 1
ATOM 3105 O O . PHE B 1 103 ? 0.474 -18.062 -5.828 1 98.94 103 PHE B O 1
ATOM 3112 N N . SER B 1 104 ? 0.619 -16.75 -3.924 1 98.75 104 SER B N 1
ATOM 3113 C CA . SER B 1 104 ? 0.797 -17.859 -2.986 1 98.75 104 SER B CA 1
ATOM 3114 C C . SER B 1 104 ? 2.012 -18.703 -3.354 1 98.75 104 SER B C 1
ATOM 3116 O O . SER B 1 104 ? 3.125 -18.188 -3.467 1 98.75 104 SER B O 1
ATOM 3118 N N . ILE B 1 105 ? 1.926 -20.047 -3.727 1 98.69 105 ILE B N 1
ATOM 3119 C CA . ILE B 1 105 ? 3.066 -20.844 -4.141 1 98.69 105 ILE B CA 1
ATOM 3120 C C . ILE B 1 105 ? 3.691 -20.25 -5.398 1 98.69 105 ILE B C 1
ATOM 3122 O O . ILE B 1 105 ? 4.91 -20.312 -5.586 1 98.69 105 ILE B O 1
ATOM 3126 N N . GLY B 1 106 ? 2.83 -19.609 -6.223 1 98.88 106 GLY B N 1
ATOM 3127 C CA . GLY B 1 106 ? 3.34 -18.922 -7.395 1 98.88 106 GLY B CA 1
ATOM 3128 C C . GLY B 1 106 ? 4.297 -17.797 -7.055 1 98.88 106 GLY B C 1
ATOM 3129 O O . GLY B 1 106 ? 5.18 -17.469 -7.848 1 98.88 106 GLY B O 1
ATOM 3130 N N . GLY B 1 107 ? 4.078 -17.172 -5.879 1 98.94 107 GLY B N 1
ATOM 3131 C CA . GLY B 1 107 ? 4.992 -16.141 -5.418 1 98.94 107 GLY B CA 1
ATOM 3132 C C . GLY B 1 107 ? 6.367 -16.672 -5.066 1 98.94 107 GLY B C 1
ATOM 3133 O O . GLY B 1 107 ? 7.379 -16.016 -5.301 1 98.94 107 GLY B O 1
ATOM 3134 N N . TYR B 1 108 ? 6.414 -17.906 -4.406 1 98.88 108 TYR B N 1
ATOM 3135 C CA . TYR B 1 108 ? 7.695 -18.562 -4.18 1 98.88 108 TYR B CA 1
ATOM 3136 C C . TYR B 1 108 ? 8.422 -18.812 -5.496 1 98.88 108 TYR B C 1
ATOM 3138 O O . TYR B 1 108 ? 9.602 -18.516 -5.633 1 98.88 108 TYR B O 1
ATOM 3146 N N . VAL B 1 109 ? 7.68 -19.328 -6.461 1 98.94 109 VAL B N 1
ATOM 3147 C CA . VAL B 1 109 ? 8.227 -19.641 -7.773 1 98.94 109 VAL B CA 1
ATOM 3148 C C . VAL B 1 109 ? 8.727 -18.375 -8.453 1 98.94 109 VAL B C 1
ATOM 3150 O O . VAL B 1 109 ? 9.828 -18.344 -9.008 1 98.94 109 VAL B O 1
ATOM 3153 N N . ALA B 1 110 ? 7.945 -17.312 -8.367 1 98.94 110 ALA B N 1
ATOM 3154 C CA . ALA B 1 110 ? 8.273 -16.062 -9.023 1 98.94 110 ALA B CA 1
ATOM 3155 C C . ALA B 1 110 ? 9.57 -15.477 -8.469 1 98.94 110 ALA B C 1
ATOM 3157 O O . ALA B 1 110 ? 10.398 -14.945 -9.219 1 98.94 110 ALA B O 1
ATOM 3158 N N . GLN B 1 111 ? 9.734 -15.508 -7.141 1 98.88 111 GLN B N 1
ATOM 3159 C CA . GLN B 1 111 ? 10.977 -15.062 -6.531 1 98.88 111 GLN B CA 1
ATOM 3160 C C . GLN B 1 111 ? 12.172 -15.812 -7.105 1 98.88 111 GLN B C 1
ATOM 3162 O O . GLN B 1 111 ? 13.188 -15.203 -7.465 1 98.88 111 GLN B O 1
ATOM 3167 N N . MET B 1 112 ? 12.039 -17.109 -7.207 1 98.81 112 MET B N 1
ATOM 3168 C CA . MET B 1 112 ? 13.156 -17.938 -7.66 1 98.81 112 MET B CA 1
ATOM 3169 C C . MET B 1 112 ? 13.398 -17.75 -9.148 1 98.81 112 MET B C 1
ATOM 3171 O O . MET B 1 112 ? 14.547 -17.797 -9.609 1 98.81 112 MET B O 1
ATOM 3175 N N . VAL B 1 113 ? 12.352 -17.5 -9.961 1 98.81 113 VAL B N 1
ATOM 3176 C CA . VAL B 1 113 ? 12.555 -17.141 -11.352 1 98.81 113 VAL B CA 1
ATOM 3177 C C . VAL B 1 113 ? 13.391 -15.859 -11.438 1 98.81 113 VAL B C 1
ATOM 3179 O O . VAL B 1 113 ? 14.375 -15.797 -12.18 1 98.81 113 VAL B O 1
ATOM 3182 N N . ALA B 1 114 ? 13.055 -14.836 -10.688 1 98.81 114 ALA B N 1
ATOM 3183 C CA . ALA B 1 114 ? 13.758 -13.555 -10.695 1 98.81 114 ALA B CA 1
ATOM 3184 C C . ALA B 1 114 ? 15.219 -13.734 -10.281 1 98.81 114 ALA B C 1
ATOM 3186 O O . ALA B 1 114 ? 16.109 -13.062 -10.805 1 98.81 114 ALA B O 1
ATOM 3187 N N . LEU B 1 115 ? 15.477 -14.602 -9.352 1 98.62 115 LEU B N 1
ATOM 3188 C CA . LEU B 1 115 ? 16.797 -14.766 -8.773 1 98.62 115 LEU B CA 1
ATOM 3189 C C . LEU B 1 115 ? 17.672 -15.672 -9.648 1 98.62 115 LEU B C 1
ATOM 3191 O O . LEU B 1 115 ? 18.875 -15.453 -9.758 1 98.62 115 LEU B O 1
ATOM 3195 N N . ASN B 1 116 ? 17.062 -16.75 -10.242 1 98.31 116 ASN B N 1
ATOM 3196 C CA . ASN B 1 116 ? 17.844 -17.828 -10.844 1 98.31 116 ASN B CA 1
ATOM 3197 C C . ASN B 1 116 ? 17.891 -17.688 -12.359 1 98.31 116 ASN B C 1
ATOM 3199 O O . ASN B 1 116 ? 18.734 -18.312 -13.016 1 98.31 116 ASN B O 1
ATOM 3203 N N . SER B 1 117 ? 16.969 -16.984 -12.969 1 96.31 117 SER B N 1
ATOM 3204 C CA . SER B 1 117 ? 16.922 -16.938 -14.43 1 96.31 117 SER B CA 1
ATOM 3205 C C . SER B 1 117 ? 18.141 -16.234 -15 1 96.31 117 SER B C 1
ATOM 3207 O O . SER B 1 117 ? 18.672 -15.312 -14.375 1 96.31 117 SER B O 1
ATOM 3209 N N . ASP B 1 118 ? 18.609 -16.688 -16.156 1 96.38 118 ASP B N 1
ATOM 3210 C CA . ASP B 1 118 ? 19.594 -15.969 -16.969 1 96.38 118 ASP B CA 1
ATOM 3211 C C . ASP B 1 118 ? 18.969 -14.742 -17.625 1 96.38 118 ASP B C 1
ATOM 3213 O O . ASP B 1 118 ? 18.188 -14.859 -18.547 1 96.38 118 ASP B O 1
ATOM 3217 N N . PRO B 1 119 ? 19.375 -13.586 -17.156 1 95.19 119 PRO B N 1
ATOM 3218 C CA . PRO B 1 119 ? 18.703 -12.383 -17.656 1 95.19 119 PRO B CA 1
ATOM 3219 C C . PRO B 1 119 ? 18.906 -12.164 -19.141 1 95.19 119 PRO B C 1
ATOM 3221 O O . PRO B 1 119 ? 18.188 -11.383 -19.766 1 95.19 119 PRO B O 1
ATOM 3224 N N . THR B 1 120 ? 19.859 -12.797 -19.797 1 96 120 THR B N 1
ATOM 3225 C CA . THR B 1 120 ? 20.047 -12.695 -21.25 1 96 120 THR B CA 1
ATOM 3226 C C . THR B 1 120 ? 19 -13.516 -22 1 96 120 THR B C 1
ATOM 3228 O O . THR B 1 120 ? 18.797 -13.32 -23.188 1 96 120 THR B O 1
ATOM 3231 N N . LYS B 1 121 ? 18.344 -14.422 -21.312 1 95.88 121 LYS B N 1
ATOM 3232 C CA . LYS B 1 121 ? 17.328 -15.281 -21.906 1 95.88 121 LYS B CA 1
ATOM 3233 C C . LYS B 1 121 ? 15.93 -14.875 -21.453 1 95.88 121 LYS B C 1
ATOM 3235 O O . LYS B 1 121 ? 15.008 -14.781 -22.281 1 95.88 121 LYS B O 1
ATOM 3240 N N . VAL B 1 122 ? 15.773 -14.703 -20.219 1 95.69 122 VAL B N 1
ATOM 3241 C CA . VAL B 1 122 ? 14.516 -14.281 -19.594 1 95.69 122 VAL B CA 1
ATOM 3242 C C . VAL B 1 122 ? 14.773 -13.094 -18.672 1 95.69 122 VAL B C 1
ATOM 3244 O O . VAL B 1 122 ? 15.328 -13.258 -17.578 1 95.69 122 VAL B O 1
ATOM 3247 N N . LYS B 1 123 ? 14.352 -11.961 -19.094 1 97.69 123 LYS B N 1
ATOM 3248 C CA . LYS B 1 123 ? 14.484 -10.766 -18.266 1 97.69 123 LYS B CA 1
ATOM 3249 C C . LYS B 1 123 ? 13.18 -10.445 -17.547 1 97.69 123 LYS B C 1
ATOM 3251 O O . LYS B 1 123 ? 12.133 -10.273 -18.188 1 97.69 123 LYS B O 1
ATOM 3256 N N . ILE B 1 124 ? 13.242 -10.414 -16.266 1 98.69 124 ILE B N 1
ATOM 3257 C CA . ILE B 1 124 ? 12.102 -9.961 -15.461 1 98.69 124 ILE B CA 1
ATOM 3258 C C . ILE B 1 124 ? 12.195 -8.453 -15.227 1 98.69 124 ILE B C 1
ATOM 3260 O O . ILE B 1 124 ? 13.172 -7.973 -14.641 1 98.69 124 ILE B O 1
ATOM 3264 N N . ARG B 1 125 ? 11.18 -7.754 -15.688 1 98.56 125 ARG B N 1
ATOM 3265 C CA . ARG B 1 125 ? 11.203 -6.301 -15.578 1 98.56 125 ARG B CA 1
ATOM 3266 C C . ARG B 1 125 ? 10.711 -5.848 -14.203 1 98.56 125 ARG B C 1
ATOM 3268 O O . ARG B 1 125 ? 11.336 -4.996 -13.562 1 98.56 125 ARG B O 1
ATOM 3275 N N . LYS B 1 126 ? 9.609 -6.332 -13.758 1 98.81 126 LYS B N 1
ATOM 3276 C CA . LYS B 1 126 ? 9 -6.062 -12.461 1 98.81 126 LYS B CA 1
ATOM 3277 C C . LYS B 1 126 ? 8.375 -7.328 -11.875 1 98.81 126 LYS B C 1
ATOM 3279 O O . LYS B 1 126 ? 7.965 -8.227 -12.617 1 98.81 126 LYS B O 1
ATOM 3284 N N . LEU B 1 127 ? 8.367 -7.383 -10.578 1 98.94 127 LEU B N 1
ATOM 3285 C CA . LEU B 1 127 ? 7.91 -8.57 -9.852 1 98.94 127 LEU B CA 1
ATOM 3286 C C . LEU B 1 127 ? 6.781 -8.211 -8.891 1 98.94 127 LEU B C 1
ATOM 3288 O O . LEU B 1 127 ? 6.875 -7.23 -8.148 1 98.94 127 LEU B O 1
ATOM 3292 N N . ILE B 1 128 ? 5.676 -8.922 -8.969 1 98.94 128 ILE B N 1
ATOM 3293 C CA . ILE B 1 128 ? 4.562 -8.781 -8.039 1 98.94 128 ILE B CA 1
ATOM 3294 C C . ILE B 1 128 ? 4.414 -10.062 -7.219 1 98.94 128 ILE B C 1
ATOM 3296 O O . ILE B 1 128 ? 4.227 -11.148 -7.777 1 98.94 128 ILE B O 1
ATOM 3300 N N . LEU B 1 129 ? 4.523 -9.93 -5.938 1 98.94 129 LEU B N 1
ATOM 3301 C CA . LEU B 1 129 ? 4.398 -11.039 -4.996 1 98.94 129 LEU B CA 1
ATOM 3302 C C . LEU B 1 129 ? 3.129 -10.898 -4.16 1 98.94 129 LEU B C 1
ATOM 3304 O O . LEU B 1 129 ? 3.076 -10.078 -3.236 1 98.94 129 LEU B O 1
ATOM 3308 N N . ALA B 1 130 ? 2.117 -11.703 -4.461 1 98.94 130 ALA B N 1
ATOM 3309 C CA . ALA B 1 130 ? 0.793 -11.57 -3.859 1 98.94 130 ALA B CA 1
ATOM 3310 C C . ALA B 1 130 ? 0.489 -12.75 -2.941 1 98.94 130 ALA B C 1
ATOM 3312 O O . ALA B 1 130 ? 0.527 -13.906 -3.371 1 98.94 130 ALA B O 1
ATOM 3313 N N . GLY B 1 131 ? 0.107 -12.43 -1.666 1 98.81 131 GLY B N 1
ATOM 3314 C CA . GLY B 1 131 ? -0.311 -13.469 -0.739 1 98.81 131 GLY B CA 1
ATOM 3315 C C . GLY B 1 131 ? 0.744 -14.539 -0.53 1 98.81 131 GLY B C 1
ATOM 3316 O O . GLY B 1 131 ? 0.427 -15.734 -0.491 1 98.81 131 GLY B O 1
ATOM 3317 N N . THR B 1 132 ? 1.971 -14.141 -0.497 1 98.75 132 THR B N 1
ATOM 3318 C CA . THR B 1 132 ? 3.068 -15.094 -0.408 1 98.75 132 THR B CA 1
ATOM 3319 C C . THR B 1 132 ? 4.078 -14.664 0.651 1 98.75 132 THR B C 1
ATOM 3321 O O . THR B 1 132 ? 3.791 -13.781 1.468 1 98.75 132 THR B O 1
ATOM 3324 N N . GLY B 1 133 ? 5.094 -15.359 0.944 1 98.31 133 GLY B N 1
ATOM 3325 C CA . GLY B 1 133 ? 6.262 -15.094 1.764 1 98.31 133 GLY B CA 1
ATOM 3326 C C . GLY B 1 133 ? 7.57 -15.312 1.028 1 98.31 133 GLY B C 1
ATOM 3327 O O . GLY B 1 133 ? 7.734 -14.867 -0.107 1 98.31 133 GLY B O 1
ATOM 3328 N N . THR B 1 134 ? 8.477 -15.906 1.751 1 98.75 134 THR B N 1
ATOM 3329 C CA . THR B 1 134 ? 9.766 -16.266 1.177 1 98.75 134 THR B CA 1
ATOM 3330 C C . THR B 1 134 ? 10.266 -17.594 1.746 1 98.75 134 THR B C 1
ATOM 3332 O O . THR B 1 134 ? 9.516 -18.312 2.391 1 98.75 134 THR B O 1
ATOM 3335 N N . SER B 1 135 ? 11.5 -18.031 1.307 1 98.75 135 SER B N 1
ATOM 3336 C CA . SER B 1 135 ? 12.047 -19.297 1.778 1 98.75 135 SER B CA 1
ATOM 3337 C C . SER B 1 135 ? 12.453 -19.219 3.246 1 98.75 135 SER B C 1
ATOM 3339 O O . SER B 1 135 ? 12.406 -18.141 3.848 1 98.75 135 SER B O 1
ATOM 3341 N N . TYR B 1 136 ? 12.805 -20.375 3.752 1 98.44 136 TYR B N 1
ATOM 3342 C CA . TYR B 1 136 ? 13.219 -20.5 5.145 1 98.44 136 TYR B CA 1
ATOM 3343 C C . TYR B 1 136 ? 14.242 -19.422 5.508 1 98.44 136 TYR B C 1
ATOM 3345 O O . TYR B 1 136 ? 15.172 -19.156 4.738 1 98.44 136 TYR B O 1
ATOM 3353 N N . GLY B 1 137 ? 14.125 -18.844 6.527 1 97.62 137 GLY B N 1
ATOM 3354 C CA . GLY B 1 137 ? 15.062 -17.859 7.059 1 97.62 137 GLY B CA 1
ATOM 3355 C C . GLY B 1 137 ? 14.688 -17.375 8.445 1 97.62 137 GLY B C 1
ATOM 3356 O O . GLY B 1 137 ? 13.609 -17.672 8.945 1 97.62 137 GLY B O 1
ATOM 3357 N N . LYS B 1 138 ? 15.633 -16.406 8.844 1 91.19 138 LYS B N 1
ATOM 3358 C CA . LYS B 1 138 ? 15.43 -15.828 10.172 1 91.19 138 LYS B CA 1
ATOM 3359 C C . LYS B 1 138 ? 14.18 -14.953 10.195 1 91.19 138 LYS B C 1
ATOM 3361 O O . LYS B 1 138 ? 13.93 -14.188 9.258 1 91.19 138 LYS B O 1
ATOM 3366 N N . ASP B 1 139 ? 13.156 -15.141 11.016 1 94.25 139 ASP B N 1
ATOM 3367 C CA . ASP B 1 139 ? 12.016 -14.281 11.297 1 94.25 139 ASP B CA 1
ATOM 3368 C C . ASP B 1 139 ? 10.812 -14.656 10.438 1 94.25 139 ASP B C 1
ATOM 3370 O O . ASP B 1 139 ? 9.789 -13.977 10.461 1 94.25 139 ASP B O 1
ATOM 3374 N N . LEU B 1 140 ? 11.094 -15.641 9.43 1 97.94 140 LEU B N 1
ATOM 3375 C CA . LEU B 1 140 ? 9.93 -16.109 8.68 1 97.94 140 LEU B CA 1
ATOM 3376 C C . LEU B 1 140 ? 8.867 -16.656 9.625 1 97.94 140 LEU B C 1
ATOM 3378 O O . LEU B 1 140 ? 9.141 -17.578 10.398 1 97.94 140 LEU B O 1
ATOM 3382 N N . ALA B 1 141 ? 7.75 -16.109 9.578 1 97.94 141 ALA B N 1
ATOM 3383 C CA . ALA B 1 141 ? 6.664 -16.562 10.445 1 97.94 141 ALA B CA 1
ATOM 3384 C C . ALA B 1 141 ? 5.938 -17.75 9.836 1 97.94 141 ALA B C 1
ATOM 3386 O O . ALA B 1 141 ? 5.746 -17.812 8.617 1 97.94 141 ALA B O 1
ATOM 3387 N N . GLN B 1 142 ? 5.508 -18.656 10.664 1 96.5 142 GLN B N 1
ATOM 3388 C CA . GLN B 1 142 ? 4.648 -19.766 10.273 1 96.5 142 GLN B CA 1
ATOM 3389 C C . GLN B 1 142 ? 3.199 -19.516 10.68 1 96.5 142 GLN B C 1
ATOM 3391 O O . GLN B 1 142 ? 2.938 -18.766 11.625 1 96.5 142 GLN B O 1
ATOM 3396 N N . SER B 1 143 ? 2.309 -20.094 9.891 1 96.88 143 SER B N 1
ATOM 3397 C CA . SER B 1 143 ? 0.907 -19.984 10.281 1 96.88 143 SER B CA 1
ATOM 3398 C C . SER B 1 143 ? 0.68 -20.547 11.68 1 96.88 143 SER B C 1
ATOM 3400 O O . SER B 1 143 ? 1.259 -21.578 12.039 1 96.88 143 SER B O 1
ATOM 3402 N N . THR B 1 144 ? -0.175 -19.891 12.453 1 96.19 144 THR B N 1
ATOM 3403 C CA . THR B 1 144 ? -0.544 -20.406 13.766 1 96.19 144 THR B CA 1
ATOM 3404 C C . THR B 1 144 ? -1.686 -21.406 13.656 1 96.19 144 THR B C 1
ATOM 3406 O O . THR B 1 144 ? -2.078 -22.031 14.648 1 96.19 144 THR B O 1
ATOM 3409 N N . ASN B 1 145 ? -2.256 -21.5 12.484 1 96.75 145 ASN B N 1
ATOM 3410 C CA . ASN B 1 145 ? -3.338 -22.453 12.25 1 96.75 145 ASN B CA 1
ATOM 3411 C C . ASN B 1 145 ? -2.801 -23.828 11.875 1 96.75 145 ASN B C 1
ATOM 3413 O O . ASN B 1 145 ? -2.135 -23.984 10.852 1 96.75 145 ASN B O 1
ATOM 3417 N N . ASP B 1 146 ? -3.156 -24.875 12.578 1 95.12 146 ASP B N 1
ATOM 3418 C CA . ASP B 1 146 ? -2.553 -26.203 12.445 1 95.12 146 ASP B CA 1
ATOM 3419 C C . ASP B 1 146 ? -3.312 -27.047 11.43 1 95.12 146 ASP B C 1
ATOM 3421 O O . ASP B 1 146 ? -2.889 -28.156 11.102 1 95.12 146 ASP B O 1
ATOM 3425 N N . ASP B 1 147 ? -4.391 -26.516 10.922 1 96.25 147 ASP B N 1
ATOM 3426 C CA . ASP B 1 147 ? -5.23 -27.344 10.062 1 96.25 147 ASP B CA 1
ATOM 3427 C C . ASP B 1 147 ? -5.062 -26.953 8.594 1 96.25 147 ASP B C 1
ATOM 3429 O O . ASP B 1 147 ? -5.785 -27.453 7.727 1 96.25 147 ASP B O 1
ATOM 3433 N N . VAL B 1 148 ? -4.105 -26.125 8.266 1 96.19 148 VAL B N 1
ATOM 3434 C CA . VAL B 1 148 ? -3.928 -25.625 6.902 1 96.19 148 VAL B CA 1
ATOM 3435 C C . VAL B 1 148 ? -3.732 -26.797 5.945 1 96.19 148 VAL B C 1
ATOM 3437 O O . VAL B 1 148 ? -4.422 -26.906 4.93 1 96.19 148 VAL B O 1
ATOM 3440 N N . GLY B 1 149 ? -2.773 -27.719 6.246 1 94.94 149 GLY B N 1
ATOM 3441 C CA . GLY B 1 149 ? -2.498 -28.859 5.391 1 94.94 149 GLY B CA 1
ATOM 3442 C C . GLY B 1 149 ? -3.695 -29.781 5.211 1 94.94 149 GLY B C 1
ATOM 3443 O O . GLY B 1 149 ? -3.963 -30.234 4.102 1 94.94 149 GLY B O 1
ATOM 3444 N N . ALA B 1 150 ? -4.406 -30 6.297 1 95.5 150 ALA B N 1
ATOM 3445 C CA . ALA B 1 150 ? -5.566 -30.891 6.262 1 95.5 150 ALA B CA 1
ATOM 3446 C C . ALA B 1 150 ? -6.684 -30.297 5.402 1 95.5 150 ALA B C 1
ATOM 3448 O O . ALA B 1 150 ? -7.352 -31.031 4.66 1 95.5 150 ALA B O 1
ATOM 3449 N N . VAL B 1 151 ? -6.867 -29.016 5.523 1 96.44 151 VAL B N 1
ATOM 3450 C CA . VAL B 1 151 ? -7.934 -28.359 4.777 1 96.44 151 VAL B CA 1
ATOM 3451 C C . VAL B 1 151 ? -7.547 -28.266 3.301 1 96.44 151 VAL B C 1
ATOM 3453 O O . VAL B 1 151 ? -8.375 -28.516 2.422 1 96.44 151 VAL B O 1
ATOM 3456 N N . ALA B 1 152 ? -6.301 -28 2.986 1 95.31 152 ALA B N 1
ATOM 3457 C CA . ALA B 1 152 ? -5.832 -27.797 1.616 1 95.31 152 ALA B CA 1
ATOM 3458 C C . ALA B 1 152 ? -5.703 -29.141 0.886 1 95.31 152 ALA B C 1
ATOM 3460 O O . ALA B 1 152 ? -5.738 -29.188 -0.346 1 95.31 152 ALA B O 1
ATOM 3461 N N . GLY B 1 153 ? -5.523 -30.234 1.586 1 94.56 153 GLY B N 1
ATOM 3462 C CA . GLY B 1 153 ? -5.188 -31.531 0.999 1 94.56 153 GLY B CA 1
ATOM 3463 C C . GLY B 1 153 ? -6.391 -32.438 0.832 1 94.56 153 GLY B C 1
ATOM 3464 O O . GLY B 1 153 ? -6.242 -33.656 0.653 1 94.56 153 GLY B O 1
ATOM 3465 N N . VAL B 1 154 ? -7.594 -31.891 0.857 1 94.69 154 VAL B N 1
ATOM 3466 C CA . VAL B 1 154 ? -8.797 -32.719 0.793 1 94.69 154 VAL B CA 1
ATOM 3467 C C . VAL B 1 154 ? -8.93 -33.312 -0.6 1 94.69 154 VAL B C 1
ATOM 3469 O O . VAL B 1 154 ? -8.414 -32.781 -1.577 1 94.69 154 VAL B O 1
ATOM 3472 N N . LYS B 1 155 ? -9.625 -34.406 -0.745 1 94.19 155 LYS B N 1
ATOM 3473 C CA . LYS B 1 155 ? -9.875 -35.094 -2 1 94.19 155 LYS B CA 1
ATOM 3474 C C . LYS B 1 155 ? -10.734 -34.25 -2.941 1 94.19 155 LYS B C 1
ATOM 3476 O O . LYS B 1 155 ? -10.391 -34.094 -4.113 1 94.19 155 LYS B O 1
ATOM 3481 N N . ASP B 1 156 ? -11.836 -33.75 -2.357 1 93.31 156 ASP B N 1
ATOM 3482 C CA . ASP B 1 156 ? -12.781 -32.938 -3.141 1 93.31 156 ASP B CA 1
ATOM 3483 C C . ASP B 1 156 ? -12.758 -31.484 -2.713 1 93.31 156 ASP B C 1
ATOM 3485 O O . ASP B 1 156 ? -13.094 -31.156 -1.572 1 93.31 156 ASP B O 1
ATOM 3489 N N . VAL B 1 157 ? -12.422 -30.656 -3.648 1 94.75 157 VAL B N 1
ATOM 3490 C CA . VAL B 1 157 ? -12.336 -29.219 -3.371 1 94.75 157 VAL B CA 1
ATOM 3491 C C . VAL B 1 157 ? -13.727 -28.594 -3.439 1 94.75 157 VAL B C 1
ATOM 3493 O O . VAL B 1 157 ? -14.43 -28.734 -4.441 1 94.75 157 VAL B O 1
ATOM 3496 N N . SER B 1 158 ? -14.156 -28 -2.389 1 96.19 158 SER B N 1
ATOM 3497 C CA . SER B 1 158 ? -15.406 -27.25 -2.332 1 96.19 158 SER B CA 1
ATOM 3498 C C . SER B 1 158 ? -15.156 -25.797 -1.916 1 96.19 158 SER B C 1
ATOM 3500 O O . SER B 1 158 ? -14.039 -25.438 -1.556 1 96.19 158 SER B O 1
ATOM 3502 N N . ILE B 1 159 ? -16.203 -24.984 -2.02 1 97.69 159 ILE B N 1
ATOM 3503 C CA . ILE B 1 159 ? -16.078 -23.578 -1.658 1 97.69 159 ILE B CA 1
ATOM 3504 C C . ILE B 1 159 ? -15.672 -23.453 -0.194 1 97.69 159 ILE B C 1
ATOM 3506 O O . ILE B 1 159 ? -15.031 -22.469 0.198 1 97.69 159 ILE B O 1
ATOM 3510 N N . ASP B 1 160 ? -16.016 -24.422 0.632 1 97.31 160 ASP B N 1
ATOM 3511 C CA . ASP B 1 160 ? -15.727 -24.375 2.061 1 97.31 160 ASP B CA 1
ATOM 3512 C C . ASP B 1 160 ? -14.219 -24.391 2.314 1 97.31 160 ASP B C 1
ATOM 3514 O O . ASP B 1 160 ? -13.742 -23.781 3.273 1 97.31 160 ASP B O 1
ATOM 3518 N N . VAL B 1 161 ? -13.469 -25.109 1.491 1 97.25 161 VAL B N 1
ATOM 3519 C CA . VAL B 1 161 ? -12.008 -25.109 1.556 1 97.25 161 VAL B CA 1
ATOM 3520 C C . VAL B 1 161 ? -11.477 -23.688 1.419 1 97.25 161 VAL B C 1
ATOM 3522 O O . VAL B 1 161 ? -10.641 -23.25 2.215 1 97.25 161 VAL B O 1
ATOM 3525 N N . PHE B 1 162 ? -12.016 -22.922 0.499 1 97.62 162 PHE B N 1
ATOM 3526 C CA . PHE B 1 162 ? -11.5 -21.594 0.195 1 97.62 162 PHE B CA 1
ATOM 3527 C C . PHE B 1 162 ? -12.062 -20.562 1.167 1 97.62 162 PHE B C 1
ATOM 3529 O O . PHE B 1 162 ? -11.391 -19.578 1.494 1 97.62 162 PHE B O 1
ATOM 3536 N N . LYS B 1 163 ? -13.328 -20.781 1.664 1 98.12 163 LYS B N 1
ATOM 3537 C CA . LYS B 1 163 ? -13.82 -19.938 2.742 1 98.12 163 LYS B CA 1
ATOM 3538 C C . LYS B 1 163 ? -12.875 -19.969 3.941 1 98.12 163 LYS B C 1
ATOM 3540 O O . LYS B 1 163 ? -12.68 -18.953 4.609 1 98.12 163 LYS B O 1
ATOM 3545 N N . THR B 1 164 ? -12.305 -21.125 4.188 1 97.88 164 THR B N 1
ATOM 3546 C CA . THR B 1 164 ? -11.383 -21.266 5.312 1 97.88 164 THR B CA 1
ATOM 3547 C C . THR B 1 164 ? -10.023 -20.672 4.977 1 97.88 164 THR B C 1
ATOM 3549 O O . THR B 1 164 ? -9.484 -19.875 5.742 1 97.88 164 THR B O 1
ATOM 3552 N N . LEU B 1 165 ? -9.484 -20.984 3.838 1 98.25 165 LEU B N 1
ATOM 3553 C CA . LEU B 1 165 ? -8.078 -20.719 3.549 1 98.25 165 LEU B CA 1
ATOM 3554 C C . LEU B 1 165 ? -7.891 -19.328 2.961 1 98.25 165 LEU B C 1
ATOM 3556 O O . LEU B 1 165 ? -6.844 -18.703 3.156 1 98.25 165 LEU B O 1
ATOM 3560 N N . PHE B 1 166 ? -8.906 -18.766 2.188 1 98.56 166 PHE B N 1
ATOM 3561 C CA . PHE B 1 166 ? -8.68 -17.578 1.363 1 98.56 166 PHE B CA 1
ATOM 3562 C C . PHE B 1 166 ? -9.367 -16.359 1.962 1 98.56 166 PHE B C 1
ATOM 3564 O O . PHE B 1 166 ? -8.906 -15.234 1.781 1 98.56 166 PHE B O 1
ATOM 3571 N N . PHE B 1 167 ? -10.477 -16.594 2.682 1 98.44 167 PHE B N 1
ATOM 3572 C CA . PHE B 1 167 ? -11.297 -15.438 3.027 1 98.44 167 PHE B CA 1
ATOM 3573 C C . PHE B 1 167 ? -11.523 -15.367 4.531 1 98.44 167 PHE B C 1
ATOM 3575 O O . PHE B 1 167 ? -11.469 -16.391 5.223 1 98.44 167 PHE B O 1
ATOM 3582 N N . HIS B 1 168 ? -11.758 -14.141 5.027 1 95.81 168 HIS B N 1
ATOM 3583 C CA . HIS B 1 168 ? -12.078 -13.961 6.438 1 95.81 168 HIS B CA 1
ATOM 3584 C C . HIS B 1 168 ? -13.367 -14.688 6.812 1 95.81 168 HIS B C 1
ATOM 3586 O O . HIS B 1 168 ? -14.297 -14.766 6.008 1 95.81 168 HIS B O 1
ATOM 3592 N N . LYS B 1 169 ? -13.359 -15.117 8.047 1 94.12 169 LYS B N 1
ATOM 3593 C CA . LYS B 1 169 ? -14.531 -15.836 8.547 1 94.12 169 LYS B CA 1
ATOM 3594 C C . LYS B 1 169 ? -15.578 -14.867 9.086 1 94.12 169 LYS B C 1
ATOM 3596 O O . LYS B 1 169 ? -15.891 -14.875 10.281 1 94.12 169 LYS B O 1
ATOM 3601 N N . ASN B 1 170 ? -16.188 -14.078 8.266 1 95 170 ASN B N 1
ATOM 3602 C CA . ASN B 1 170 ? -17.266 -13.141 8.539 1 95 170 ASN B CA 1
ATOM 3603 C C . ASN B 1 170 ? -18.172 -12.961 7.316 1 95 170 ASN B C 1
ATOM 3605 O O . ASN B 1 170 ? -17.969 -13.609 6.289 1 95 170 ASN B O 1
ATOM 3609 N N . GLU B 1 171 ? -19.125 -12.172 7.418 1 96.06 171 GLU B N 1
ATOM 3610 C CA .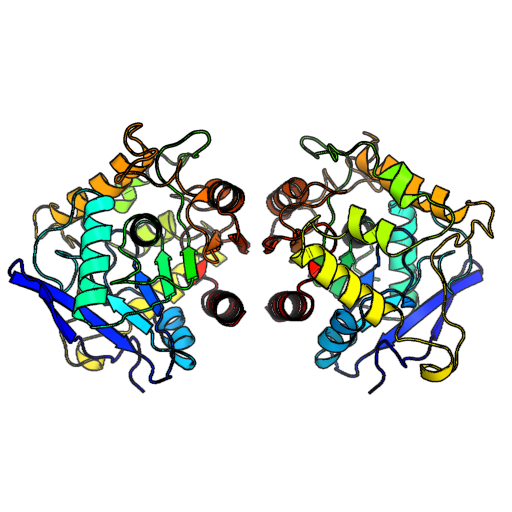 GLU B 1 171 ? -20.125 -12.008 6.367 1 96.06 171 GLU B CA 1
ATOM 3611 C C . GLU B 1 171 ? -19.5 -11.469 5.086 1 96.06 171 GLU B C 1
ATOM 3613 O O . GLU B 1 171 ? -19.828 -11.914 3.986 1 96.06 171 GLU B O 1
ATOM 3618 N N . GLN B 1 172 ? -18.594 -10.562 5.227 1 95.31 172 GLN B N 1
ATOM 3619 C CA . GLN B 1 172 ? -17.938 -9.977 4.062 1 95.31 172 GLN B CA 1
ATOM 3620 C C . GLN B 1 172 ? -17.047 -11.008 3.354 1 95.31 172 GLN B C 1
ATOM 3622 O O . GLN B 1 172 ? -17.016 -11.062 2.123 1 95.31 172 GLN B O 1
ATOM 3627 N N . GLY B 1 173 ? -16.312 -11.758 4.168 1 97.06 173 GLY B N 1
ATOM 3628 C CA . GLY B 1 173 ? -15.508 -12.828 3.607 1 97.06 173 GLY B CA 1
ATOM 3629 C C . GLY B 1 173 ? -16.328 -13.883 2.893 1 97.06 173 GLY B C 1
ATOM 3630 O O . GLY B 1 173 ? -15.953 -14.344 1.812 1 97.06 173 GLY B O 1
ATOM 3631 N N . ASP B 1 174 ? -17.469 -14.258 3.463 1 98 174 ASP B N 1
ATOM 3632 C CA . ASP B 1 174 ? -18.344 -15.242 2.842 1 98 174 ASP B CA 1
ATOM 3633 C C . ASP B 1 174 ? -18.891 -14.734 1.506 1 98 174 ASP B C 1
ATOM 3635 O O . ASP B 1 174 ? -18.906 -15.477 0.521 1 98 174 ASP B O 1
ATOM 3639 N N . ALA B 1 175 ? -19.281 -13.523 1.502 1 98.31 175 ALA B N 1
ATOM 3640 C CA . ALA B 1 175 ? -19.797 -12.93 0.273 1 98.31 175 ALA B CA 1
ATOM 3641 C C . ALA B 1 175 ? -18.719 -12.891 -0.813 1 98.31 175 ALA B C 1
ATOM 3643 O O . ALA B 1 175 ? -19 -13.164 -1.981 1 98.31 175 ALA B O 1
ATOM 3644 N N . ALA B 1 176 ? -17.531 -12.508 -0.42 1 98.38 176 ALA B N 1
ATOM 3645 C CA . ALA B 1 176 ? -16.406 -12.461 -1.364 1 98.38 176 ALA B CA 1
ATOM 3646 C C . ALA B 1 176 ? -16.109 -13.852 -1.916 1 98.38 176 ALA B C 1
ATOM 3648 O O . ALA B 1 176 ? -15.852 -14.008 -3.111 1 98.38 176 ALA B O 1
ATOM 3649 N N . ALA B 1 177 ? -16.125 -14.836 -1.047 1 98.62 177 ALA B N 1
ATOM 3650 C CA . ALA B 1 177 ? -15.867 -16.219 -1.459 1 98.62 177 ALA B CA 1
ATOM 3651 C C . ALA B 1 177 ? -16.906 -16.688 -2.477 1 98.62 177 ALA B C 1
ATOM 3653 O O . ALA B 1 177 ? -16.562 -17.281 -3.492 1 98.62 177 ALA B O 1
ATOM 3654 N N . GLU B 1 178 ? -18.156 -16.406 -2.203 1 98.75 178 GLU B N 1
ATOM 3655 C CA . GLU B 1 178 ? -19.234 -16.828 -3.086 1 98.75 178 GLU B CA 1
ATOM 3656 C C . GLU B 1 178 ? -19.125 -16.141 -4.449 1 98.75 178 GLU B C 1
ATOM 3658 O O . GLU B 1 178 ? -19.328 -16.781 -5.484 1 98.75 178 GLU B O 1
ATOM 3663 N N . ALA B 1 179 ? -18.844 -14.836 -4.426 1 98.75 179 ALA B N 1
ATOM 3664 C CA . ALA B 1 179 ? -18.688 -14.109 -5.68 1 98.75 179 ALA B CA 1
ATOM 3665 C C . ALA B 1 179 ? -17.531 -14.656 -6.496 1 98.75 179 ALA B C 1
ATOM 3667 O O . ALA B 1 179 ? -17.656 -14.883 -7.703 1 98.75 179 ALA B O 1
ATOM 3668 N N . TRP B 1 180 ? -16.438 -14.836 -5.852 1 98.69 180 TRP B N 1
ATOM 3669 C CA . TRP B 1 180 ? -15.242 -15.375 -6.5 1 98.69 180 TRP B CA 1
ATOM 3670 C C . TRP B 1 180 ? -15.5 -16.766 -7.047 1 98.69 180 TRP B C 1
ATOM 3672 O O . TRP B 1 180 ? -15.148 -17.078 -8.195 1 98.69 180 TRP B O 1
ATOM 3682 N N . TRP B 1 181 ? -16.109 -17.625 -6.277 1 98.56 181 TRP B N 1
ATOM 3683 C CA . TRP B 1 181 ? -16.406 -19 -6.66 1 98.56 181 TRP B CA 1
ATOM 3684 C C . TRP B 1 181 ? -17.297 -19.031 -7.898 1 98.56 181 TRP B C 1
ATOM 3686 O O . TRP B 1 181 ? -17.078 -19.859 -8.789 1 98.56 181 TRP B O 1
ATOM 3696 N N . GLY B 1 182 ? -18.266 -18.141 -7.902 1 98.44 182 GLY B N 1
ATOM 3697 C CA . GLY B 1 182 ? -19.094 -18.031 -9.094 1 98.44 182 GLY B CA 1
ATOM 3698 C C . GLY B 1 182 ? -18.312 -17.656 -10.336 1 98.44 182 GLY B C 1
ATOM 3699 O O . GLY B 1 182 ? -18.5 -18.25 -11.398 1 98.44 182 GLY B O 1
ATOM 3700 N N . ARG B 1 183 ? -17.359 -16.75 -10.195 1 98.38 183 ARG B N 1
ATOM 3701 C CA . ARG B 1 183 ? -16.609 -16.219 -11.344 1 98.38 183 ARG B CA 1
ATOM 3702 C C . ARG B 1 183 ? -15.664 -17.281 -11.898 1 98.38 183 ARG B C 1
ATOM 3704 O O . ARG B 1 183 ? -15.523 -17.422 -13.117 1 98.38 183 ARG B O 1
ATOM 3711 N N . ILE B 1 184 ? -15.047 -18.062 -11 1 97.62 184 ILE B N 1
ATOM 3712 C CA . ILE B 1 184 ? -14.031 -19 -11.484 1 97.62 184 ILE B CA 1
ATOM 3713 C C . ILE B 1 184 ? -14.711 -20.203 -12.148 1 97.62 184 ILE B C 1
ATOM 3715 O O . ILE B 1 184 ? -14.039 -21.031 -12.758 1 97.62 184 ILE B O 1
ATOM 3719 N N . HIS B 1 185 ? -15.992 -20.281 -12.086 1 96.75 185 HIS B N 1
ATOM 3720 C CA . HIS B 1 185 ? -16.734 -21.359 -12.719 1 96.75 185 HIS B CA 1
ATOM 3721 C C . HIS B 1 185 ? -17.531 -20.859 -13.922 1 96.75 185 HIS B C 1
ATOM 3723 O O . HIS B 1 185 ? -18.375 -21.578 -14.445 1 96.75 185 HIS B O 1
ATOM 3729 N N . GLU B 1 186 ? -17.234 -19.672 -14.297 1 96.94 186 GLU B N 1
ATOM 3730 C CA . GLU B 1 186 ? -17.906 -19.125 -15.477 1 96.94 186 GLU B CA 1
ATOM 3731 C C . GLU B 1 186 ? -17.359 -19.781 -16.75 1 96.94 186 GLU B C 1
ATOM 3733 O O . GLU B 1 186 ? -18.078 -19.859 -17.75 1 96.94 186 GLU B O 1
ATOM 3738 N N . ARG B 1 187 ? -16.078 -20.109 -16.781 1 95.69 187 ARG B N 1
ATOM 3739 C CA . ARG B 1 187 ? -15.523 -20.797 -17.953 1 95.69 187 ARG B CA 1
ATOM 3740 C C . ARG B 1 187 ? -16.031 -22.234 -18.016 1 95.69 187 ARG B C 1
ATOM 3742 O O . ARG B 1 187 ? -15.93 -22.984 -17.047 1 95.69 187 ARG B O 1
ATOM 3749 N N . LYS B 1 188 ? -16.656 -22.578 -19.031 1 94.75 188 LYS B N 1
ATOM 3750 C CA . LYS B 1 188 ? -17.219 -23.891 -19.328 1 94.75 188 LYS B CA 1
ATOM 3751 C C . LYS B 1 188 ? -16.984 -24.266 -20.797 1 94.75 188 LYS B C 1
ATOM 3753 O O . LYS B 1 188 ? -16.594 -23.422 -21.609 1 94.75 188 LYS B O 1
ATOM 3758 N N . GLU B 1 189 ? -17.125 -25.531 -20.953 1 93.81 189 GLU B N 1
ATOM 3759 C CA . GLU B 1 189 ? -16.938 -26 -22.328 1 93.81 189 GLU B CA 1
ATOM 3760 C C . GLU B 1 189 ? -17.781 -25.172 -23.297 1 93.81 189 GLU B C 1
ATOM 3762 O O . GLU B 1 189 ? -17.344 -24.875 -24.422 1 93.81 189 GLU B O 1
ATOM 3767 N N . SER B 1 190 ? -18.938 -24.797 -22.984 1 92.81 190 SER B N 1
ATOM 3768 C CA . SER B 1 190 ? -19.859 -24.062 -23.844 1 92.81 190 SER B CA 1
ATOM 3769 C C . SER B 1 190 ? -19.328 -22.656 -24.156 1 92.81 190 SER B C 1
ATOM 3771 O O . SER B 1 190 ? -19.625 -22.094 -25.203 1 92.81 190 SER B O 1
ATOM 3773 N N . SER B 1 191 ? -18.531 -22.109 -23.219 1 90.06 191 SER B N 1
ATOM 3774 C CA . SER B 1 191 ? -18.047 -20.734 -23.391 1 90.06 191 SER B CA 1
ATOM 3775 C C . SER B 1 191 ? -16.719 -20.719 -24.141 1 90.06 191 SER B C 1
ATOM 3777 O O . SER B 1 191 ? -16.422 -19.781 -24.891 1 90.06 191 SER B O 1
ATOM 3779 N N . CYS B 1 192 ? -15.914 -21.734 -23.953 1 91.62 192 CYS B N 1
ATOM 3780 C CA . CYS B 1 192 ? -14.562 -21.656 -24.5 1 91.62 192 CYS B CA 1
ATOM 3781 C C . CYS B 1 192 ? -14.336 -22.688 -25.594 1 91.62 192 CYS B C 1
ATOM 3783 O O . CYS B 1 192 ? -13.359 -22.609 -26.328 1 91.62 192 CYS B O 1
ATOM 3785 N N . GLY B 1 193 ? -15.227 -23.656 -25.719 1 92.12 193 GLY B N 1
ATOM 3786 C CA . GLY B 1 193 ? -15.133 -24.656 -26.766 1 92.12 193 GLY B CA 1
ATOM 3787 C C . GLY B 1 193 ? -14.094 -25.734 -26.484 1 92.12 193 GLY B C 1
ATOM 3788 O O . GLY B 1 193 ? -13.68 -26.453 -27.391 1 92.12 193 GLY B O 1
ATOM 3789 N N . GLU B 1 194 ? -13.516 -25.719 -25.266 1 93.75 194 GLU B N 1
ATOM 3790 C CA . GLU B 1 194 ? -12.531 -26.719 -24.844 1 93.75 194 GLU B CA 1
ATOM 3791 C C . GLU B 1 194 ? -12.859 -27.266 -23.453 1 93.75 194 GLU B C 1
ATOM 3793 O O . GLU B 1 194 ? -13.641 -26.672 -22.703 1 93.75 194 GLU B O 1
ATOM 3798 N N . GLU B 1 195 ? -12.359 -28.406 -23.219 1 91.69 195 GLU B N 1
ATOM 3799 C CA . GLU B 1 195 ? -12.523 -28.953 -21.875 1 91.69 195 GLU B CA 1
ATOM 3800 C C . GLU B 1 195 ? -11.859 -28.047 -20.828 1 91.69 195 GLU B C 1
ATOM 3802 O O . GLU B 1 195 ? -10.773 -27.516 -21.062 1 91.69 195 GLU B O 1
ATOM 3807 N N . VAL B 1 196 ? -12.547 -27.891 -19.75 1 93.81 196 VAL B N 1
ATOM 3808 C CA . VAL B 1 196 ? -12.039 -27.062 -18.656 1 93.81 196 VAL B CA 1
ATOM 3809 C C . VAL B 1 196 ? -11.359 -27.938 -17.609 1 93.81 196 VAL B C 1
ATOM 3811 O O . VAL B 1 196 ? -11.867 -29 -17.266 1 93.81 196 VAL B O 1
ATOM 3814 N N . SER B 1 197 ? -10.281 -27.484 -17.203 1 91.88 197 SER B N 1
ATOM 3815 C CA . SER B 1 197 ? -9.539 -28.266 -16.219 1 91.88 197 SER B CA 1
ATOM 3816 C C . SER B 1 197 ? -10.18 -28.172 -14.836 1 91.88 197 SER B C 1
ATOM 3818 O O . SER B 1 197 ? -10.828 -27.172 -14.516 1 91.88 197 SER B O 1
ATOM 3820 N N . GLN B 1 198 ? -10 -29.234 -14.039 1 92.44 198 GLN B N 1
ATOM 3821 C CA . GLN B 1 198 ? -10.32 -29.219 -12.609 1 92.44 198 GLN B CA 1
ATOM 3822 C C . GLN B 1 198 ? -9.094 -28.844 -11.781 1 92.44 198 GLN B C 1
ATOM 3824 O O . GLN B 1 198 ? -8.039 -28.516 -12.328 1 92.44 198 GLN B O 1
ATOM 3829 N N . TRP B 1 199 ? -9.234 -28.922 -10.484 1 96.62 199 TRP B N 1
ATOM 3830 C CA . TRP B 1 199 ? -8.117 -28.672 -9.578 1 96.62 199 TRP B CA 1
ATOM 3831 C C . TRP B 1 199 ? -7.074 -29.781 -9.68 1 96.62 199 TRP B C 1
ATOM 3833 O O . TRP B 1 199 ? -7.402 -30.906 -10.039 1 96.62 199 TRP B O 1
ATOM 3843 N N . LEU B 1 200 ? -5.812 -29.484 -9.422 1 97.06 200 LEU B N 1
ATOM 3844 C CA . LEU B 1 200 ? -4.773 -30.516 -9.367 1 97.06 200 LEU B CA 1
ATOM 3845 C C . LEU B 1 200 ? -5.172 -31.641 -8.43 1 97.06 200 LEU B C 1
ATOM 3847 O O . LEU B 1 200 ? -5.586 -31.406 -7.293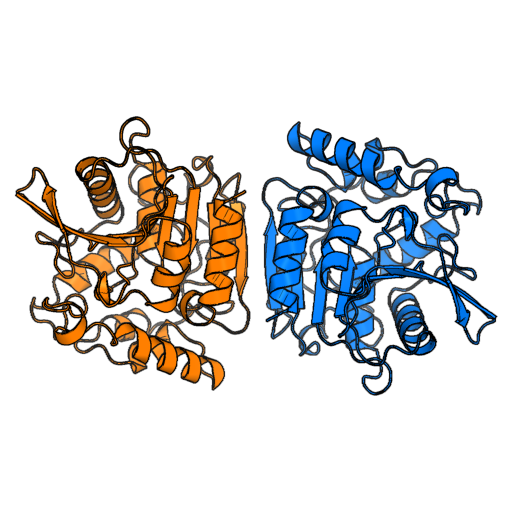 1 97.06 200 LEU B O 1
ATOM 3851 N N . SER B 1 201 ? -5.094 -32.875 -8.898 1 95.69 201 SER B N 1
ATOM 3852 C CA . SER B 1 201 ? -5.387 -34.094 -8.141 1 95.69 201 SER B CA 1
ATOM 3853 C C . SER B 1 201 ? -6.844 -34.125 -7.688 1 95.69 201 SER B C 1
ATOM 3855 O O . SER B 1 201 ? -7.145 -34.562 -6.578 1 95.69 201 SER B O 1
ATOM 3857 N N . SER B 1 202 ? -7.691 -33.5 -8.477 1 92.69 202 SER B N 1
ATOM 3858 C CA . SER B 1 202 ? -9.117 -33.5 -8.164 1 92.69 202 SER B CA 1
ATOM 3859 C C . SER B 1 202 ? -9.633 -34.938 -8.023 1 92.69 202 SER B C 1
ATOM 3861 O O . SER B 1 202 ? -9.336 -35.781 -8.859 1 92.69 202 SER B O 1
ATOM 3863 N N . GLY B 1 203 ? -10.32 -35.156 -6.902 1 92.75 203 GLY B N 1
ATOM 3864 C CA . GLY B 1 203 ? -10.844 -36.5 -6.629 1 92.75 203 GLY B CA 1
ATOM 3865 C C . GLY B 1 203 ? -9.75 -37.531 -6.426 1 92.75 203 GLY B C 1
ATOM 3866 O O . GLY B 1 203 ? -10 -38.719 -6.539 1 92.75 203 GLY B O 1
ATOM 3867 N N . TYR B 1 204 ? -8.523 -37.094 -6.281 1 95.19 204 TYR B N 1
ATOM 3868 C CA . TYR B 1 204 ? -7.348 -37.938 -6.137 1 95.19 204 TYR B CA 1
ATOM 3869 C C . TYR B 1 204 ? -7.207 -38.875 -7.324 1 95.19 204 TYR B C 1
ATOM 3871 O O . TYR B 1 204 ? -6.816 -40.062 -7.16 1 95.19 204 TYR B O 1
ATOM 3879 N N . ARG B 1 205 ? -7.559 -38.469 -8.469 1 93.5 205 ARG B N 1
ATOM 3880 C CA . ARG B 1 205 ? -7.531 -39.25 -9.688 1 93.5 205 ARG B CA 1
ATOM 3881 C C . ARG B 1 205 ? -6.117 -39.75 -10 1 93.5 205 ARG B C 1
ATOM 3883 O O . ARG B 1 205 ? -5.934 -40.781 -10.625 1 93.5 205 ARG B O 1
ATOM 3890 N N . ASP B 1 206 ? -5.117 -39.031 -9.594 1 95 206 ASP B N 1
ATOM 3891 C CA . ASP B 1 206 ? -3.719 -39.406 -9.766 1 95 206 ASP B CA 1
ATOM 3892 C C . ASP B 1 206 ? -3.148 -39.969 -8.477 1 95 206 ASP B C 1
ATOM 3894 O O . ASP B 1 206 ? -1.935 -39.969 -8.258 1 95 206 ASP B O 1
ATOM 3898 N N . GLN B 1 207 ? -4.012 -40.406 -7.555 1 95.75 207 GLN B N 1
ATOM 3899 C CA . GLN B 1 207 ? -3.662 -40.969 -6.258 1 95.75 207 GLN B CA 1
ATOM 3900 C C . GLN B 1 207 ? -2.961 -39.938 -5.375 1 95.75 207 GLN B C 1
ATOM 3902 O O . GLN B 1 207 ? -2.094 -40.312 -4.57 1 95.75 207 GLN B O 1
ATOM 3907 N N . GLY B 1 208 ? -3.205 -38.688 -5.641 1 95.88 208 GLY B N 1
ATOM 3908 C CA . GLY B 1 208 ? -2.699 -37.594 -4.809 1 95.88 208 GLY B CA 1
ATOM 3909 C C . GLY B 1 208 ? -1.258 -37.25 -5.109 1 95.88 208 GLY B C 1
ATOM 3910 O O . GLY B 1 208 ? -0.631 -36.469 -4.359 1 95.88 208 GLY B O 1
ATOM 3911 N N . LYS B 1 209 ? -0.732 -37.812 -6.168 1 97 209 LYS B N 1
ATOM 3912 C CA . LYS B 1 209 ? 0.674 -37.594 -6.492 1 97 209 LYS B CA 1
ATOM 3913 C C . LYS B 1 209 ? 0.961 -36.094 -6.734 1 97 209 LYS B C 1
ATOM 3915 O O . LYS B 1 209 ? 1.951 -35.562 -6.23 1 97 209 LYS B O 1
ATOM 3920 N N . GLY B 1 210 ? 0.18 -35.406 -7.496 1 97.19 210 GLY B N 1
ATOM 3921 C CA . GLY B 1 210 ? 0.386 -34.031 -7.828 1 97.19 210 GLY B CA 1
ATOM 3922 C C . GLY B 1 210 ? 0.336 -33.094 -6.617 1 97.19 210 GLY B C 1
ATOM 3923 O O . GLY B 1 210 ? 1.225 -32.281 -6.426 1 97.19 210 GLY B O 1
ATOM 3924 N N . ILE B 1 211 ? -0.754 -33.25 -5.828 1 97.31 211 ILE B N 1
ATOM 3925 C CA . ILE B 1 211 ? -0.918 -32.406 -4.648 1 97.31 211 ILE B CA 1
ATOM 3926 C C . ILE B 1 211 ? 0.236 -32.625 -3.68 1 97.31 211 ILE B C 1
ATOM 3928 O O . ILE B 1 211 ? 0.706 -31.703 -3.023 1 97.31 211 ILE B O 1
ATOM 3932 N N . LYS B 1 212 ? 0.68 -33.875 -3.543 1 97.31 212 LYS B N 1
ATOM 3933 C CA . LYS B 1 212 ? 1.828 -34.188 -2.691 1 97.31 212 LYS B CA 1
ATOM 3934 C C . LYS B 1 212 ? 3.088 -33.5 -3.201 1 97.31 212 LYS B C 1
ATOM 3936 O O . LYS B 1 212 ? 3.889 -33 -2.408 1 97.31 212 LYS B O 1
ATOM 3941 N N . GLY B 1 213 ? 3.289 -33.5 -4.465 1 97.88 213 GLY B N 1
ATOM 3942 C CA . GLY B 1 213 ? 4.418 -32.812 -5.059 1 97.88 213 GLY B CA 1
ATOM 3943 C C . GLY B 1 213 ? 4.445 -31.328 -4.723 1 97.88 213 GLY B C 1
ATOM 3944 O O . GLY B 1 213 ? 5.461 -30.812 -4.242 1 97.88 213 GLY B O 1
ATOM 3945 N N . GLN B 1 214 ? 3.385 -30.594 -4.91 1 97.75 214 GLN B N 1
ATOM 3946 C CA . GLN B 1 214 ? 3.32 -29.156 -4.633 1 97.75 214 GLN B CA 1
ATOM 3947 C C . GLN B 1 214 ? 3.447 -28.875 -3.139 1 97.75 214 GLN B C 1
ATOM 3949 O O . GLN B 1 214 ? 4.07 -27.891 -2.734 1 97.75 214 GLN B O 1
ATOM 3954 N N . ALA B 1 215 ? 2.754 -29.75 -2.354 1 97.31 215 ALA B N 1
ATOM 3955 C CA . ALA B 1 215 ? 2.867 -29.578 -0.905 1 97.31 215 ALA B CA 1
ATOM 3956 C C . ALA B 1 215 ? 4.32 -29.703 -0.451 1 97.31 215 ALA B C 1
ATOM 3958 O O . ALA B 1 215 ? 4.773 -28.953 0.411 1 97.31 215 ALA B O 1
ATOM 3959 N N . THR B 1 216 ? 4.996 -30.688 -1.046 1 97.62 216 THR B N 1
ATOM 3960 C CA . THR B 1 216 ? 6.406 -30.891 -0.728 1 97.62 216 THR B CA 1
ATOM 3961 C C . THR B 1 216 ? 7.227 -29.656 -1.106 1 97.62 216 THR B C 1
ATOM 3963 O O . THR B 1 216 ? 8.086 -29.219 -0.343 1 97.62 216 THR B O 1
ATOM 3966 N N . GLN B 1 217 ? 6.953 -29.016 -2.252 1 97.56 217 GLN B N 1
ATOM 3967 C CA . GLN B 1 217 ? 7.625 -27.797 -2.686 1 97.56 217 GLN B CA 1
ATOM 3968 C C . GLN B 1 217 ? 7.535 -26.703 -1.62 1 97.56 217 GLN B C 1
ATOM 3970 O O . GLN B 1 217 ? 8.555 -26.172 -1.183 1 97.56 217 GLN B O 1
ATOM 3975 N N . GLY B 1 218 ? 6.281 -26.422 -1.27 1 97 218 GLY B N 1
ATOM 3976 C CA . GLY B 1 218 ? 6.039 -25.344 -0.331 1 97 218 GLY B CA 1
ATOM 3977 C C . GLY B 1 218 ? 6.625 -25.594 1.044 1 97 218 GLY B C 1
ATOM 3978 O O . GLY B 1 218 ? 7.238 -24.703 1.639 1 97 218 GLY B O 1
ATOM 3979 N N . HIS B 1 219 ? 6.406 -26.844 1.501 1 97.06 219 HIS B N 1
ATOM 3980 C CA . HIS B 1 219 ? 6.895 -27.203 2.824 1 97.06 219 HIS B CA 1
ATOM 3981 C C . HIS B 1 219 ? 8.414 -27.109 2.9 1 97.06 219 HIS B C 1
ATOM 3983 O O . HIS B 1 219 ? 8.953 -26.438 3.791 1 97.06 219 HIS B O 1
ATOM 3989 N N . ASP B 1 220 ? 9.102 -27.734 1.979 1 97.94 220 ASP B N 1
ATOM 3990 C CA . ASP B 1 220 ? 10.555 -27.734 2.01 1 97.94 220 ASP B CA 1
ATOM 3991 C C . ASP B 1 220 ? 11.117 -26.328 1.837 1 97.94 220 ASP B C 1
ATOM 3993 O O . ASP B 1 220 ? 12.117 -25.969 2.467 1 97.94 220 ASP B O 1
ATOM 3997 N N . PHE B 1 221 ? 10.539 -25.531 0.987 1 98.56 221 PHE B N 1
ATOM 3998 C CA . PHE B 1 221 ? 11 -24.188 0.707 1 98.56 221 PHE B CA 1
ATOM 3999 C C . PHE B 1 221 ? 10.969 -23.328 1.969 1 98.56 221 PHE B C 1
ATOM 4001 O O . PHE B 1 221 ? 11.844 -22.5 2.18 1 98.56 221 PHE B O 1
ATOM 4008 N N . THR B 1 222 ? 9.992 -23.531 2.871 1 98.31 222 THR B N 1
ATOM 4009 C CA . THR B 1 222 ? 9.758 -22.625 3.982 1 98.31 222 THR B CA 1
ATOM 4010 C C . THR B 1 222 ? 10.227 -23.234 5.297 1 98.31 222 THR B C 1
ATOM 4012 O O . THR B 1 222 ? 10.305 -22.547 6.316 1 98.31 222 THR B O 1
ATOM 4015 N N . MET B 1 223 ? 10.539 -24.531 5.281 1 97.12 223 MET B N 1
ATOM 4016 C CA . MET B 1 223 ? 10.773 -25.188 6.566 1 97.12 223 MET B CA 1
ATOM 4017 C C . MET B 1 223 ? 12.172 -25.797 6.621 1 97.12 223 MET B C 1
ATOM 4019 O O . MET B 1 223 ? 12.602 -26.266 7.676 1 97.12 223 MET B O 1
ATOM 4023 N N . THR B 1 224 ? 12.82 -25.828 5.512 1 96.94 224 THR B N 1
ATOM 4024 C CA . THR B 1 224 ? 14.125 -26.469 5.473 1 96.94 224 THR B CA 1
ATOM 4025 C C . THR B 1 224 ? 15.25 -25.438 5.477 1 96.94 224 THR B C 1
ATOM 4027 O O . THR B 1 224 ? 15.32 -24.594 4.586 1 96.94 224 THR B O 1
ATOM 4030 N N . ALA B 1 225 ? 16.156 -25.516 6.359 1 95.69 225 ALA B N 1
ATOM 4031 C CA . ALA B 1 225 ? 17.219 -24.531 6.551 1 95.69 225 ALA B CA 1
ATOM 4032 C C . ALA B 1 225 ? 18.062 -24.391 5.285 1 95.69 225 ALA B C 1
ATOM 4034 O O . ALA B 1 225 ? 18.547 -23.297 4.973 1 95.69 225 ALA B O 1
ATOM 4035 N N . GLU B 1 226 ? 18.203 -25.453 4.527 1 93.31 226 GLU B N 1
ATOM 4036 C CA . GLU B 1 226 ? 19.016 -25.484 3.318 1 93.31 226 GLU B CA 1
ATOM 4037 C C . GLU B 1 226 ? 18.422 -24.594 2.232 1 93.31 226 GLU B C 1
ATOM 4039 O O . GLU B 1 226 ? 19.109 -24.234 1.267 1 93.31 226 GLU B O 1
ATOM 4044 N N . THR B 1 227 ? 17.203 -24.172 2.367 1 95.31 227 THR B N 1
ATOM 4045 C CA . THR B 1 227 ? 16.562 -23.359 1.347 1 95.31 227 THR B CA 1
ATOM 4046 C C . THR B 1 227 ? 16.625 -21.875 1.712 1 95.31 227 THR B C 1
ATOM 4048 O O . THR B 1 227 ? 15.906 -21.062 1.135 1 95.31 227 THR B O 1
ATOM 4051 N N . SER B 1 228 ? 17.453 -21.516 2.662 1 95.5 228 SER B N 1
ATOM 4052 C CA . SER B 1 228 ? 17.594 -20.109 3.037 1 95.5 228 SER B CA 1
ATOM 4053 C C . SER B 1 228 ? 18.344 -19.312 1.96 1 95.5 228 SER B C 1
ATOM 4055 O O . SER B 1 228 ? 18.141 -18.109 1.818 1 95.5 228 SER B O 1
ATOM 4057 N N . GLY B 1 229 ? 19.141 -20 1.149 1 95.81 229 GLY B N 1
ATOM 4058 C CA . GLY B 1 229 ? 19.938 -19.344 0.115 1 95.81 229 GLY B CA 1
ATOM 4059 C C . GLY B 1 229 ? 20.359 -20.297 -0.99 1 95.81 229 GLY B C 1
ATOM 4060 O O . GLY B 1 229 ? 19.734 -21.344 -1.185 1 95.81 229 GLY B O 1
ATOM 4061 N N . GLY B 1 230 ? 21.375 -19.828 -1.726 1 96.06 230 GLY B N 1
ATOM 4062 C CA . GLY B 1 230 ? 21.781 -20.641 -2.855 1 96.06 230 GLY B CA 1
ATOM 4063 C C . GLY B 1 230 ? 20.703 -20.766 -3.922 1 96.06 230 GLY B C 1
ATOM 4064 O O . GLY B 1 230 ? 19.719 -20.031 -3.896 1 96.06 230 GLY B O 1
ATOM 4065 N N . GLU B 1 231 ? 20.828 -21.672 -4.82 1 96.5 231 GLU B N 1
ATOM 4066 C CA . GLU B 1 231 ? 19.891 -21.812 -5.926 1 96.5 231 GLU B CA 1
ATOM 4067 C C . GLU B 1 231 ? 18.547 -22.344 -5.445 1 96.5 231 GLU B C 1
ATOM 4069 O O . GLU B 1 231 ? 17.547 -22.297 -6.176 1 96.5 231 GLU B O 1
ATOM 4074 N N . ASP B 1 232 ? 18.531 -22.797 -4.176 1 97.06 232 ASP B N 1
ATOM 4075 C CA . ASP B 1 232 ? 17.312 -23.406 -3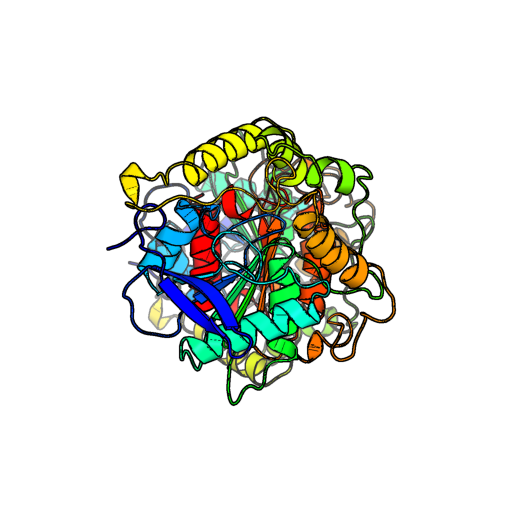.656 1 97.06 232 ASP B CA 1
ATOM 4076 C C . ASP B 1 232 ? 16.516 -22.422 -2.803 1 97.06 232 ASP B C 1
ATOM 4078 O O . ASP B 1 232 ? 15.383 -22.688 -2.41 1 97.06 232 ASP B O 1
ATOM 4082 N N . GLY B 1 233 ? 17.094 -21.281 -2.535 1 97.69 233 GLY B N 1
ATOM 4083 C CA . GLY B 1 233 ? 16.438 -20.438 -1.553 1 97.69 233 GLY B CA 1
ATOM 4084 C C . GLY B 1 233 ? 16.438 -18.969 -1.938 1 97.69 233 GLY B C 1
ATOM 4085 O O . GLY B 1 233 ? 17.297 -18.516 -2.691 1 97.69 233 GLY B O 1
ATOM 4086 N N . ALA B 1 234 ? 15.492 -18.234 -1.345 1 98.5 234 ALA B N 1
ATOM 4087 C CA . ALA B 1 234 ? 15.297 -16.828 -1.69 1 98.5 234 ALA B CA 1
ATOM 4088 C C . ALA B 1 234 ? 15.641 -15.922 -0.513 1 98.5 234 ALA B C 1
ATOM 4090 O O . ALA B 1 234 ? 16.234 -14.859 -0.696 1 98.5 234 ALA B O 1
ATOM 4091 N N . TYR B 1 235 ? 15.453 -16.328 0.74 1 98.69 235 TYR B N 1
ATOM 4092 C CA . TYR B 1 235 ? 15.477 -15.477 1.922 1 98.69 235 TYR B CA 1
ATOM 4093 C C . TYR B 1 235 ? 16.781 -14.688 1.999 1 98.69 235 TYR B C 1
ATOM 4095 O O . TYR B 1 235 ? 16.766 -13.453 2.084 1 98.69 235 TYR B O 1
ATOM 4103 N N . ASP B 1 236 ? 17.906 -15.32 1.933 1 98.5 236 ASP B N 1
ATOM 4104 C CA . ASP B 1 236 ? 19.219 -14.68 2.068 1 98.5 236 ASP B CA 1
ATOM 4105 C C . ASP B 1 236 ? 19.578 -13.906 0.805 1 98.5 236 ASP B C 1
ATOM 4107 O O . ASP B 1 236 ? 20.562 -13.164 0.792 1 98.5 236 ASP B O 1
ATOM 4111 N N . ARG B 1 237 ? 18.781 -14.047 -0.277 1 98.56 237 ARG B N 1
ATOM 4112 C CA . ARG B 1 237 ? 19.125 -13.484 -1.576 1 98.56 237 ARG B CA 1
ATOM 4113 C C . ARG B 1 237 ? 18.141 -12.414 -2.004 1 98.56 237 ARG B C 1
ATOM 4115 O O . ARG B 1 237 ? 18.219 -11.883 -3.111 1 98.56 237 ARG B O 1
ATOM 4122 N N . LEU B 1 238 ? 17.156 -12.133 -1.166 1 98.56 238 LEU B N 1
ATOM 4123 C CA . LEU B 1 238 ? 16.125 -11.172 -1.531 1 98.56 238 LEU B CA 1
ATOM 4124 C C . LEU B 1 238 ? 16.734 -9.828 -1.91 1 98.56 238 LEU B C 1
ATOM 4126 O O . LEU B 1 238 ? 16.219 -9.133 -2.787 1 98.56 238 LEU B O 1
ATOM 4130 N N . SER B 1 239 ? 17.859 -9.406 -1.318 1 98.06 239 SER B N 1
ATOM 4131 C CA . SER B 1 239 ? 18.531 -8.141 -1.604 1 98.06 239 SER B CA 1
ATOM 4132 C C . SER B 1 239 ? 19.125 -8.133 -3.008 1 98.06 239 SER B C 1
ATOM 4134 O O . SER B 1 239 ? 19.469 -7.07 -3.533 1 98.06 239 SER B O 1
ATOM 4136 N N . GLU B 1 240 ? 19.266 -9.336 -3.633 1 98.38 240 GLU B N 1
ATOM 4137 C CA . GLU B 1 240 ? 19.797 -9.445 -4.984 1 98.38 240 GLU B CA 1
ATOM 4138 C C . GLU B 1 240 ? 18.75 -9.094 -6.027 1 98.38 240 GLU B C 1
ATOM 4140 O O . GLU B 1 240 ? 19.062 -8.883 -7.199 1 98.38 240 GLU B O 1
ATOM 4145 N N . ILE B 1 241 ? 17.484 -9.094 -5.613 1 98.38 241 ILE B N 1
ATOM 4146 C CA . ILE B 1 241 ? 16.422 -8.711 -6.531 1 98.38 241 ILE B CA 1
ATOM 4147 C C . ILE B 1 241 ? 16.391 -7.188 -6.684 1 98.38 241 ILE B C 1
ATOM 4149 O O . ILE B 1 241 ? 15.711 -6.496 -5.926 1 98.38 241 ILE B O 1
ATOM 4153 N N . LYS B 1 242 ? 17.047 -6.645 -7.707 1 97.06 242 LYS B N 1
ATOM 4154 C CA . LYS B 1 242 ? 17.281 -5.207 -7.84 1 97.06 242 LYS B CA 1
ATOM 4155 C C . LYS B 1 242 ? 16.172 -4.543 -8.656 1 97.06 242 LYS B C 1
ATOM 4157 O O . LYS B 1 242 ? 16.141 -3.316 -8.781 1 97.06 242 LYS B O 1
ATOM 4162 N N . ILE B 1 243 ? 15.289 -5.328 -9.234 1 98.19 243 ILE B N 1
ATOM 4163 C CA . ILE B 1 243 ? 14.164 -4.785 -9.984 1 98.19 243 ILE B CA 1
ATOM 4164 C C . ILE B 1 243 ? 13.07 -4.34 -9.016 1 98.19 243 ILE B C 1
ATOM 4166 O O . ILE B 1 243 ? 13.062 -4.742 -7.852 1 98.19 243 ILE B O 1
ATOM 4170 N N . PRO B 1 244 ? 12.086 -3.49 -9.445 1 98.62 244 PRO B N 1
ATOM 4171 C CA . PRO B 1 244 ? 10.953 -3.137 -8.594 1 98.62 244 PRO B CA 1
ATOM 4172 C C . PRO B 1 244 ? 10.094 -4.344 -8.219 1 98.62 244 PRO B C 1
ATOM 4174 O O . PRO B 1 244 ? 9.828 -5.207 -9.055 1 98.62 244 PRO B O 1
ATOM 4177 N N . VAL B 1 245 ? 9.727 -4.422 -6.953 1 98.88 245 VAL B N 1
ATOM 4178 C CA . VAL B 1 245 ? 8.891 -5.5 -6.43 1 98.88 245 VAL B CA 1
ATOM 4179 C C . VAL B 1 245 ? 7.668 -4.91 -5.723 1 98.88 245 VAL B C 1
ATOM 4181 O O . VAL B 1 245 ? 7.797 -4.012 -4.891 1 98.88 245 VAL B O 1
ATOM 4184 N N . LEU B 1 246 ? 6.492 -5.336 -6.102 1 98.94 246 LEU B N 1
ATOM 4185 C CA . LEU B 1 246 ? 5.281 -5.066 -5.336 1 98.94 246 LEU B CA 1
ATOM 4186 C C . LEU B 1 246 ? 4.887 -6.277 -4.496 1 98.94 246 LEU B C 1
ATOM 4188 O O . LEU B 1 246 ? 4.656 -7.363 -5.035 1 98.94 246 LEU B O 1
ATOM 4192 N N . VAL B 1 247 ? 4.875 -6.105 -3.213 1 98.94 247 VAL B N 1
ATOM 4193 C CA . VAL B 1 247 ? 4.371 -7.117 -2.291 1 98.94 247 VAL B CA 1
ATOM 4194 C C . VAL B 1 247 ? 2.971 -6.734 -1.817 1 98.94 247 VAL B C 1
ATOM 4196 O O . VAL B 1 247 ? 2.729 -5.586 -1.438 1 98.94 247 VAL B O 1
ATOM 4199 N N . ALA B 1 248 ? 2.037 -7.645 -1.9 1 98.94 248 ALA B N 1
ATOM 4200 C CA . ALA B 1 248 ? 0.663 -7.363 -1.496 1 98.94 248 ALA B CA 1
ATOM 4201 C C . ALA B 1 248 ? 0.055 -8.555 -0.755 1 98.94 248 ALA B C 1
ATOM 4203 O O . ALA B 1 248 ? 0.35 -9.703 -1.072 1 98.94 248 ALA B O 1
ATOM 4204 N N . ASN B 1 249 ? -0.8 -8.297 0.191 1 98.94 249 ASN B N 1
ATOM 4205 C CA . ASN B 1 249 ? -1.48 -9.328 0.969 1 98.94 249 ASN B CA 1
ATOM 4206 C C . ASN B 1 249 ? -2.695 -8.766 1.701 1 98.94 249 ASN B C 1
ATOM 4208 O O . ASN B 1 249 ? -2.938 -7.555 1.675 1 98.94 249 ASN B O 1
ATOM 4212 N N . GLY B 1 250 ? -3.525 -9.664 2.229 1 98.38 250 GLY B N 1
ATOM 4213 C CA . GLY B 1 250 ? -4.559 -9.266 3.172 1 98.38 250 GLY B CA 1
ATOM 4214 C C . GLY B 1 250 ? -4.027 -9.039 4.574 1 98.38 250 GLY B C 1
ATOM 4215 O O . GLY B 1 250 ? -2.865 -9.328 4.859 1 98.38 250 GLY B O 1
ATOM 4216 N N . ASN B 1 251 ? -4.887 -8.555 5.473 1 97.06 251 ASN B N 1
ATOM 4217 C CA . ASN B 1 251 ? -4.469 -8.211 6.828 1 97.06 251 ASN B CA 1
ATOM 4218 C C . ASN B 1 251 ? -4.418 -9.445 7.727 1 97.06 251 ASN B C 1
ATOM 4220 O O . ASN B 1 251 ? -3.762 -9.43 8.766 1 97.06 251 ASN B O 1
ATOM 4224 N N . ASN B 1 252 ? -5.117 -10.445 7.312 1 95.38 252 ASN B N 1
ATOM 4225 C CA . ASN B 1 252 ? -5.18 -11.664 8.109 1 95.38 252 ASN B CA 1
ATOM 4226 C C . ASN B 1 252 ? -5.133 -12.914 7.23 1 95.38 252 ASN B C 1
ATOM 4228 O O . ASN B 1 252 ? -6.129 -13.625 7.105 1 95.38 252 ASN B O 1
ATOM 4232 N N . ASP B 1 253 ? -4.008 -13.258 6.711 1 98.19 253 ASP B N 1
ATOM 4233 C CA . ASP B 1 253 ? -3.807 -14.422 5.855 1 98.19 253 ASP B CA 1
ATOM 4234 C C . ASP B 1 253 ? -3.707 -15.695 6.688 1 98.19 253 ASP B C 1
ATOM 4236 O O . ASP B 1 253 ? -2.752 -15.883 7.445 1 98.19 253 ASP B O 1
ATOM 4240 N N . TYR B 1 254 ? -4.609 -16.594 6.488 1 97.94 254 TYR B N 1
ATOM 4241 C CA . TYR B 1 254 ? -4.793 -17.812 7.277 1 97.94 254 TYR B CA 1
ATOM 4242 C C . TYR B 1 254 ? -3.629 -18.766 7.074 1 97.94 254 TYR B C 1
ATOM 4244 O O . TYR B 1 254 ? -3.262 -19.516 7.984 1 97.94 254 TYR B O 1
ATOM 4252 N N . MET B 1 255 ? -3.002 -18.766 5.949 1 97.94 255 MET B N 1
ATOM 4253 C CA . MET B 1 255 ? -2.021 -19.781 5.559 1 97.94 255 MET B CA 1
ATOM 4254 C C . MET B 1 255 ? -0.606 -19.219 5.625 1 97.94 255 MET B C 1
ATOM 4256 O O . MET B 1 255 ? 0.309 -19.875 6.113 1 97.94 255 MET B O 1
ATOM 4260 N N . ILE B 1 256 ? -0.414 -18.031 5.07 1 98.31 256 ILE B N 1
ATOM 4261 C CA . ILE B 1 256 ? 0.878 -17.359 5.012 1 98.31 256 ILE B CA 1
ATOM 4262 C C . ILE B 1 256 ? 0.805 -16.031 5.766 1 98.31 256 ILE B C 1
ATOM 4264 O O . ILE B 1 256 ? 0.317 -15.039 5.234 1 98.31 256 ILE B O 1
ATOM 4268 N N . PRO B 1 257 ? 1.323 -16.047 6.945 1 98.44 257 PRO B N 1
ATOM 4269 C CA . PRO B 1 257 ? 1.158 -14.867 7.809 1 98.44 257 PRO B CA 1
ATOM 4270 C C . PRO B 1 257 ? 1.491 -13.562 7.094 1 98.44 257 PRO B C 1
ATOM 4272 O O . PRO B 1 257 ? 2.531 -13.461 6.438 1 98.44 257 PRO B O 1
ATOM 4275 N N . THR B 1 258 ? 0.644 -12.57 7.266 1 98.38 258 THR B N 1
ATOM 4276 C CA . THR B 1 258 ? 0.771 -11.258 6.633 1 98.38 258 THR B CA 1
ATOM 4277 C C . THR B 1 258 ? 2.104 -10.609 7 1 98.38 258 THR B C 1
ATOM 4279 O O . THR B 1 258 ? 2.695 -9.898 6.184 1 98.38 258 THR B O 1
ATOM 4282 N N . SER B 1 259 ? 2.645 -10.867 8.195 1 98.19 259 SER B N 1
ATOM 4283 C CA . SER B 1 259 ? 3.916 -10.297 8.633 1 98.19 259 SER B CA 1
ATOM 4284 C C . SER B 1 259 ? 5.047 -10.68 7.691 1 98.19 259 SER B C 1
ATOM 4286 O O . SER B 1 259 ? 6.055 -9.977 7.602 1 98.19 259 SER B O 1
ATOM 4288 N N . ASN B 1 260 ? 4.918 -11.82 6.965 1 98.81 260 ASN B N 1
ATOM 4289 C CA . ASN B 1 260 ? 5.934 -12.227 6 1 98.81 260 ASN B CA 1
ATOM 4290 C C . ASN B 1 260 ? 5.996 -11.258 4.816 1 98.81 260 ASN B C 1
ATOM 4292 O O . ASN B 1 260 ? 7.051 -11.094 4.199 1 98.81 260 ASN B O 1
ATOM 4296 N N . SER B 1 261 ? 4.812 -10.648 4.43 1 98.75 261 SER B N 1
ATOM 4297 C CA . SER B 1 261 ? 4.816 -9.633 3.387 1 98.75 261 SER B CA 1
ATOM 4298 C C . SER B 1 261 ? 5.676 -8.438 3.783 1 98.75 261 SER B C 1
ATOM 4300 O O . SER B 1 261 ? 6.441 -7.918 2.965 1 98.75 261 SER B O 1
ATOM 4302 N N . TYR B 1 262 ? 5.52 -8.008 5.016 1 98.25 262 TYR B N 1
ATOM 4303 C CA . TYR B 1 262 ? 6.324 -6.906 5.523 1 98.25 262 TYR B CA 1
ATOM 4304 C C . TYR B 1 262 ? 7.801 -7.285 5.578 1 98.25 262 TYR B C 1
ATOM 4306 O O . TYR B 1 262 ? 8.672 -6.477 5.242 1 98.25 262 TYR B O 1
ATOM 4314 N N . LEU B 1 263 ? 8.117 -8.523 5.977 1 98.12 263 LEU B N 1
ATOM 4315 C CA . LEU B 1 263 ? 9.477 -9.039 6.012 1 98.12 263 LEU B CA 1
ATOM 4316 C C . LEU B 1 263 ? 10.117 -8.984 4.625 1 98.12 263 LEU B C 1
ATOM 4318 O O . LEU B 1 263 ? 11.227 -8.469 4.469 1 98.12 263 LEU B O 1
ATOM 4322 N N . VAL B 1 264 ? 9.398 -9.539 3.611 1 98.75 264 VAL B N 1
ATOM 4323 C CA . VAL B 1 264 ? 9.914 -9.547 2.246 1 98.75 264 VAL B CA 1
ATOM 4324 C C . VAL B 1 264 ? 10.141 -8.117 1.767 1 98.75 264 VAL B C 1
ATOM 4326 O O . VAL B 1 264 ? 11.188 -7.801 1.198 1 98.75 264 VAL B O 1
ATOM 4329 N N . TYR B 1 265 ? 9.18 -7.242 2.02 1 98.56 265 TYR B N 1
ATOM 4330 C CA . TYR B 1 265 ? 9.266 -5.832 1.663 1 98.56 265 TYR B CA 1
ATOM 4331 C C . TYR B 1 265 ? 10.547 -5.211 2.221 1 98.56 265 TYR B C 1
ATOM 4333 O O . TYR B 1 265 ? 11.242 -4.477 1.519 1 98.56 265 TYR B O 1
ATOM 4341 N N . GLN B 1 266 ? 10.859 -5.473 3.439 1 96.44 266 GLN B N 1
ATOM 4342 C CA . GLN B 1 266 ? 12.023 -4.891 4.102 1 96.44 266 GLN B CA 1
ATOM 4343 C C . GLN B 1 266 ? 13.32 -5.383 3.467 1 96.44 266 GLN B C 1
ATOM 4345 O O . GLN B 1 266 ? 14.336 -4.688 3.508 1 96.44 266 GLN B O 1
ATOM 4350 N N . LYS B 1 267 ? 13.289 -6.523 2.84 1 97.44 267 LYS B N 1
ATOM 4351 C CA . LYS B 1 267 ? 14.531 -7.16 2.395 1 97.44 267 LYS B CA 1
ATOM 4352 C C . LYS B 1 267 ? 14.805 -6.852 0.925 1 97.44 267 LYS B C 1
ATOM 4354 O O . LYS B 1 267 ? 15.945 -6.953 0.469 1 97.44 267 LYS B O 1
ATOM 4359 N N . VAL B 1 268 ? 13.781 -6.609 0.109 1 98.19 268 VAL B N 1
ATOM 4360 C CA . VAL B 1 268 ? 14.023 -6.285 -1.293 1 98.19 268 VAL B CA 1
ATOM 4361 C C . VAL B 1 268 ? 14.328 -4.793 -1.433 1 98.19 268 VAL B C 1
ATOM 4363 O O . VAL B 1 268 ? 13.617 -3.955 -0.874 1 98.19 268 VAL B O 1
ATOM 4366 N N . PRO B 1 269 ? 15.312 -4.352 -2.209 1 96.81 269 PRO B N 1
ATOM 4367 C CA . PRO B 1 269 ? 15.805 -2.971 -2.225 1 96.81 269 PRO B CA 1
ATOM 4368 C C . PRO B 1 269 ? 14.789 -1.99 -2.809 1 96.81 269 PRO B C 1
ATOM 4370 O O . PRO B 1 269 ? 14.727 -0.835 -2.379 1 96.81 269 PRO B O 1
ATOM 4373 N N . LYS B 1 270 ? 13.984 -2.377 -3.775 1 97.38 270 LYS B N 1
ATOM 4374 C CA . LYS B 1 270 ? 13.039 -1.496 -4.449 1 97.38 270 LYS B CA 1
ATOM 4375 C C . LYS B 1 270 ? 11.602 -1.973 -4.238 1 97.38 270 LYS B C 1
ATOM 4377 O O . LYS B 1 270 ? 10.805 -1.985 -5.18 1 97.38 270 LYS B O 1
ATOM 4382 N N . GLY B 1 271 ? 11.344 -2.381 -3.002 1 98.44 271 GLY B N 1
ATOM 4383 C CA . GLY B 1 271 ? 10.047 -2.957 -2.68 1 98.44 271 GLY B CA 1
ATOM 4384 C C . GLY B 1 271 ? 8.992 -1.913 -2.377 1 98.44 271 GLY B C 1
ATOM 4385 O O . GLY B 1 271 ? 9.281 -0.899 -1.735 1 98.44 271 GLY B O 1
ATOM 4386 N N . GLN B 1 272 ? 7.805 -2.137 -2.846 1 98.69 272 GLN B N 1
ATOM 4387 C CA . GLN B 1 272 ? 6.562 -1.501 -2.414 1 98.69 272 GLN B CA 1
ATOM 4388 C C . GLN B 1 272 ? 5.645 -2.504 -1.725 1 98.69 272 GLN B C 1
ATOM 4390 O O . GLN B 1 272 ? 5.562 -3.664 -2.135 1 98.69 272 GLN B O 1
ATOM 4395 N N . LEU B 1 273 ? 4.969 -2.076 -0.67 1 98.94 273 LEU B N 1
ATOM 4396 C CA . LEU B 1 273 ? 4.062 -2.949 0.068 1 98.94 273 LEU B CA 1
ATOM 4397 C C . LEU B 1 273 ? 2.643 -2.391 0.063 1 98.94 273 LEU B C 1
ATOM 4399 O O . LEU B 1 273 ? 2.439 -1.2 0.315 1 98.94 273 LEU B O 1
ATOM 4403 N N . ILE B 1 274 ? 1.68 -3.186 -0.261 1 98.94 274 ILE B N 1
ATOM 4404 C CA . ILE B 1 274 ? 0.273 -2.834 -0.097 1 98.94 274 ILE B CA 1
ATOM 4405 C C . ILE B 1 274 ? -0.447 -3.936 0.678 1 98.94 274 ILE B C 1
ATOM 4407 O O . ILE B 1 274 ? -0.493 -5.086 0.236 1 98.94 274 ILE B O 1
ATOM 4411 N N . LEU B 1 275 ? -0.984 -3.623 1.825 1 98.88 275 LEU B N 1
ATOM 4412 C CA . LEU B 1 275 ? -1.796 -4.539 2.619 1 98.88 275 LEU B CA 1
ATOM 4413 C C . LEU B 1 275 ? -3.248 -4.074 2.666 1 98.88 275 LEU B C 1
ATOM 4415 O O . LEU B 1 275 ? -3.52 -2.881 2.797 1 98.88 275 LEU B O 1
ATOM 4419 N N . TYR B 1 276 ? -4.18 -4.984 2.494 1 98.44 276 TYR B N 1
ATOM 4420 C CA . TYR B 1 276 ? -5.598 -4.703 2.33 1 98.44 276 TYR B CA 1
ATOM 4421 C C . TYR B 1 276 ? -6.359 -4.957 3.627 1 98.44 276 TYR B C 1
ATOM 4423 O O . TYR B 1 276 ? -5.984 -5.828 4.414 1 98.44 276 TYR B O 1
ATOM 4431 N N . PRO B 1 277 ? -7.461 -4.219 3.807 1 96.69 277 PRO B N 1
ATOM 4432 C CA . PRO B 1 277 ? -8.25 -4.375 5.031 1 96.69 277 PRO B CA 1
ATOM 4433 C C . PRO B 1 277 ? -9.172 -5.59 4.984 1 96.69 277 PRO B C 1
ATOM 4435 O O . PRO B 1 277 ? -9.586 -6.02 3.902 1 96.69 277 PRO B O 1
ATOM 4438 N N . ASN B 1 278 ? -9.5 -6.113 6.105 1 95.69 278 ASN B N 1
ATOM 4439 C CA . ASN B 1 278 ? -10.578 -7.082 6.281 1 95.69 278 ASN B CA 1
ATOM 4440 C C . ASN B 1 278 ? -10.531 -8.172 5.215 1 95.69 278 ASN B C 1
ATOM 4442 O O . ASN B 1 278 ? -11.523 -8.422 4.527 1 95.69 278 ASN B O 1
ATOM 4446 N N . SER B 1 279 ? -9.336 -8.75 5.02 1 97.5 279 SER B N 1
ATOM 4447 C CA . SER B 1 279 ? -9.164 -9.781 3.998 1 97.5 279 SER B CA 1
ATOM 4448 C C . SER B 1 279 ? -8.047 -10.75 4.375 1 97.5 279 SER B C 1
ATOM 4450 O O . SER B 1 279 ? -7.227 -10.453 5.246 1 97.5 279 SER B O 1
ATOM 4452 N N . GLY B 1 280 ? -8.094 -11.922 3.818 1 98 280 GLY B N 1
ATOM 4453 C CA . GLY B 1 280 ? -7.102 -12.961 4.039 1 98 280 GLY B CA 1
ATOM 4454 C C . GLY B 1 280 ? -6.262 -13.258 2.811 1 98 280 GLY B C 1
ATOM 4455 O O . GLY B 1 280 ? -5.887 -12.336 2.076 1 98 280 GLY B O 1
ATOM 4456 N N . HIS B 1 281 ? -5.91 -14.555 2.676 1 98.69 281 HIS B N 1
ATOM 4457 C CA . HIS B 1 281 ? -5.066 -15.039 1.591 1 98.69 281 HIS B CA 1
ATOM 4458 C C . HIS B 1 281 ? -5.641 -14.664 0.231 1 98.69 281 HIS B C 1
ATOM 4460 O O . HIS B 1 281 ? -4.895 -14.359 -0.703 1 98.69 281 HIS B O 1
ATOM 4466 N N . GLY B 1 282 ? -6.949 -14.641 0.075 1 98.75 282 GLY B N 1
ATOM 4467 C CA . GLY B 1 282 ? -7.637 -14.367 -1.175 1 98.75 282 GLY B CA 1
ATOM 4468 C C . GLY B 1 282 ? -7.945 -12.891 -1.369 1 98.75 282 GLY B C 1
ATOM 4469 O O . GLY B 1 282 ? -8.898 -12.539 -2.068 1 98.75 282 GLY B O 1
ATOM 4470 N N . PHE B 1 283 ? -7.172 -11.977 -0.795 1 98.75 283 PHE B N 1
ATOM 4471 C CA . PHE B 1 283 ? -7.414 -10.539 -0.84 1 98.75 283 PHE B CA 1
ATOM 4472 C C . PHE B 1 283 ? -7.555 -10.062 -2.279 1 98.75 283 PHE B C 1
ATOM 4474 O O . PHE B 1 283 ? -8.391 -9.203 -2.576 1 98.75 283 PHE B O 1
ATOM 4481 N N . LEU B 1 284 ? -6.762 -10.594 -3.256 1 98.75 284 LEU B N 1
ATOM 4482 C CA . LEU B 1 284 ? -6.711 -10.117 -4.633 1 98.75 284 LEU B CA 1
ATOM 4483 C C . LEU B 1 284 ? -7.969 -10.523 -5.395 1 98.75 284 LEU B C 1
ATOM 4485 O O . LEU B 1 284 ? -8.258 -9.977 -6.461 1 98.75 284 LEU B O 1
ATOM 4489 N N . PHE B 1 285 ? -8.711 -11.461 -4.832 1 98.69 285 PHE B N 1
ATOM 4490 C CA . PHE B 1 285 ? -10.016 -11.812 -5.379 1 98.69 285 PHE B CA 1
ATOM 4491 C C . PHE B 1 285 ? -11.117 -10.969 -4.742 1 98.69 285 PHE B C 1
ATOM 4493 O O . PHE B 1 285 ? -12.062 -10.562 -5.414 1 98.69 285 PHE B O 1
ATOM 4500 N N . GLN B 1 286 ? -11 -10.781 -3.449 1 98.12 286 GLN B N 1
ATOM 4501 C CA . GLN B 1 286 ? -11.969 -9.961 -2.723 1 98.12 286 GLN B CA 1
ATOM 4502 C C . GLN B 1 286 ? -11.93 -8.508 -3.205 1 98.12 286 GLN B C 1
ATOM 4504 O O . GLN B 1 286 ? -12.977 -7.867 -3.326 1 98.12 286 GLN B O 1
ATOM 4509 N N . TYR B 1 287 ? -10.773 -7.988 -3.457 1 98 287 TYR B N 1
ATOM 4510 C CA . TYR B 1 287 ? -10.562 -6.621 -3.916 1 98 287 TYR B CA 1
ATOM 4511 C C . TYR B 1 287 ? -10.047 -6.598 -5.352 1 98 287 TYR B C 1
ATOM 4513 O O . TYR B 1 287 ? -9.195 -5.781 -5.699 1 98 287 TYR B O 1
ATOM 4521 N N . ALA B 1 288 ? -10.609 -7.438 -6.195 1 98.5 288 ALA B N 1
ATOM 4522 C CA . ALA B 1 288 ? -10.07 -7.711 -7.527 1 98.5 288 ALA B CA 1
ATOM 4523 C C . ALA B 1 288 ? -9.883 -6.418 -8.312 1 98.5 288 ALA B C 1
ATOM 4525 O O . ALA B 1 288 ? -8.797 -6.172 -8.859 1 98.5 288 ALA B O 1
ATOM 4526 N N . THR B 1 289 ? -10.859 -5.555 -8.422 1 97.81 289 THR B N 1
ATOM 4527 C CA . THR B 1 289 ? -10.789 -4.332 -9.211 1 97.81 289 THR B CA 1
ATOM 4528 C C . THR B 1 289 ? -9.734 -3.379 -8.648 1 97.81 289 THR B C 1
ATOM 4530 O O . THR B 1 289 ? -8.906 -2.85 -9.391 1 97.81 289 THR B O 1
ATOM 4533 N N . THR B 1 290 ? -9.781 -3.141 -7.332 1 98.19 290 THR B N 1
ATOM 4534 C CA . THR B 1 290 ? -8.82 -2.258 -6.68 1 98.19 290 THR B CA 1
ATOM 4535 C C . THR B 1 290 ? -7.402 -2.814 -6.801 1 98.19 290 THR B C 1
ATOM 4537 O O . THR B 1 290 ? -6.461 -2.068 -7.07 1 98.19 290 THR B O 1
ATOM 4540 N N . PHE B 1 291 ? -7.27 -4.137 -6.578 1 98.75 291 PHE B N 1
ATOM 4541 C CA . PHE B 1 291 ? -5.969 -4.781 -6.703 1 98.75 291 PHE B CA 1
ATOM 4542 C C . PHE B 1 291 ? -5.391 -4.57 -8.102 1 98.75 291 PHE B C 1
ATOM 4544 O O . PHE B 1 291 ? -4.219 -4.215 -8.242 1 98.75 291 PHE B O 1
ATOM 4551 N N . VAL B 1 292 ? -6.18 -4.742 -9.133 1 98.69 292 VAL B N 1
ATOM 4552 C CA . VAL B 1 292 ? -5.719 -4.586 -10.508 1 98.69 292 VAL B CA 1
ATOM 4553 C C . VAL B 1 292 ? -5.266 -3.148 -10.742 1 98.69 292 VAL B C 1
ATOM 4555 O O . VAL B 1 292 ? -4.246 -2.91 -11.391 1 98.69 292 VAL B O 1
ATOM 4558 N N . LYS B 1 293 ? -5.977 -2.195 -10.227 1 98.38 293 LYS B N 1
ATOM 4559 C CA . LYS B 1 293 ? -5.586 -0.797 -10.383 1 98.38 293 LYS B CA 1
ATOM 4560 C C . LYS B 1 293 ? -4.254 -0.519 -9.688 1 98.38 293 LYS B C 1
ATOM 4562 O O . LYS B 1 293 ? -3.424 0.229 -10.203 1 98.38 293 LYS B O 1
ATOM 4567 N N . HIS B 1 294 ? -4.059 -1.079 -8.453 1 98.75 294 HIS B N 1
ATOM 4568 C CA . HIS B 1 294 ? -2.775 -0.957 -7.773 1 98.75 294 HIS B CA 1
ATOM 4569 C C . HIS B 1 294 ? -1.652 -1.568 -8.609 1 98.75 294 HIS B C 1
ATOM 4571 O O . HIS B 1 294 ? -0.577 -0.979 -8.734 1 98.75 294 HIS B O 1
ATOM 4577 N N . VAL B 1 295 ? -1.878 -2.74 -9.164 1 98.81 295 VAL B N 1
ATOM 4578 C CA . VAL B 1 295 ? -0.883 -3.42 -9.984 1 98.81 295 VAL B CA 1
ATOM 4579 C C . VAL B 1 295 ? -0.562 -2.574 -11.219 1 98.81 295 VAL B C 1
ATOM 4581 O O . VAL B 1 295 ? 0.603 -2.438 -11.594 1 98.81 295 VAL B O 1
ATOM 4584 N N . GLU B 1 296 ? -1.59 -2.021 -11.852 1 98 296 GLU B N 1
ATOM 4585 C CA . GLU B 1 296 ? -1.383 -1.195 -13.031 1 98 296 GLU B CA 1
ATOM 4586 C C . GLU B 1 296 ? -0.533 0.031 -12.711 1 98 296 GLU B C 1
ATOM 4588 O O . GLU B 1 296 ? 0.374 0.38 -13.469 1 98 296 GLU B O 1
ATOM 4593 N N . LEU B 1 297 ? -0.836 0.703 -11.625 1 97.88 297 LEU B N 1
ATOM 4594 C CA . LEU B 1 297 ? -0.033 1.848 -11.203 1 97.88 297 LEU B CA 1
ATOM 4595 C C . LEU B 1 297 ? 1.423 1.444 -11 1 97.88 297 LEU B C 1
ATOM 4597 O O . LEU B 1 297 ? 2.336 2.18 -11.391 1 97.88 297 LEU B O 1
ATOM 4601 N N . PHE B 1 298 ? 1.639 0.303 -10.406 1 98.56 298 PHE B N 1
ATOM 4602 C CA . PHE B 1 298 ? 2.98 -0.206 -10.156 1 98.56 298 PHE B CA 1
ATOM 4603 C C . PHE B 1 298 ? 3.703 -0.503 -11.461 1 98.56 298 PHE B C 1
ATOM 4605 O O . PHE B 1 298 ? 4.863 -0.128 -11.633 1 98.56 298 PHE B O 1
ATOM 4612 N N . LEU B 1 299 ? 2.965 -1.135 -12.375 1 97.94 299 LEU B N 1
ATOM 4613 C CA . LEU B 1 299 ? 3.598 -1.581 -13.617 1 97.94 299 LEU B CA 1
ATOM 4614 C C . LEU B 1 299 ? 3.869 -0.402 -14.539 1 97.94 299 LEU B C 1
ATOM 4616 O O . LEU B 1 299 ? 4.742 -0.479 -15.414 1 97.94 299 LEU B O 1
ATOM 4620 N N . GLU B 1 300 ? 3.119 0.701 -14.422 1 93.12 300 GLU B N 1
ATOM 4621 C CA . GLU B 1 300 ? 3.293 1.886 -15.258 1 93.12 300 GLU B CA 1
ATOM 4622 C C . GLU B 1 300 ? 4.43 2.762 -14.742 1 93.12 300 GLU B C 1
ATOM 4624 O O . GLU B 1 300 ? 4.977 3.578 -15.484 1 93.12 300 GLU B O 1
ATOM 4629 N N . GLY B 1 301 ? 4.648 2.791 -13.43 1 83 301 GLY B N 1
ATOM 4630 C CA . GLY B 1 301 ? 5.688 3.615 -12.836 1 83 301 GLY B CA 1
ATOM 4631 C C . GLY B 1 301 ? 7.082 3.053 -13.047 1 83 301 GLY B C 1
ATOM 4632 O O . GLY B 1 301 ? 7.238 1.896 -13.438 1 83 301 GLY B O 1
#

Radius of gyration: 25.83 Å; Cα contacts (8 Å, |Δi|>4): 1418; chains: 2; bounding box: 45×79×57 Å

pLDDT: mean 97.13, std 2.38, range [81.5, 98.94]